Protein AF-0000000075628753 (afdb_homodimer)

Organism: Aeropyrum pernix (strain ATCC 700893 / DSM 11879 / JCM 9820 / NBRC 100138 / K1) (NCBI:txid272557)

Secondary structure (DSSP, 8-state):
-TT----EEEES--EEEEEEEESS---TT-EEEEEEEEEEEESHHHHHHHHHHHTT--EEEEEEEESSHHHHHHHHHHHHTT-EEEEEEEESSSPPPEEEEEE-TT--EEEEEE-GGGGG--GGG--HHHHHT-SEEEE-S--HHHHHHHHHHHHHTT-EEEE--HHHHHTT-TTTTHHHHTT-SEEEEEHHHHHHHH--SSHHHHHHHHHHHS-SEEEEE-GGG-EEEEETTEEEEE-----SS----TTHHHHHHHHHHHHHHTT--HHHHHHHHHHHHHHHHTSSSTT-PPPHHHHHHHHHHHT---/------SEEEES--EEEEEEEESS---TT-EEEEEEEEEEEESHHHHHHHHHHHTT--EEEEEEEESSHHHHHHHHHHHHTT-EEEEEEEESSSPPPEEEEEE-TT--EEEEEE-GGGGG--GGG--HHHHHT-SEEEE-S--HHHHHHHHHHHHHTT-EEEE--HHHHHTT-TTTTHHHHTT-SEEEEEHHHHHHHH--SSHHHHHHHHHHHS-SEEEEE-GGG-EEEEETTEEEEE-----SS----TTHHHHHHHHHHHHHHTT--HHHHHHHHHHHHHHHHTSSSTT-PPPHHHHHHHHHHHT---

Nearest PDB structures (foldseek):
  5c3z-assembly1_B  TM=9.277E-01  e=2.448E-28  Homo sapiens
  5bye-assembly1_B  TM=8.913E-01  e=1.649E-25  Homo sapiens
  7agh-assembly2_A  TM=8.566E-01  e=2.452E-24  Escherichia coli K-12
  2rbc-assembly1_A-2  TM=9.090E-01  e=2.718E-23  Agrobacterium fabrum str. C58
  7vva-assembly1_A  TM=8.583E-01  e=3.645E-23  Escherichia coli

Sequence (620 aa):
MLEHLVQAVAVGHALVDLRLYVERIPGVDEEAVIKDETRSVGGSAANVAVVLRRLGVQSGIIGKIGLDDFGRIAVDNLMREGVDISGLRVSLRDRTGFSVVVRDKEGSITIYSFKGAAEKLEPGEIDADAIGRSKHVHVASLRPDTTLKTVEIAKKRSITVSWDPGRVLSKMGAERLANIISKVDIIFVNRNEAKNLTGYHDYRQAARHLKKLGPKIVVIKLGASGSYILYSDGEVFVPAIKPERVVDTTGAGDSYAAGFIAGLLRGYTIEKASLYATIVASIKVSRLGSNAAPSHEEVVEKARELGVEIMLEHLVQAVAVGHALVDLRLYVERIPGVDEEAVIKDETRSVGGSAANVAVVLRRLGVQSGIIGKIGLDDFGRIAVDNLMREGVDISGLRVSLRDRTGFSVVVRDKEGSITIYSFKGAAEKLEPGEIDADAIGRSKHVHVASLRPDTTLKTVEIAKKRSITVSWDPGRVLSKMGAERLANIISKVDIIFVNRNEAKNLTGYHDYRQAARHLKKLGPKIVVIKLGASGSYILYSDGEVFVPAIKPERVVDTTGAGDSYAAGFIAGLLRGYTIEKASLYATIVASIKVSRLGSNAAPSHEEVVEKARELGVEI

Solvent-accessible surface area (backbone atoms only — not comparable to full-atom values): 29801 Å² total; per-residue (Å²): 135,84,75,88,51,38,41,32,32,16,29,22,22,33,22,31,34,38,37,37,32,26,74,53,79,56,56,86,69,30,69,27,60,45,77,45,72,50,77,44,56,23,40,56,11,42,22,23,21,46,27,24,28,44,47,71,39,47,17,18,34,34,30,17,23,9,78,46,72,60,22,48,50,30,51,53,46,39,50,74,56,60,34,41,59,85,37,50,40,73,32,90,84,38,50,40,11,34,32,42,37,39,31,25,74,88,66,47,38,30,38,40,37,32,53,53,18,22,67,62,55,48,49,88,64,60,50,60,64,64,55,67,55,22,58,31,38,38,36,28,45,60,54,65,68,28,50,42,46,51,51,50,53,31,54,76,64,72,28,47,32,34,38,28,50,47,71,72,55,17,64,64,22,42,77,77,40,36,81,48,48,40,68,29,40,29,38,48,35,38,56,68,34,36,23,43,25,64,70,31,82,51,63,68,58,23,41,53,55,52,37,72,52,41,19,52,29,30,35,36,39,47,65,84,65,14,36,39,36,44,38,88,91,44,72,50,75,46,70,45,57,79,54,96,50,81,64,23,67,54,37,27,68,35,32,23,52,24,27,31,51,51,26,48,76,72,64,43,52,71,68,53,10,50,51,48,7,39,49,32,19,26,52,16,18,45,24,77,49,47,51,41,46,50,38,46,68,55,45,50,52,50,31,52,74,73,74,45,90,127,135,84,74,86,51,38,43,31,31,17,29,22,22,33,22,31,33,37,38,36,33,26,73,54,79,55,55,85,69,30,68,28,60,45,78,44,72,51,77,44,56,22,40,56,10,42,23,22,20,46,26,24,28,44,47,71,40,45,16,19,35,35,31,16,23,10,78,45,74,60,25,48,49,29,50,53,44,40,50,74,55,60,34,40,57,86,36,49,40,73,34,92,83,37,51,40,11,35,33,42,38,39,32,26,74,88,66,47,36,30,37,39,37,31,53,54,18,21,67,63,56,48,52,88,64,59,50,62,65,65,56,66,56,22,58,29,38,36,35,30,47,57,55,65,67,29,50,41,46,52,52,50,55,32,54,75,64,72,27,48,34,33,36,28,50,46,70,73,54,16,63,64,22,43,76,78,40,36,80,46,48,39,66,28,41,28,39,48,35,37,56,66,34,36,22,43,26,63,70,31,83,50,62,68,60,22,40,52,54,51,36,72,53,41,20,53,30,29,37,36,41,47,66,85,64,14,36,40,36,42,38,88,90,44,72,49,75,47,69,45,56,80,52,97,49,81,64,24,67,55,38,28,68,34,32,24,53,23,27,30,51,51,25,48,77,72,64,42,53,72,68,53,8,49,48,48,6,40,49,33,19,25,52,16,18,47,25,75,49,47,50,41,47,51,38,46,67,55,44,52,52,50,32,52,74,71,73,45,90,126

Structure (mmCIF, N/CA/C/O backbone):
data_AF-0000000075628753-model_v1
#
loop_
_entity.id
_entity.type
_entity.pdbx_description
1 polymer 'ATP-dependent 6-phosphofructokinase'
#
loop_
_atom_site.group_PDB
_atom_site.id
_atom_site.type_symbol
_atom_site.label_atom_id
_atom_site.label_alt_id
_atom_site.label_comp_id
_atom_site.label_asym_id
_atom_site.label_entity_id
_atom_site.label_seq_id
_atom_site.pdbx_PDB_ins_code
_atom_site.Cartn_x
_atom_site.Cartn_y
_atom_site.Cartn_z
_atom_site.occupancy
_atom_site.B_iso_or_equiv
_atom_site.auth_seq_id
_atom_site.auth_comp_id
_atom_site.auth_asym_id
_atom_site.auth_atom_id
_atom_site.pdbx_PDB_model_num
ATOM 1 N N . MET A 1 1 ? -1.049 -39.344 14.258 1 29.69 1 MET A N 1
ATOM 2 C CA . MET A 1 1 ? -0.731 -37.938 14.383 1 29.69 1 MET A CA 1
ATOM 3 C C . MET A 1 1 ? -0.26 -37.344 13.047 1 29.69 1 MET A C 1
ATOM 5 O O . MET A 1 1 ? 0.245 -36.25 12.992 1 29.69 1 MET A O 1
ATOM 9 N N . LEU A 1 2 ? 0.252 -38.125 12.133 1 39.5 2 LEU A N 1
ATOM 10 C CA . LEU A 1 2 ? 1.092 -38 10.945 1 39.5 2 LEU A CA 1
ATOM 11 C C . LEU A 1 2 ? 0.395 -37.156 9.875 1 39.5 2 LEU A C 1
ATOM 13 O O . LEU A 1 2 ? 0.761 -37.219 8.703 1 39.5 2 LEU A O 1
ATOM 17 N N . GLU A 1 3 ? -0.856 -36.688 9.992 1 44.53 3 GLU A N 1
ATOM 18 C CA . GLU A 1 3 ? -2.014 -36.125 9.297 1 44.53 3 GLU A CA 1
ATOM 19 C C . GLU A 1 3 ? -1.646 -34.875 8.539 1 44.53 3 GLU A C 1
ATOM 21 O O . GLU A 1 3 ? -2.26 -34.562 7.516 1 44.53 3 GLU A O 1
ATOM 26 N N . HIS A 1 4 ? -1.004 -33.906 9.297 1 53 4 HIS A N 1
ATOM 27 C CA . HIS A 1 4 ? -0.924 -32.531 8.773 1 53 4 HIS A CA 1
ATOM 28 C C . HIS A 1 4 ? 0.151 -32.406 7.699 1 53 4 HIS A C 1
ATOM 30 O O . HIS A 1 4 ? 0.862 -31.406 7.637 1 53 4 HIS A O 1
ATOM 36 N N . LEU A 1 5 ? 0.326 -33.406 6.859 1 77 5 LEU A N 1
ATOM 37 C CA . LEU A 1 5 ? 1.427 -33.469 5.902 1 77 5 LEU A CA 1
ATOM 38 C C . LEU A 1 5 ? 1.146 -32.562 4.703 1 77 5 LEU A C 1
ATOM 40 O O . LEU A 1 5 ? 0.063 -32.625 4.117 1 77 5 LEU A O 1
ATOM 44 N N . VAL A 1 6 ? 2.012 -31.688 4.418 1 90.12 6 VAL A N 1
ATOM 45 C CA . VAL A 1 6 ? 1.96 -30.812 3.242 1 90.12 6 VAL A CA 1
ATOM 46 C C . VAL A 1 6 ? 1.96 -31.672 1.975 1 90.12 6 VAL A C 1
ATOM 48 O O . VAL A 1 6 ? 2.807 -32.562 1.812 1 90.12 6 VAL A O 1
ATOM 51 N N . GLN A 1 7 ? 0.922 -31.562 1.228 1 96.56 7 GLN A N 1
ATOM 52 C CA . GLN A 1 7 ? 0.788 -32.344 -0.004 1 96.56 7 GLN A CA 1
ATOM 53 C C . GLN A 1 7 ? 1.518 -31.656 -1.16 1 96.56 7 GLN A C 1
ATOM 55 O O . GLN A 1 7 ? 2.084 -32.344 -2.023 1 96.56 7 GLN A O 1
ATOM 60 N N . ALA A 1 8 ? 1.47 -30.406 -1.183 1 98.31 8 ALA A N 1
ATOM 61 C CA . ALA A 1 8 ? 2.127 -29.656 -2.25 1 98.31 8 ALA A CA 1
ATOM 62 C C . ALA A 1 8 ? 2.787 -28.391 -1.709 1 98.31 8 ALA A C 1
ATOM 64 O O . ALA A 1 8 ? 2.229 -27.719 -0.839 1 98.31 8 ALA A O 1
ATOM 65 N N . VAL A 1 9 ? 3.926 -28.047 -2.225 1 98.25 9 VAL A N 1
ATOM 66 C CA . VAL A 1 9 ? 4.645 -26.844 -1.829 1 98.25 9 VAL A CA 1
ATOM 67 C C . VAL A 1 9 ? 4.891 -25.969 -3.053 1 98.25 9 VAL A C 1
ATOM 69 O O . VAL A 1 9 ? 5.359 -26.453 -4.086 1 98.25 9 VAL A O 1
ATOM 72 N N . ALA A 1 10 ? 4.469 -24.75 -2.947 1 98.62 10 ALA A N 1
ATOM 73 C CA . ALA A 1 10 ? 4.781 -23.781 -3.992 1 98.62 10 ALA A CA 1
ATOM 74 C C . ALA A 1 10 ? 6.035 -22.984 -3.643 1 98.62 10 ALA A C 1
ATOM 76 O O . ALA A 1 10 ? 6.207 -22.562 -2.498 1 98.62 10 ALA A O 1
ATOM 77 N N . VAL A 1 11 ? 6.926 -22.75 -4.602 1 98.62 11 VAL A N 1
ATOM 78 C CA . VAL A 1 11 ? 8.18 -22.031 -4.41 1 98.62 11 VAL A CA 1
ATOM 79 C C . VAL A 1 11 ? 8.219 -20.812 -5.332 1 98.62 11 VAL A C 1
ATOM 81 O O . VAL A 1 11 ? 8 -20.938 -6.539 1 98.62 11 VAL A O 1
ATOM 84 N N . GLY A 1 12 ? 8.422 -19.672 -4.766 1 98 12 GLY A N 1
ATOM 85 C CA . GLY A 1 12 ? 8.5 -18.484 -5.59 1 98 12 GLY A CA 1
ATOM 86 C C . GLY A 1 12 ? 8.133 -17.219 -4.84 1 98 12 GLY A C 1
ATOM 87 O O . GLY A 1 12 ? 8.492 -17.062 -3.668 1 98 12 GLY A O 1
ATOM 88 N N . HIS A 1 13 ? 7.445 -16.328 -5.57 1 97.12 13 HIS A N 1
ATOM 89 C CA . HIS A 1 13 ? 7.207 -14.984 -5.043 1 97.12 13 HIS A CA 1
ATOM 90 C C . HIS A 1 13 ? 6.016 -14.969 -4.09 1 97.12 13 HIS A C 1
ATOM 92 O O . HIS A 1 13 ? 4.965 -15.531 -4.402 1 97.12 13 HIS A O 1
ATOM 98 N N . ALA A 1 14 ? 6.219 -14.383 -2.969 1 96.88 14 ALA A N 1
ATOM 99 C CA . ALA A 1 14 ? 5.184 -13.914 -2.051 1 96.88 14 ALA A CA 1
ATOM 100 C C . ALA A 1 14 ? 5.262 -12.406 -1.863 1 96.88 14 ALA A C 1
ATOM 102 O O . ALA A 1 14 ? 6.301 -11.875 -1.464 1 96.88 14 ALA A O 1
ATOM 103 N N . LEU A 1 15 ? 4.262 -11.734 -2.182 1 96.62 15 LEU A N 1
ATOM 104 C CA . LEU A 1 15 ? 4.211 -10.273 -2.09 1 96.62 15 LEU A CA 1
ATOM 105 C C . LEU A 1 15 ? 2.816 -9.805 -1.694 1 96.62 15 LEU A C 1
ATOM 107 O O . LEU A 1 15 ? 1.955 -10.617 -1.352 1 96.62 15 LEU A O 1
ATOM 111 N N . VAL A 1 16 ? 2.588 -8.5 -1.617 1 97.31 16 VAL A N 1
ATOM 112 C CA . VAL A 1 16 ? 1.28 -7.934 -1.298 1 97.31 16 VAL A CA 1
ATOM 113 C C . VAL A 1 16 ? 0.719 -7.211 -2.52 1 97.31 16 VAL A C 1
ATOM 115 O O . VAL A 1 16 ? 1.413 -6.406 -3.145 1 97.31 16 VAL A O 1
ATOM 118 N N . ASP A 1 17 ? -0.461 -7.547 -2.85 1 96.19 17 ASP A N 1
ATOM 119 C CA . ASP A 1 17 ? -1.147 -6.859 -3.938 1 96.19 17 ASP A CA 1
ATOM 120 C C . ASP A 1 17 ? -2.141 -5.832 -3.396 1 96.19 17 ASP A C 1
ATOM 122 O O . ASP A 1 17 ? -3.074 -6.184 -2.672 1 96.19 17 ASP A O 1
ATOM 126 N N . LEU A 1 18 ? -1.926 -4.59 -3.725 1 96.62 18 LEU A N 1
ATOM 127 C CA . LEU A 1 18 ? -2.914 -3.537 -3.512 1 96.62 18 LEU A CA 1
ATOM 128 C C . LEU A 1 18 ? -3.715 -3.277 -4.785 1 96.62 18 LEU A C 1
ATOM 130 O O . LEU A 1 18 ? -3.15 -2.893 -5.812 1 96.62 18 LEU A O 1
ATOM 134 N N . ARG A 1 19 ? -4.992 -3.508 -4.707 1 94.56 19 ARG A N 1
ATOM 135 C CA . ARG A 1 19 ? -5.855 -3.293 -5.867 1 94.56 19 ARG A CA 1
ATOM 136 C C . ARG A 1 19 ? -6.758 -2.078 -5.656 1 94.56 19 ARG A C 1
ATOM 138 O O . ARG A 1 19 ? -7.555 -2.045 -4.723 1 94.56 19 ARG A O 1
ATOM 145 N N . LEU A 1 20 ? -6.621 -1.16 -6.535 1 96.69 20 LEU A N 1
ATOM 146 C CA . LEU A 1 20 ? -7.359 0.092 -6.426 1 96.69 20 LEU A CA 1
ATOM 147 C C . LEU A 1 20 ? -8.367 0.231 -7.566 1 96.69 20 LEU A C 1
ATOM 149 O O . LEU A 1 20 ? -8.055 -0.086 -8.719 1 96.69 20 LEU A O 1
ATOM 153 N N . TYR A 1 21 ? -9.508 0.652 -7.254 1 95.44 21 TYR A N 1
ATOM 154 C CA . TYR A 1 21 ? -10.523 0.985 -8.242 1 95.44 21 TYR A CA 1
ATOM 155 C C . TYR A 1 21 ? -10.773 2.488 -8.281 1 95.44 21 TYR A C 1
ATOM 157 O O . TYR A 1 21 ? -11.086 3.102 -7.258 1 95.44 21 TYR A O 1
ATOM 165 N N . VAL A 1 22 ? -10.594 3.084 -9.422 1 97.12 22 VAL A N 1
ATOM 166 C CA . VAL A 1 22 ? -10.805 4.516 -9.617 1 97.12 22 VAL A CA 1
ATOM 167 C C . VAL A 1 22 ? -11.75 4.738 -10.797 1 97.12 22 VAL A C 1
ATOM 169 O O . VAL A 1 22 ? -11.953 3.836 -11.609 1 97.12 22 VAL A O 1
ATOM 172 N N . GLU A 1 23 ? -12.344 5.957 -10.867 1 96.19 23 GLU A N 1
ATOM 173 C CA . GLU A 1 23 ? -13.195 6.285 -12.008 1 96.19 23 GLU A CA 1
ATOM 174 C C . GLU A 1 23 ? -12.383 6.391 -13.289 1 96.19 23 GLU A C 1
ATOM 176 O O . GLU A 1 23 ? -12.766 5.844 -14.328 1 96.19 23 GLU A O 1
ATOM 181 N N . ARG A 1 24 ? -11.281 7.078 -13.211 1 94.5 24 ARG A N 1
ATOM 182 C CA . ARG A 1 24 ? -10.336 7.254 -14.312 1 94.5 24 ARG A CA 1
ATOM 183 C C . ARG A 1 24 ? -8.898 7.246 -13.797 1 94.5 24 ARG A C 1
ATOM 185 O O . ARG A 1 24 ? -8.594 7.867 -12.773 1 94.5 24 ARG A O 1
ATOM 192 N N . ILE A 1 25 ? -8.039 6.484 -14.469 1 94.94 25 ILE A N 1
ATOM 193 C CA . ILE A 1 25 ? -6.625 6.516 -14.125 1 94.94 25 ILE A CA 1
ATOM 194 C C . ILE A 1 25 ? -6.055 7.906 -14.391 1 94.94 25 ILE A C 1
ATOM 196 O O . ILE A 1 25 ? -6.133 8.414 -15.508 1 94.94 25 ILE A O 1
ATOM 200 N N . PRO A 1 26 ? -5.488 8.508 -13.367 1 93.31 26 PRO A N 1
ATOM 201 C CA . PRO A 1 26 ? -5.02 9.891 -13.523 1 93.31 26 PRO A CA 1
ATOM 202 C C . PRO A 1 26 ? -3.754 9.984 -14.375 1 93.31 26 PRO A C 1
ATOM 204 O O . PRO A 1 26 ? -2.979 9.031 -14.453 1 93.31 26 PRO A O 1
ATOM 207 N N . GLY A 1 27 ? -3.619 11.086 -15.062 1 89.31 27 GLY A N 1
ATOM 208 C CA . GLY A 1 27 ? -2.377 11.375 -15.758 1 89.31 27 GLY A CA 1
ATOM 209 C C . GLY A 1 27 ? -1.307 11.961 -14.859 1 89.31 27 GLY A C 1
ATOM 210 O O . GLY A 1 27 ? -1.412 11.883 -13.633 1 89.31 27 GLY A O 1
ATOM 211 N N . VAL A 1 28 ? -0.21 12.469 -15.477 1 87.25 28 VAL A N 1
ATOM 212 C CA . VAL A 1 28 ? 0.881 13.133 -14.773 1 87.25 28 VAL A CA 1
ATOM 213 C C . VAL A 1 28 ? 0.363 14.398 -14.086 1 87.25 28 VAL A C 1
ATOM 215 O O . VAL A 1 28 ? -0.409 15.156 -14.68 1 87.25 28 VAL A O 1
ATOM 218 N N . ASP A 1 29 ? 0.668 14.594 -12.773 1 86.56 29 ASP A N 1
ATOM 219 C CA . ASP A 1 29 ? 0.326 15.742 -11.945 1 86.56 29 ASP A CA 1
ATOM 220 C C . ASP A 1 29 ? -1.18 15.812 -11.695 1 86.56 29 ASP A C 1
ATOM 222 O O . ASP A 1 29 ? -1.756 16.906 -11.641 1 86.56 29 ASP A O 1
ATOM 226 N N . GLU A 1 30 ? -1.812 14.68 -11.719 1 90.75 30 GLU A N 1
ATOM 227 C CA . GLU A 1 30 ? -3.234 14.578 -11.406 1 90.75 30 GLU A CA 1
ATOM 228 C C . GLU A 1 30 ? -3.471 13.68 -10.195 1 90.75 30 GLU A C 1
ATOM 230 O O . GLU A 1 30 ? -2.561 12.977 -9.75 1 90.75 30 GLU A O 1
ATOM 235 N N . GLU A 1 31 ? -4.648 13.805 -9.734 1 91.88 31 GLU A N 1
ATOM 236 C CA . GLU A 1 31 ? -5.074 13 -8.594 1 91.88 31 GLU A CA 1
ATOM 237 C C . GLU A 1 31 ? -6.363 12.242 -8.906 1 91.88 31 GLU A C 1
ATOM 239 O O . GLU A 1 31 ? -7.219 12.734 -9.648 1 91.88 31 GLU A O 1
ATOM 244 N N . ALA A 1 32 ? -6.418 11.047 -8.43 1 96.06 32 ALA A N 1
ATOM 245 C CA . ALA A 1 32 ? -7.648 10.266 -8.523 1 96.06 32 ALA A CA 1
ATOM 246 C C . ALA A 1 32 ? -8.109 9.812 -7.137 1 96.06 32 ALA A C 1
ATOM 248 O O . ALA A 1 32 ? -7.289 9.453 -6.289 1 96.06 32 ALA A O 1
ATOM 249 N N . VAL A 1 33 ? -9.398 9.82 -6.953 1 96.06 33 VAL A N 1
ATOM 250 C CA . VAL A 1 33 ? -10 9.297 -5.73 1 96.06 33 VAL A CA 1
ATOM 251 C C . VAL A 1 33 ? -10.266 7.805 -5.875 1 96.06 33 VAL A C 1
ATOM 253 O O . VAL A 1 33 ? -10.859 7.363 -6.859 1 96.06 33 VAL A O 1
ATOM 256 N N . ILE A 1 34 ? -9.781 7.02 -4.949 1 97.31 34 ILE A N 1
ATOM 257 C CA . ILE A 1 34 ? -10.016 5.582 -4.918 1 97.31 34 ILE A CA 1
ATOM 258 C C . ILE A 1 34 ? -11.445 5.305 -4.469 1 97.31 34 ILE A C 1
ATOM 260 O O . ILE A 1 34 ? -11.852 5.707 -3.373 1 97.31 34 ILE A O 1
ATOM 264 N N . LYS A 1 35 ? -12.188 4.652 -5.273 1 96.12 35 LYS A N 1
ATOM 265 C CA . LYS A 1 35 ? -13.578 4.344 -4.973 1 96.12 35 LYS A CA 1
ATOM 266 C C . LYS A 1 35 ? -13.695 3.061 -4.156 1 96.12 35 LYS A C 1
ATOM 268 O O . LYS A 1 35 ? -14.641 2.895 -3.381 1 96.12 35 LYS A O 1
ATOM 273 N N . ASP A 1 36 ? -12.773 2.182 -4.422 1 93.25 36 ASP A N 1
ATOM 274 C CA . ASP A 1 36 ? -12.688 0.91 -3.711 1 93.25 36 ASP A CA 1
ATOM 275 C C . ASP A 1 36 ? -11.266 0.352 -3.75 1 93.25 36 ASP A C 1
ATOM 277 O O . ASP A 1 36 ? -10.469 0.728 -4.609 1 93.25 36 ASP A O 1
ATOM 281 N N . GLU A 1 37 ? -10.977 -0.473 -2.717 1 93.81 37 GLU A N 1
ATOM 282 C CA . GLU A 1 37 ? -9.641 -1.058 -2.664 1 93.81 37 GLU A CA 1
ATOM 283 C C . GLU A 1 37 ? -9.648 -2.4 -1.94 1 93.81 37 GLU A C 1
ATOM 285 O O . GLU A 1 37 ? -10.516 -2.646 -1.094 1 93.81 37 GLU A O 1
ATOM 290 N N . THR A 1 38 ? -8.758 -3.275 -2.336 1 90.94 38 THR A N 1
ATOM 291 C CA . THR A 1 38 ? -8.5 -4.527 -1.629 1 90.94 38 THR A CA 1
ATOM 292 C C . THR A 1 38 ? -7.004 -4.773 -1.491 1 90.94 38 THR A C 1
ATOM 294 O O . THR A 1 38 ? -6.215 -4.301 -2.312 1 90.94 38 THR A O 1
ATOM 297 N N . ARG A 1 39 ? -6.695 -5.441 -0.349 1 92.94 39 ARG A N 1
ATOM 298 C CA . ARG A 1 39 ? -5.316 -5.836 -0.078 1 92.94 39 ARG A CA 1
ATOM 299 C C . ARG A 1 39 ? -5.227 -7.324 0.233 1 92.94 39 ARG A C 1
ATOM 301 O O . ARG A 1 39 ? -6.008 -7.848 1.027 1 92.94 39 ARG A O 1
ATOM 308 N N . SER A 1 40 ? -4.293 -8.016 -0.467 1 93.06 40 SER A N 1
ATOM 309 C CA . SER A 1 40 ? -4.102 -9.438 -0.206 1 93.06 40 SER A CA 1
ATOM 310 C C . SER A 1 40 ? -2.711 -9.898 -0.631 1 93.06 40 SER A C 1
ATOM 312 O O . SER A 1 40 ? -2.008 -9.18 -1.347 1 93.06 40 SER A O 1
ATOM 314 N N . VAL A 1 41 ? -2.348 -11.07 -0.153 1 95.88 41 VAL A N 1
ATOM 315 C CA . VAL A 1 41 ? -1.097 -11.672 -0.608 1 95.88 41 VAL A CA 1
ATOM 316 C C . VAL A 1 41 ? -1.203 -12.023 -2.088 1 95.88 41 VAL A C 1
ATOM 318 O O . VAL A 1 41 ? -2.264 -12.445 -2.559 1 95.88 41 VAL A O 1
ATOM 321 N N . GLY A 1 42 ? -0.139 -11.727 -2.752 1 95.25 42 GLY A N 1
ATOM 322 C CA . GLY A 1 42 ? 0.012 -12.094 -4.152 1 95.25 42 GLY A CA 1
ATOM 323 C C . GLY A 1 42 ? 1.367 -12.703 -4.465 1 95.25 42 GLY A C 1
ATOM 324 O O . GLY A 1 42 ? 2.113 -13.07 -3.557 1 95.25 42 GLY A O 1
ATOM 325 N N . GLY A 1 43 ? 1.632 -12.797 -5.777 1 95.19 43 GLY A N 1
ATOM 326 C CA . GLY A 1 43 ? 2.764 -13.578 -6.25 1 95.19 43 GLY A CA 1
ATOM 327 C C . GLY A 1 43 ? 2.379 -14.969 -6.695 1 95.19 43 GLY A C 1
ATOM 328 O O . GLY A 1 43 ? 1.559 -15.633 -6.055 1 95.19 43 GLY A O 1
ATOM 329 N N . SER A 1 44 ? 3.02 -15.328 -7.684 1 95.81 44 SER A N 1
ATOM 330 C CA . SER A 1 44 ? 2.57 -16.547 -8.336 1 95.81 44 SER A CA 1
ATOM 331 C C . SER A 1 44 ? 2.633 -17.734 -7.375 1 95.81 44 SER A C 1
ATOM 333 O O . SER A 1 44 ? 1.704 -18.547 -7.32 1 95.81 44 SER A O 1
ATOM 335 N N . ALA A 1 45 ? 3.684 -17.891 -6.629 1 97.94 45 ALA A N 1
ATOM 336 C CA . ALA A 1 45 ? 3.799 -19 -5.695 1 97.94 45 ALA A CA 1
ATOM 337 C C . ALA A 1 45 ? 2.748 -18.906 -4.594 1 97.94 45 ALA A C 1
ATOM 339 O O . ALA A 1 45 ? 2.127 -19.906 -4.23 1 97.94 45 ALA A O 1
ATOM 340 N N . ALA A 1 46 ? 2.6 -17.75 -4.062 1 98.19 46 ALA A N 1
ATOM 341 C CA . ALA A 1 46 ? 1.583 -17.547 -3.035 1 98.19 46 ALA A CA 1
ATOM 342 C C . ALA A 1 46 ? 0.186 -17.812 -3.584 1 98.19 46 ALA A C 1
ATOM 344 O O . ALA A 1 46 ? -0.643 -18.438 -2.908 1 98.19 46 ALA A O 1
ATOM 345 N N . ASN A 1 47 ? -0.069 -17.344 -4.781 1 97.69 47 ASN A N 1
ATOM 346 C CA . ASN A 1 47 ? -1.354 -17.609 -5.418 1 97.69 47 ASN A CA 1
ATOM 347 C C . ASN A 1 47 ? -1.63 -19.109 -5.527 1 97.69 47 ASN A C 1
ATOM 349 O O . ASN A 1 47 ? -2.705 -19.578 -5.145 1 97.69 47 ASN A O 1
ATOM 353 N N . VAL A 1 48 ? -0.67 -19.812 -6 1 98.62 48 VAL A N 1
ATOM 354 C CA . VAL A 1 48 ? -0.833 -21.25 -6.184 1 98.62 48 VAL A CA 1
ATOM 355 C C . VAL A 1 48 ? -1.075 -21.922 -4.832 1 98.62 48 VAL A C 1
ATOM 357 O O . VAL A 1 48 ? -1.971 -22.75 -4.699 1 98.62 48 VAL A O 1
ATOM 360 N N . ALA A 1 49 ? -0.294 -21.562 -3.848 1 98.56 49 ALA A N 1
ATOM 361 C CA . ALA A 1 49 ? -0.429 -22.156 -2.518 1 98.56 49 ALA A CA 1
ATOM 362 C C . ALA A 1 49 ? -1.823 -21.906 -1.947 1 98.56 49 ALA A C 1
ATOM 364 O O . ALA A 1 49 ? -2.451 -22.828 -1.408 1 98.56 49 ALA A O 1
ATOM 365 N N . VAL A 1 50 ? -2.316 -20.703 -2.078 1 98.56 50 VAL A N 1
ATOM 366 C CA . VAL A 1 50 ? -3.621 -20.328 -1.54 1 98.56 50 VAL A CA 1
ATOM 367 C C . VAL A 1 50 ? -4.719 -21.078 -2.289 1 98.56 50 VAL A C 1
ATOM 369 O O . VAL A 1 50 ? -5.645 -21.625 -1.675 1 98.56 50 VAL A O 1
ATOM 372 N N . VAL A 1 51 ? -4.605 -21.125 -3.611 1 98.69 51 VAL A N 1
ATOM 373 C CA . VAL A 1 51 ? -5.621 -21.797 -4.414 1 98.69 51 VAL A CA 1
ATOM 374 C C . VAL A 1 51 ? -5.641 -23.281 -4.078 1 98.69 51 VAL A C 1
ATOM 376 O O . VAL A 1 51 ? -6.711 -23.891 -3.955 1 98.69 51 VAL A O 1
ATOM 379 N N . LEU A 1 52 ? -4.52 -23.891 -3.922 1 98.69 52 LEU A N 1
ATOM 380 C CA . LEU A 1 52 ? -4.449 -25.281 -3.529 1 98.69 52 LEU A CA 1
ATOM 381 C C . LEU A 1 52 ? -5.172 -25.516 -2.207 1 98.69 52 LEU A C 1
ATOM 383 O O . LEU A 1 52 ? -5.945 -26.469 -2.076 1 98.69 52 LEU A O 1
ATOM 387 N N . ARG A 1 53 ? -4.922 -24.641 -1.265 1 98.31 53 ARG A N 1
ATOM 388 C CA . ARG A 1 53 ? -5.59 -24.766 0.029 1 98.31 53 ARG A CA 1
ATOM 389 C C . ARG A 1 53 ? -7.105 -24.688 -0.126 1 98.31 53 ARG A C 1
ATOM 391 O O . ARG A 1 53 ? -7.832 -25.5 0.462 1 98.31 53 ARG A O 1
ATOM 398 N N . ARG A 1 54 ? -7.562 -23.781 -0.894 1 98.19 54 ARG A N 1
ATOM 399 C CA . ARG A 1 54 ? -9 -23.594 -1.096 1 98.19 54 ARG A CA 1
ATOM 400 C C . ARG A 1 54 ? -9.617 -24.812 -1.768 1 98.19 54 ARG A C 1
ATOM 402 O O . ARG A 1 54 ? -10.781 -25.141 -1.525 1 98.19 54 ARG A O 1
ATOM 409 N N . LEU A 1 55 ? -8.836 -25.469 -2.531 1 98.31 55 LEU A N 1
ATOM 410 C CA . LEU A 1 55 ? -9.289 -26.656 -3.238 1 98.31 55 LEU A CA 1
ATOM 411 C C . LEU A 1 55 ? -9.18 -27.891 -2.352 1 98.31 55 LEU A C 1
ATOM 413 O O . LEU A 1 55 ? -9.414 -29.016 -2.809 1 98.31 55 LEU A O 1
ATOM 417 N N . GLY A 1 56 ? -8.672 -27.734 -1.129 1 97.38 56 GLY A N 1
ATOM 418 C CA . GLY A 1 56 ? -8.656 -28.828 -0.158 1 97.38 56 GLY A CA 1
ATOM 419 C C . GLY A 1 56 ? -7.312 -29.531 -0.077 1 97.38 56 GLY A C 1
ATOM 420 O O . GLY A 1 56 ? -7.195 -30.578 0.563 1 97.38 56 GLY A O 1
ATOM 421 N N . VAL A 1 57 ? -6.34 -29.031 -0.708 1 97.81 57 VAL A N 1
ATOM 422 C CA . VAL A 1 57 ? -5 -29.609 -0.69 1 97.81 57 VAL A CA 1
ATOM 423 C C . VAL A 1 57 ? -4.168 -28.938 0.402 1 97.81 57 VAL A C 1
ATOM 425 O O . VAL A 1 57 ? -4.109 -27.703 0.487 1 97.81 57 VAL A O 1
ATOM 428 N N . GLN A 1 58 ? -3.566 -29.688 1.26 1 97.69 58 GLN A N 1
ATOM 429 C CA . GLN A 1 58 ? -2.656 -29.109 2.246 1 97.69 58 GLN A CA 1
ATOM 430 C C . GLN A 1 58 ? -1.388 -28.578 1.583 1 97.69 58 GLN A C 1
ATOM 432 O O . GLN A 1 58 ? -0.548 -29.359 1.125 1 97.69 58 GLN A O 1
ATOM 437 N N . SER A 1 59 ? -1.317 -27.281 1.547 1 98.12 59 SER A N 1
ATOM 438 C CA . SER A 1 59 ? -0.221 -26.688 0.79 1 98.12 59 SER A CA 1
ATOM 439 C C . SER A 1 59 ? 0.705 -25.875 1.696 1 98.12 59 SER A C 1
ATOM 441 O O . SER A 1 59 ? 0.327 -25.516 2.812 1 98.12 59 SER A O 1
ATOM 443 N N . GLY A 1 60 ? 1.925 -25.688 1.208 1 97.94 60 GLY A N 1
ATOM 444 C CA . GLY A 1 60 ? 2.91 -24.797 1.81 1 97.94 60 GLY A CA 1
ATOM 445 C C . GLY A 1 60 ? 3.586 -23.891 0.804 1 97.94 60 GLY A C 1
ATOM 446 O O . GLY A 1 60 ? 3.371 -24.016 -0.403 1 97.94 60 GLY A O 1
ATOM 447 N N . ILE A 1 61 ? 4.352 -22.984 1.359 1 98.19 61 ILE A N 1
ATOM 448 C CA . ILE A 1 61 ? 5.047 -22.062 0.476 1 98.19 61 ILE A CA 1
ATOM 449 C C . ILE A 1 61 ? 6.5 -21.906 0.926 1 98.19 61 ILE A C 1
ATOM 451 O O . ILE A 1 61 ? 6.789 -21.906 2.125 1 98.19 61 ILE A O 1
ATOM 455 N N . ILE A 1 62 ? 7.352 -21.859 -0.021 1 98.31 62 ILE A N 1
ATOM 456 C CA . ILE A 1 62 ? 8.734 -21.422 0.164 1 98.31 62 ILE A CA 1
ATOM 457 C C . ILE A 1 62 ? 8.961 -20.125 -0.6 1 98.31 62 ILE A C 1
ATOM 459 O O . ILE A 1 62 ? 8.844 -20.078 -1.827 1 98.31 62 ILE A O 1
ATOM 463 N N . GLY A 1 63 ? 9.125 -19.125 0.015 1 98 63 GLY A N 1
ATOM 464 C CA . GLY A 1 63 ? 9.336 -17.797 -0.522 1 98 63 GLY A CA 1
ATOM 465 C C . GLY A 1 63 ? 10.07 -16.875 0.436 1 98 63 GLY A C 1
ATOM 466 O O . GLY A 1 63 ? 10.602 -17.328 1.454 1 98 63 GLY A O 1
ATOM 467 N N . LYS A 1 64 ? 10.227 -15.625 0.079 1 98.12 64 LYS A N 1
ATOM 468 C CA . LYS A 1 64 ? 10.977 -14.68 0.896 1 98.12 64 LYS A CA 1
ATOM 469 C C . LYS A 1 64 ? 10.242 -13.344 1.011 1 98.12 64 LYS A C 1
ATOM 471 O O . LYS A 1 64 ? 9.734 -12.82 0.017 1 98.12 64 LYS A O 1
ATOM 476 N N . ILE A 1 65 ? 10.109 -12.836 2.223 1 98.25 65 ILE A N 1
ATOM 477 C CA . ILE A 1 65 ? 9.5 -11.539 2.52 1 98.25 65 ILE A CA 1
ATOM 478 C C . ILE A 1 65 ? 10.438 -10.719 3.393 1 98.25 65 ILE A C 1
ATOM 480 O O . ILE A 1 65 ? 11.469 -11.219 3.85 1 98.25 65 ILE A O 1
ATOM 484 N N . GLY A 1 66 ? 10.141 -9.469 3.516 1 97.5 66 GLY A N 1
ATOM 485 C CA . GLY A 1 66 ? 10.906 -8.617 4.418 1 97.5 66 GLY A CA 1
ATOM 486 C C . GLY A 1 66 ? 10.352 -8.609 5.832 1 97.5 66 GLY A C 1
ATOM 487 O O . GLY A 1 66 ? 9.25 -9.109 6.082 1 97.5 66 GLY A O 1
ATOM 488 N N . LEU A 1 67 ? 11.164 -8.164 6.777 1 95.25 67 LEU A N 1
ATOM 489 C CA . LEU A 1 67 ? 10.703 -7.91 8.141 1 95.25 67 LEU A CA 1
ATOM 490 C C . LEU A 1 67 ? 10.039 -6.539 8.234 1 95.25 67 LEU A C 1
ATOM 492 O O . LEU A 1 67 ? 10.617 -5.602 8.789 1 95.25 67 LEU A O 1
ATOM 496 N N . ASP A 1 68 ? 8.859 -6.43 7.715 1 94.5 68 ASP A N 1
ATOM 497 C CA . ASP A 1 68 ? 8.164 -5.148 7.652 1 94.5 68 ASP A CA 1
ATOM 498 C C . ASP A 1 68 ? 6.648 -5.344 7.648 1 94.5 68 ASP A C 1
ATOM 500 O O . ASP A 1 68 ? 6.16 -6.461 7.824 1 94.5 68 ASP A O 1
ATOM 504 N N . ASP A 1 69 ? 5.902 -4.23 7.586 1 93.62 69 ASP A N 1
ATOM 505 C CA . ASP A 1 69 ? 4.449 -4.254 7.691 1 93.62 69 ASP A CA 1
ATOM 506 C C . ASP A 1 69 ? 3.826 -5.094 6.578 1 93.62 69 ASP A C 1
ATOM 508 O O . ASP A 1 69 ? 2.857 -5.82 6.809 1 93.62 69 ASP A O 1
ATOM 512 N N . PHE A 1 70 ? 4.344 -4.969 5.367 1 96.62 70 PHE A N 1
ATOM 513 C CA . PHE A 1 70 ? 3.793 -5.738 4.258 1 96.62 70 PHE A CA 1
ATOM 514 C C . PHE A 1 70 ? 4.102 -7.219 4.426 1 96.62 70 PHE A C 1
ATOM 516 O O . PHE A 1 70 ? 3.289 -8.07 4.059 1 96.62 70 PHE A O 1
ATOM 523 N N . GLY A 1 71 ? 5.312 -7.488 4.906 1 97 71 GLY A N 1
ATOM 524 C CA . GLY A 1 71 ? 5.594 -8.867 5.262 1 97 71 GLY A CA 1
ATOM 525 C C . GLY A 1 71 ? 4.578 -9.461 6.227 1 97 71 GLY A C 1
ATOM 526 O O . GLY A 1 71 ? 4.133 -10.594 6.051 1 97 71 GLY A O 1
ATOM 527 N N . ARG A 1 72 ? 4.172 -8.703 7.199 1 94.94 72 ARG A N 1
ATOM 528 C CA . ARG A 1 72 ? 3.174 -9.141 8.172 1 94.94 72 ARG A CA 1
ATOM 529 C C . ARG A 1 72 ? 1.825 -9.375 7.504 1 94.94 72 ARG A C 1
ATOM 531 O O . ARG A 1 72 ? 1.121 -10.328 7.832 1 94.94 72 ARG A O 1
ATOM 538 N N . ILE A 1 73 ? 1.502 -8.508 6.617 1 95.25 73 ILE A N 1
ATOM 539 C CA . ILE A 1 73 ? 0.251 -8.656 5.883 1 95.25 73 ILE A CA 1
ATOM 540 C C . ILE A 1 73 ? 0.264 -9.977 5.113 1 95.25 73 ILE A C 1
ATOM 542 O O . ILE A 1 73 ? -0.716 -10.727 5.137 1 95.25 73 ILE A O 1
ATOM 546 N N . ALA A 1 74 ? 1.354 -10.25 4.438 1 97.31 74 ALA A N 1
ATOM 547 C CA . ALA A 1 74 ? 1.483 -11.484 3.67 1 97.31 74 ALA A CA 1
ATOM 548 C C . ALA A 1 74 ? 1.339 -12.711 4.57 1 97.31 74 ALA A C 1
ATOM 550 O O . ALA A 1 74 ? 0.583 -13.633 4.258 1 97.31 74 ALA A O 1
ATOM 551 N N . VAL A 1 75 ? 2.014 -12.695 5.691 1 97.12 75 VAL A N 1
ATOM 552 C CA . VAL A 1 75 ? 2 -13.805 6.633 1 97.12 75 VAL A CA 1
ATOM 553 C C . VAL A 1 75 ? 0.587 -14.008 7.172 1 97.12 75 VAL A C 1
ATOM 555 O O . VAL A 1 75 ? 0.074 -15.133 7.18 1 97.12 75 VAL A O 1
ATOM 558 N N . ASP A 1 76 ? -0.045 -12.891 7.613 1 95.69 76 ASP A N 1
ATOM 559 C CA . ASP A 1 76 ? -1.394 -12.969 8.164 1 95.69 76 ASP A CA 1
ATOM 560 C C . ASP A 1 76 ? -2.369 -13.562 7.152 1 95.69 76 ASP A C 1
ATOM 562 O O . ASP A 1 76 ? -3.205 -14.398 7.5 1 95.69 76 ASP A O 1
ATOM 566 N N . ASN A 1 77 ? -2.279 -13.133 5.945 1 96.5 77 ASN A N 1
ATOM 567 C CA . ASN A 1 77 ? -3.164 -13.625 4.891 1 96.5 77 ASN A CA 1
ATOM 568 C C . ASN A 1 77 ? -2.945 -15.109 4.617 1 96.5 77 ASN A C 1
ATOM 570 O O . ASN A 1 77 ? -3.904 -15.875 4.523 1 96.5 77 ASN A O 1
ATOM 574 N N . LEU A 1 78 ? -1.683 -15.531 4.469 1 97.81 78 LEU A N 1
ATOM 575 C CA . LEU A 1 78 ? -1.353 -16.922 4.207 1 97.81 78 LEU A CA 1
ATOM 576 C C . LEU A 1 78 ? -1.836 -17.828 5.34 1 97.81 78 LEU A C 1
ATOM 578 O O . LEU A 1 78 ? -2.408 -18.891 5.098 1 97.81 78 LEU A O 1
ATOM 582 N N . MET A 1 79 ? -1.646 -17.359 6.57 1 96.44 79 MET A N 1
ATOM 583 C CA . MET A 1 79 ? -2.076 -18.125 7.734 1 96.44 79 MET A CA 1
ATOM 584 C C . MET A 1 79 ? -3.596 -18.25 7.773 1 96.44 79 MET A C 1
ATOM 586 O O . MET A 1 79 ? -4.129 -19.312 8.086 1 96.44 79 MET A O 1
ATOM 590 N N . ARG A 1 80 ? -4.258 -17.172 7.477 1 96 80 ARG A N 1
ATOM 591 C CA . ARG A 1 80 ? -5.719 -17.188 7.441 1 96 80 ARG A CA 1
ATOM 592 C C . ARG A 1 80 ? -6.23 -18.203 6.422 1 96 80 ARG A C 1
ATOM 594 O O . ARG A 1 80 ? -7.266 -18.828 6.633 1 96 80 ARG A O 1
ATOM 601 N N . GLU A 1 81 ? -5.488 -18.391 5.328 1 97.12 81 GLU A N 1
ATOM 602 C CA . GLU A 1 81 ? -5.863 -19.312 4.262 1 97.12 81 GLU A CA 1
ATOM 603 C C . GLU A 1 81 ? -5.434 -20.734 4.594 1 97.12 81 GLU A C 1
ATOM 605 O O . GLU A 1 81 ? -5.75 -21.672 3.854 1 97.12 81 GLU A O 1
ATOM 610 N N . GLY A 1 82 ? -4.652 -20.906 5.637 1 97 82 GLY A N 1
ATOM 611 C CA . GLY A 1 82 ? -4.242 -22.219 6.094 1 97 82 GLY A CA 1
ATOM 612 C C . GLY A 1 82 ? -3.01 -22.734 5.375 1 97 82 GLY A C 1
ATOM 613 O O . GLY A 1 82 ? -2.77 -23.953 5.348 1 97 82 GLY A O 1
ATOM 614 N N . VAL A 1 83 ? -2.279 -21.859 4.746 1 97.94 83 VAL A N 1
ATOM 615 C CA . VAL A 1 83 ? -1.054 -22.25 4.059 1 97.94 83 VAL A CA 1
ATOM 616 C C . VAL A 1 83 ? 0.068 -22.453 5.074 1 97.94 83 VAL A C 1
ATOM 618 O O . VAL A 1 83 ? 0.229 -21.656 5.996 1 97.94 83 VAL A O 1
ATOM 621 N N . ASP A 1 84 ? 0.785 -23.562 4.969 1 96.69 84 ASP A N 1
ATOM 622 C CA . ASP A 1 84 ? 1.968 -23.766 5.801 1 96.69 84 ASP A CA 1
ATOM 623 C C . ASP A 1 84 ? 3.076 -22.781 5.426 1 96.69 84 ASP A C 1
ATOM 625 O O . ASP A 1 84 ? 3.611 -22.844 4.312 1 96.69 84 ASP A O 1
ATOM 629 N N . ILE A 1 85 ? 3.465 -21.938 6.328 1 96.81 85 ILE A N 1
ATOM 630 C CA . ILE A 1 85 ? 4.387 -20.859 6 1 96.81 85 ILE A CA 1
ATOM 631 C C . ILE A 1 85 ? 5.766 -21.172 6.582 1 96.81 85 ILE A C 1
ATOM 633 O O . ILE A 1 85 ? 6.617 -20.281 6.676 1 96.81 85 ILE A O 1
ATOM 637 N N . SER A 1 86 ? 6.047 -22.359 7.008 1 94.25 86 SER A N 1
ATOM 638 C CA . SER A 1 86 ? 7.316 -22.734 7.629 1 94.25 86 SER A CA 1
ATOM 639 C C . SER A 1 86 ? 8.477 -22.516 6.668 1 94.25 86 SER A C 1
ATOM 641 O O . SER A 1 86 ? 9.625 -22.359 7.094 1 94.25 86 SER A O 1
ATOM 643 N N . GLY A 1 87 ? 8.227 -22.531 5.371 1 95.88 87 GLY A N 1
ATOM 644 C CA . GLY A 1 87 ? 9.25 -22.359 4.355 1 95.88 87 GLY A CA 1
ATOM 645 C C . GLY A 1 87 ? 9.5 -20.906 4 1 95.88 87 GLY A C 1
ATOM 646 O O . GLY A 1 87 ? 10.398 -20.594 3.207 1 95.88 87 GLY A O 1
ATOM 647 N N . LEU A 1 88 ? 8.766 -19.984 4.598 1 96.38 88 LEU A N 1
ATOM 648 C CA . LEU A 1 88 ? 8.969 -18.562 4.332 1 96.38 88 LEU A CA 1
ATOM 649 C C . LEU A 1 88 ? 10.242 -18.062 5.004 1 96.38 88 LEU A C 1
ATOM 651 O O . LEU A 1 88 ? 10.5 -18.375 6.168 1 96.38 88 LEU A O 1
ATOM 655 N N . ARG A 1 89 ? 11.039 -17.406 4.246 1 97.44 89 ARG A N 1
ATOM 656 C CA . ARG A 1 89 ? 12.227 -16.734 4.77 1 97.44 89 ARG A CA 1
ATOM 657 C C . ARG A 1 89 ? 11.969 -15.234 4.953 1 97.44 89 ARG A C 1
ATOM 659 O O . ARG A 1 89 ? 11.281 -14.617 4.145 1 97.44 89 ARG A O 1
ATOM 666 N N . VAL A 1 90 ? 12.523 -14.664 6.043 1 96.94 90 VAL A N 1
ATOM 667 C CA . VAL A 1 90 ? 12.352 -13.242 6.332 1 96.94 90 VAL A CA 1
ATOM 668 C C . VAL A 1 90 ? 13.68 -12.516 6.145 1 96.94 90 VAL A C 1
ATOM 670 O O . VAL A 1 90 ? 14.672 -12.844 6.801 1 96.94 90 VAL A O 1
ATOM 673 N N . SER A 1 91 ? 13.727 -11.594 5.23 1 97.19 91 SER A N 1
ATOM 674 C CA . SER A 1 91 ? 14.922 -10.789 4.992 1 97.19 91 SER A CA 1
ATOM 675 C C . SER A 1 91 ? 15 -9.617 5.961 1 97.19 91 SER A C 1
ATOM 677 O O . SER A 1 91 ? 14.008 -8.922 6.184 1 97.19 91 SER A O 1
ATOM 679 N N . LEU A 1 92 ? 16.156 -9.383 6.539 1 93.06 92 LEU A N 1
ATOM 680 C CA . LEU A 1 92 ? 16.391 -8.211 7.375 1 93.06 92 LEU A CA 1
ATOM 681 C C . LEU A 1 92 ? 16.875 -7.035 6.535 1 93.06 92 LEU A C 1
ATOM 683 O O . LEU A 1 92 ? 16.875 -5.891 6.996 1 93.06 92 LEU A O 1
ATOM 687 N N . ARG A 1 93 ? 17.234 -7.27 5.301 1 93.31 93 ARG A N 1
ATOM 688 C CA . ARG A 1 93 ? 17.844 -6.258 4.441 1 93.31 93 ARG A CA 1
ATOM 689 C C . ARG A 1 93 ? 16.859 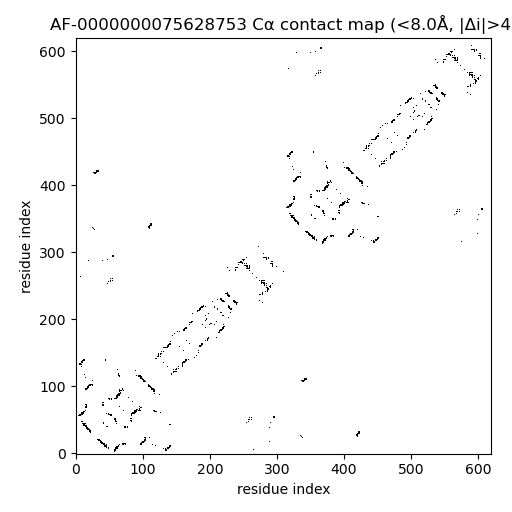-5.758 3.395 1 93.31 93 ARG A C 1
ATOM 691 O O . ARG A 1 93 ? 16.797 -4.559 3.119 1 93.31 93 ARG A O 1
ATOM 698 N N . ASP A 1 94 ? 16.125 -6.656 2.801 1 95.62 94 ASP A N 1
ATOM 699 C CA . ASP A 1 94 ? 15.219 -6.32 1.703 1 95.62 94 ASP A CA 1
ATOM 700 C C . ASP A 1 94 ? 13.781 -6.152 2.199 1 95.62 94 ASP A C 1
ATOM 702 O O . ASP A 1 94 ? 13.344 -6.875 3.094 1 95.62 94 ASP A O 1
ATOM 706 N N . ARG A 1 95 ? 13.031 -5.254 1.618 1 96.31 95 ARG A N 1
ATOM 707 C CA . ARG A 1 95 ? 11.641 -5.012 1.958 1 96.31 95 ARG A CA 1
ATOM 708 C C . ARG A 1 95 ? 10.719 -5.992 1.234 1 96.31 95 ARG A C 1
ATOM 710 O O . ARG A 1 95 ? 11.07 -6.504 0.168 1 96.31 95 ARG A O 1
ATOM 717 N N . THR A 1 96 ? 9.594 -6.25 1.805 1 97.94 96 THR A N 1
ATOM 718 C CA . THR A 1 96 ? 8.594 -7.105 1.175 1 97.94 96 THR A CA 1
ATOM 719 C C . THR A 1 96 ? 8.141 -6.52 -0.158 1 97.94 96 THR A C 1
ATOM 721 O O . THR A 1 96 ? 7.891 -5.316 -0.26 1 97.94 96 THR A O 1
ATOM 724 N N . GLY A 1 97 ? 8.078 -7.395 -1.197 1 97.38 97 GLY A N 1
ATOM 725 C CA . GLY A 1 97 ? 7.562 -6.957 -2.484 1 97.38 97 GLY A CA 1
ATOM 726 C C . GLY A 1 97 ? 6.078 -6.645 -2.455 1 97.38 97 GLY A C 1
ATOM 727 O O . GLY A 1 97 ? 5.344 -7.164 -1.613 1 97.38 97 GLY A O 1
ATOM 728 N N . PHE A 1 98 ? 5.66 -5.77 -3.391 1 97.81 98 PHE A N 1
ATOM 729 C CA . PHE A 1 98 ? 4.238 -5.469 -3.525 1 97.81 98 PHE A CA 1
ATOM 730 C C . PHE A 1 98 ? 3.932 -4.922 -4.914 1 97.81 98 PHE A C 1
ATOM 732 O O . PHE A 1 98 ? 4.844 -4.566 -5.664 1 97.81 98 PHE A O 1
ATOM 739 N N . SER A 1 99 ? 2.701 -5.008 -5.25 1 96.56 99 SER A N 1
ATOM 740 C CA . SER A 1 99 ? 2.201 -4.398 -6.48 1 96.56 99 SER A CA 1
ATOM 741 C C . SER A 1 99 ? 0.981 -3.525 -6.211 1 96.56 99 SER A C 1
ATOM 743 O O . SER A 1 99 ? 0.152 -3.854 -5.359 1 96.56 99 SER A O 1
ATOM 745 N N . VAL A 1 100 ? 0.927 -2.404 -6.836 1 97.25 100 VAL A N 1
ATOM 746 C CA . VAL A 1 100 ? -0.264 -1.562 -6.891 1 97.25 100 VAL A CA 1
ATOM 747 C C . VAL A 1 100 ? -0.922 -1.688 -8.266 1 97.25 100 VAL A C 1
ATOM 749 O O . VAL A 1 100 ? -0.338 -1.296 -9.273 1 97.25 100 VAL A O 1
ATOM 752 N N . VAL A 1 101 ? -2.033 -2.279 -8.266 1 94.81 101 VAL A N 1
ATOM 753 C CA . VAL A 1 101 ? -2.801 -2.455 -9.492 1 94.81 101 VAL A CA 1
ATOM 754 C C . VAL A 1 101 ? -3.98 -1.485 -9.508 1 94.81 101 VAL A C 1
ATOM 756 O O . VAL A 1 101 ? -4.891 -1.593 -8.68 1 94.81 101 VAL A O 1
ATOM 759 N N . VAL A 1 102 ? -4.008 -0.577 -10.438 1 96 102 VAL A N 1
ATOM 760 C CA . VAL A 1 102 ? -5.07 0.418 -10.539 1 96 102 VAL A CA 1
ATOM 761 C C . VAL A 1 102 ? -5.988 0.076 -11.711 1 96 102 VAL A C 1
ATOM 763 O O . VAL A 1 102 ? -5.531 -0.027 -12.852 1 96 102 VAL A O 1
ATOM 766 N N . ARG A 1 103 ? -7.207 -0.108 -11.438 1 92.94 103 ARG A N 1
ATOM 767 C CA . ARG A 1 103 ? -8.211 -0.387 -12.461 1 92.94 103 ARG A CA 1
ATOM 768 C C . ARG A 1 103 ? -9.219 0.75 -12.555 1 92.94 103 ARG A C 1
ATOM 770 O O . ARG A 1 103 ? -9.664 1.287 -11.539 1 92.94 103 ARG A O 1
ATOM 777 N N . ASP A 1 104 ? -9.57 1.167 -13.773 1 94.25 104 ASP A N 1
ATOM 778 C CA . ASP A 1 104 ? -10.578 2.211 -13.914 1 94.25 104 ASP A CA 1
ATOM 779 C C . ASP A 1 104 ? -11.93 1.616 -14.305 1 94.25 104 ASP A C 1
ATOM 781 O O . ASP A 1 104 ? -12.078 0.394 -14.383 1 94.25 104 ASP A O 1
ATOM 785 N N . LYS A 1 105 ? -12.945 2.41 -14.469 1 91.38 105 LYS A N 1
ATOM 786 C CA . LYS A 1 105 ? -14.312 1.98 -14.727 1 91.38 105 LYS A CA 1
ATOM 787 C C . LYS A 1 105 ? -14.422 1.269 -16.078 1 91.38 105 LYS A C 1
ATOM 789 O O . LYS A 1 105 ? -15.344 0.47 -16.281 1 91.38 105 LYS A O 1
ATOM 794 N N . GLU A 1 106 ? -13.5 1.534 -17.031 1 89.44 106 GLU A N 1
ATOM 795 C CA . GLU A 1 106 ? -13.516 0.927 -18.344 1 89.44 106 GLU A CA 1
ATOM 796 C C . GLU A 1 106 ? -12.789 -0.417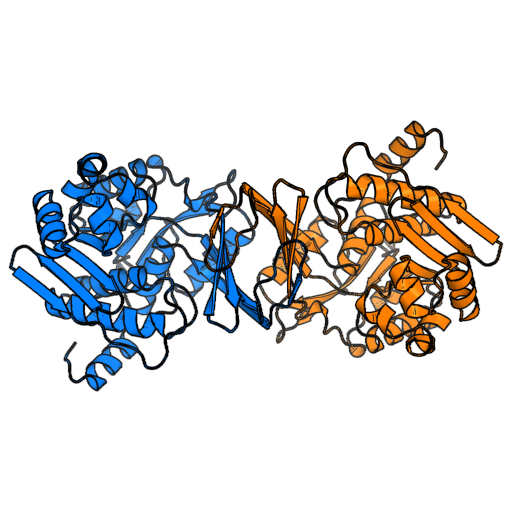 -18.344 1 89.44 106 GLU A C 1
ATOM 798 O O . GLU A 1 106 ? -12.805 -1.137 -19.359 1 89.44 106 GLU A O 1
ATOM 803 N N . GLY A 1 107 ? -12.133 -0.712 -17.234 1 85.19 107 GLY A N 1
ATOM 804 C CA . GLY A 1 107 ? -11.438 -1.987 -17.125 1 85.19 107 GLY A CA 1
ATOM 805 C C . GLY A 1 107 ? -9.961 -1.896 -17.453 1 85.19 107 GLY A C 1
ATOM 806 O O . GLY A 1 107 ? -9.25 -2.9 -17.422 1 85.19 107 GLY A O 1
ATOM 807 N N . SER A 1 108 ? -9.516 -0.731 -17.797 1 89.69 108 SER A N 1
ATOM 808 C CA . SER A 1 108 ? -8.094 -0.538 -18.031 1 89.69 108 SER A CA 1
ATOM 809 C C . SER A 1 108 ? -7.289 -0.682 -16.75 1 89.69 108 SER A C 1
ATOM 811 O O . SER A 1 108 ? -7.801 -0.423 -15.656 1 89.69 108 SER A O 1
ATOM 813 N N . ILE A 1 109 ? -5.961 -1.051 -16.984 1 91.44 109 ILE A N 1
ATOM 814 C CA . ILE A 1 109 ? -5.172 -1.331 -15.781 1 91.44 109 ILE A CA 1
ATOM 815 C C . ILE A 1 109 ? -3.805 -0.661 -15.898 1 91.44 109 ILE A C 1
ATOM 817 O O . ILE A 1 109 ? -3.219 -0.612 -16.984 1 91.44 109 ILE A O 1
ATOM 821 N N . THR A 1 110 ? -3.357 -0.121 -14.82 1 94.56 110 THR A N 1
ATOM 822 C CA . THR A 1 110 ? -1.979 0.317 -14.625 1 94.56 110 THR A CA 1
ATOM 823 C C . THR A 1 110 ? -1.356 -0.366 -13.414 1 94.56 110 THR A C 1
ATOM 825 O O . THR A 1 110 ? -2.01 -0.521 -12.383 1 94.56 110 THR A O 1
ATOM 828 N N . ILE A 1 111 ? -0.096 -0.794 -13.578 1 94.44 111 ILE A N 1
ATOM 829 C CA . ILE A 1 111 ? 0.511 -1.57 -12.5 1 94.44 111 ILE A CA 1
ATOM 830 C C . ILE A 1 111 ? 1.826 -0.922 -12.078 1 94.44 111 ILE A C 1
ATOM 832 O O . ILE A 1 111 ? 2.605 -0.472 -12.922 1 94.44 111 ILE A O 1
ATOM 836 N N . TYR A 1 112 ? 2.021 -0.796 -10.781 1 97.06 112 TYR A N 1
ATOM 837 C CA . TYR A 1 112 ? 3.312 -0.503 -10.164 1 97.06 112 TYR A CA 1
ATOM 838 C C . TYR A 1 112 ? 3.836 -1.71 -9.391 1 97.06 112 TYR A C 1
ATOM 840 O O . TYR A 1 112 ? 3.148 -2.242 -8.523 1 97.06 112 TYR A O 1
ATOM 848 N N . SER A 1 113 ? 5.055 -2.107 -9.719 1 95.88 113 SER A N 1
ATOM 849 C CA . SER A 1 113 ? 5.531 -3.344 -9.109 1 95.88 113 SER A CA 1
ATOM 850 C C . SER A 1 113 ? 6.879 -3.139 -8.422 1 95.88 113 SER A C 1
ATOM 852 O O . SER A 1 113 ? 7.738 -2.414 -8.93 1 95.88 113 SER A O 1
ATOM 854 N N . PHE A 1 114 ? 7.012 -3.66 -7.258 1 96.88 114 PHE A N 1
ATOM 855 C CA . PHE A 1 114 ? 8.234 -3.762 -6.469 1 96.88 114 PHE A CA 1
ATOM 856 C C . PHE A 1 114 ? 8.469 -5.199 -6.023 1 96.88 114 PHE A C 1
ATOM 858 O O . PHE A 1 114 ? 7.77 -5.711 -5.148 1 96.88 114 PHE A O 1
ATOM 865 N N . LYS A 1 115 ? 9.438 -5.91 -6.57 1 94.88 115 LYS A N 1
ATOM 866 C CA . LYS A 1 115 ? 9.625 -7.324 -6.266 1 94.88 115 LYS A CA 1
ATOM 867 C C . LYS A 1 115 ? 10.273 -7.512 -4.895 1 94.88 115 LYS A C 1
ATOM 869 O O . LYS A 1 115 ? 9.969 -8.477 -4.188 1 94.88 115 LYS A O 1
ATOM 874 N N . GLY A 1 116 ? 11.297 -6.59 -4.559 1 95.38 116 GLY A N 1
ATOM 875 C CA . GLY A 1 116 ? 11.922 -6.605 -3.246 1 95.38 116 GLY A CA 1
ATOM 876 C C . GLY A 1 116 ? 12.492 -7.961 -2.875 1 95.38 116 GLY A C 1
ATOM 877 O O . GLY A 1 116 ? 13.188 -8.586 -3.676 1 95.38 116 GLY A O 1
ATOM 878 N N . ALA A 1 117 ? 12.188 -8.422 -1.68 1 97 117 ALA A N 1
ATOM 879 C CA . ALA A 1 117 ? 12.703 -9.672 -1.116 1 97 117 ALA A CA 1
ATOM 880 C C . ALA A 1 117 ? 12.266 -10.867 -1.946 1 97 117 ALA A C 1
ATOM 882 O O . ALA A 1 117 ? 12.969 -11.883 -2.006 1 97 117 ALA A O 1
ATOM 883 N N . ALA A 1 118 ? 11.141 -10.758 -2.605 1 96.25 118 ALA A N 1
ATOM 884 C CA . ALA A 1 118 ? 10.539 -11.883 -3.318 1 96.25 118 ALA A CA 1
ATOM 885 C C . ALA A 1 118 ? 11.469 -12.391 -4.422 1 96.25 118 ALA A C 1
ATOM 887 O O . ALA A 1 118 ? 11.469 -13.578 -4.742 1 96.25 118 ALA A O 1
ATOM 888 N N . GLU A 1 119 ? 12.25 -11.516 -4.961 1 94 119 GLU A N 1
ATOM 889 C CA . GLU A 1 119 ? 13.133 -11.883 -6.062 1 94 119 GLU A CA 1
ATOM 890 C C . GLU A 1 119 ? 14.5 -12.312 -5.555 1 94 119 GLU A C 1
ATOM 892 O O . GLU A 1 119 ? 15.375 -12.68 -6.34 1 94 119 GLU A O 1
ATOM 897 N N . LYS A 1 120 ? 14.68 -12.359 -4.266 1 96.56 120 LYS A N 1
ATOM 898 C CA . LYS A 1 120 ? 16.016 -12.562 -3.709 1 96.56 120 LYS A CA 1
ATOM 899 C C . LYS A 1 120 ? 16.078 -13.867 -2.912 1 96.56 120 LYS A C 1
ATOM 901 O O . LYS A 1 120 ? 16.922 -14.008 -2.021 1 96.56 120 LYS A O 1
ATOM 906 N N . LEU A 1 121 ? 15.164 -14.727 -3.193 1 97.5 121 LEU A N 1
ATOM 907 C CA . LEU A 1 121 ? 15.266 -16.062 -2.602 1 97.5 121 LEU A CA 1
ATOM 908 C C . LEU A 1 121 ? 16.438 -16.828 -3.188 1 97.5 121 LEU A C 1
ATOM 910 O O . LEU A 1 121 ? 16.406 -17.234 -4.348 1 97.5 121 LEU A O 1
ATOM 914 N N . GLU A 1 122 ? 17.406 -17.078 -2.412 1 97.19 122 GLU A N 1
ATOM 915 C CA . GLU A 1 122 ? 18.641 -17.703 -2.893 1 97.19 122 GLU A CA 1
ATOM 916 C C . GLU A 1 122 ? 18.578 -19.234 -2.768 1 97.19 122 GLU A C 1
ATOM 918 O O . GLU A 1 122 ? 17.828 -19.75 -1.94 1 97.19 122 GLU A O 1
ATOM 923 N N . PRO A 1 123 ? 19.406 -19.938 -3.576 1 97.62 123 PRO A N 1
ATOM 924 C CA . PRO A 1 123 ? 19.375 -21.406 -3.557 1 97.62 123 PRO A CA 1
ATOM 925 C C . PRO A 1 123 ? 19.609 -21.984 -2.16 1 97.62 123 PRO A C 1
ATOM 927 O O . PRO A 1 123 ? 18.969 -22.969 -1.78 1 97.62 123 PRO A O 1
ATOM 930 N N . GLY A 1 124 ? 20.453 -21.312 -1.424 1 96.56 124 GLY A N 1
ATOM 931 C CA . GLY A 1 124 ? 20.781 -21.812 -0.097 1 96.56 124 GLY A CA 1
ATOM 932 C C . GLY A 1 124 ? 19.672 -21.625 0.906 1 96.56 124 GLY A C 1
ATOM 933 O O . GLY A 1 124 ? 19.688 -22.219 1.99 1 96.56 124 GLY A O 1
ATOM 934 N N . GLU A 1 125 ? 18.641 -20.953 0.52 1 96.62 125 GLU A N 1
ATOM 935 C CA . GLU A 1 125 ? 17.547 -20.641 1.43 1 96.62 125 GLU A CA 1
ATOM 936 C C . GLU A 1 125 ? 16.375 -21.609 1.224 1 96.62 125 GLU A C 1
ATOM 938 O O . GLU A 1 125 ? 15.383 -21.562 1.964 1 96.62 125 GLU A O 1
ATOM 943 N N . ILE A 1 126 ? 16.469 -22.453 0.244 1 97.31 126 ILE A N 1
ATOM 944 C CA . ILE A 1 126 ? 15.398 -23.406 -0.032 1 97.31 126 ILE A CA 1
ATOM 945 C C . ILE A 1 126 ? 15.297 -24.422 1.106 1 97.31 126 ILE A C 1
ATOM 947 O O . ILE A 1 126 ? 16.297 -25.031 1.484 1 97.31 126 ILE A O 1
ATOM 951 N N . ASP A 1 127 ? 14.148 -24.562 1.636 1 94.06 127 ASP A N 1
ATOM 952 C CA . ASP A 1 127 ? 13.891 -25.516 2.707 1 94.06 127 ASP A CA 1
ATOM 953 C C . ASP A 1 127 ? 13.719 -26.922 2.154 1 94.06 127 ASP A C 1
ATOM 955 O O . ASP A 1 127 ? 12.602 -27.344 1.845 1 94.06 127 ASP A O 1
ATOM 959 N N . ALA A 1 128 ? 14.711 -27.719 2.186 1 94.31 128 ALA A N 1
ATOM 960 C CA . ALA A 1 128 ? 14.711 -29.062 1.606 1 94.31 128 ALA A CA 1
ATOM 961 C C . ALA A 1 128 ? 13.742 -29.984 2.35 1 94.31 128 ALA A C 1
ATOM 963 O O . ALA A 1 128 ? 13.125 -30.859 1.747 1 94.31 128 ALA A O 1
ATOM 964 N N . ASP A 1 129 ? 13.609 -29.719 3.611 1 91.19 129 ASP A N 1
ATOM 965 C CA . ASP A 1 129 ? 12.719 -30.562 4.402 1 91.19 129 ASP A CA 1
ATOM 966 C C . ASP A 1 129 ? 11.258 -30.312 4.043 1 91.19 129 ASP A C 1
ATOM 968 O O . ASP A 1 129 ? 10.453 -31.25 4.02 1 91.19 129 ASP A O 1
ATOM 972 N N . ALA A 1 130 ? 10.961 -29.062 3.818 1 92.25 130 ALA A N 1
ATOM 973 C CA . ALA A 1 130 ? 9.602 -28.75 3.385 1 92.25 130 ALA A CA 1
ATOM 974 C C . ALA A 1 130 ? 9.266 -29.453 2.07 1 92.25 130 ALA A C 1
ATOM 976 O O . ALA A 1 130 ? 8.164 -29.969 1.898 1 92.25 130 ALA A O 1
ATOM 977 N N . ILE A 1 131 ? 10.227 -29.453 1.2 1 94.5 131 ILE A N 1
ATOM 978 C CA . ILE A 1 131 ? 10.055 -30.125 -0.079 1 94.5 131 ILE A CA 1
ATOM 979 C C . ILE A 1 131 ? 9.922 -31.625 0.149 1 94.5 131 ILE A C 1
ATOM 981 O O . ILE A 1 131 ? 9.023 -32.281 -0.394 1 94.5 131 ILE A O 1
ATOM 985 N N . GLY A 1 132 ? 10.766 -32.156 0.988 1 91.75 132 GLY A N 1
ATOM 986 C CA . GLY A 1 132 ? 10.836 -33.562 1.225 1 91.75 132 GLY A CA 1
ATOM 987 C C . GLY A 1 132 ? 9.578 -34.125 1.864 1 91.75 132 GLY A C 1
ATOM 988 O O . GLY A 1 132 ? 9.258 -35.312 1.694 1 91.75 132 GLY A O 1
ATOM 989 N N . ARG A 1 133 ? 8.844 -33.312 2.518 1 91.06 133 ARG A N 1
ATOM 990 C CA . ARG A 1 133 ? 7.637 -33.75 3.221 1 91.06 133 ARG A CA 1
ATOM 991 C C . ARG A 1 133 ? 6.406 -33.625 2.332 1 91.06 133 ARG A C 1
ATOM 993 O O . ARG A 1 133 ? 5.305 -34.031 2.725 1 91.06 133 ARG A O 1
ATOM 1000 N N . SER A 1 134 ? 6.629 -33.219 1.114 1 95.5 134 SER A N 1
ATOM 1001 C CA . SER A 1 134 ? 5.5 -33 0.217 1 95.5 134 SER A CA 1
ATOM 1002 C C . SER A 1 134 ? 5.438 -34.062 -0.862 1 95.5 134 SER A C 1
ATOM 1004 O O . SER A 1 134 ? 6.371 -34.875 -1.006 1 95.5 134 SER A O 1
ATOM 1006 N N . LYS A 1 135 ? 4.348 -34.156 -1.531 1 96.94 135 LYS A N 1
ATOM 1007 C CA . LYS A 1 135 ? 4.172 -35.062 -2.648 1 96.94 135 LYS A CA 1
ATOM 1008 C C . LYS A 1 135 ? 4.492 -34.375 -3.979 1 96.94 135 LYS A C 1
ATOM 1010 O O . LYS A 1 135 ? 4.789 -35.062 -4.969 1 96.94 135 LYS A O 1
ATOM 1015 N N . HIS A 1 136 ? 4.398 -33.094 -3.975 1 98.19 136 HIS A N 1
ATOM 1016 C CA . HIS A 1 136 ? 4.59 -32.312 -5.195 1 98.19 136 HIS A CA 1
ATOM 1017 C C . HIS A 1 136 ? 5.168 -30.938 -4.883 1 98.19 136 HIS A C 1
ATOM 1019 O O . HIS A 1 136 ? 4.82 -30.328 -3.871 1 98.19 136 HIS A O 1
ATOM 1025 N N . VAL A 1 137 ? 6.055 -30.453 -5.773 1 98.44 137 VAL A N 1
ATOM 1026 C CA . VAL A 1 137 ? 6.578 -29.094 -5.66 1 98.44 137 VAL A CA 1
ATOM 1027 C C . VAL A 1 137 ? 6.293 -28.328 -6.949 1 98.44 137 VAL A C 1
ATOM 1029 O O . VAL A 1 137 ? 6.539 -28.828 -8.047 1 98.44 137 VAL A O 1
ATOM 1032 N N . HIS A 1 138 ? 5.707 -27.156 -6.789 1 98.75 138 HIS A N 1
ATOM 1033 C CA . HIS A 1 138 ? 5.492 -26.25 -7.914 1 98.75 138 HIS A CA 1
ATOM 1034 C C . HIS A 1 138 ? 6.414 -25.047 -7.828 1 98.75 138 HIS A C 1
ATOM 1036 O O . HIS A 1 138 ? 6.348 -24.266 -6.871 1 98.75 138 HIS A O 1
ATOM 1042 N N . VAL A 1 139 ? 7.207 -24.828 -8.828 1 98.56 139 VAL A N 1
ATOM 1043 C CA . VAL A 1 139 ? 8.086 -23.672 -8.867 1 98.56 139 VAL A CA 1
ATOM 1044 C C . VAL A 1 139 ? 7.508 -22.609 -9.797 1 98.56 139 VAL A C 1
ATOM 1046 O O . VAL A 1 139 ? 7.375 -22.844 -11 1 98.56 139 VAL A O 1
ATOM 1049 N N . ALA A 1 140 ? 7.125 -21.547 -9.188 1 96.94 140 ALA A N 1
ATOM 1050 C CA . ALA A 1 140 ? 6.672 -20.406 -9.969 1 96.94 140 ALA A CA 1
ATOM 1051 C C . ALA A 1 140 ? 7.852 -19.531 -10.391 1 96.94 140 ALA A C 1
ATOM 1053 O O . ALA A 1 140 ? 9 -19.828 -10.055 1 96.94 140 ALA A O 1
ATOM 1054 N N . SER A 1 141 ? 7.559 -18.547 -11.141 1 86.88 141 SER A N 1
ATOM 1055 C CA . SER A 1 141 ? 8.625 -17.703 -11.688 1 86.88 141 SER A CA 1
ATOM 1056 C C . SER A 1 141 ? 9.523 -17.156 -10.578 1 86.88 141 SER A C 1
ATOM 1058 O O . SER A 1 141 ? 9.047 -16.5 -9.648 1 86.88 141 SER A O 1
ATOM 1060 N N . LEU A 1 142 ? 10.758 -17.453 -10.695 1 90.06 142 LEU A N 1
ATOM 1061 C CA . LEU A 1 142 ? 11.836 -17.125 -9.773 1 90.06 142 LEU A CA 1
ATOM 1062 C C . LEU A 1 142 ? 13.188 -17.141 -10.484 1 90.06 142 LEU A C 1
ATOM 1064 O O . LEU A 1 142 ? 13.281 -17.562 -11.633 1 90.06 142 LEU A O 1
ATOM 1068 N N . ARG A 1 143 ? 14.141 -16.641 -9.789 1 93.5 143 ARG A N 1
ATOM 1069 C CA . ARG A 1 143 ? 15.484 -16.688 -10.375 1 93.5 143 ARG A CA 1
ATOM 1070 C C . ARG A 1 143 ? 15.875 -18.109 -10.758 1 93.5 143 ARG A C 1
ATOM 1072 O O . ARG A 1 143 ? 15.531 -19.062 -10.055 1 93.5 143 ARG A O 1
ATOM 1079 N N . PRO A 1 144 ? 16.594 -18.281 -11.844 1 96.12 144 PRO A N 1
ATOM 1080 C CA . PRO A 1 144 ? 16.875 -19.594 -12.414 1 96.12 144 PRO A CA 1
ATOM 1081 C C . PRO A 1 144 ? 17.703 -20.484 -11.484 1 96.12 144 PRO A C 1
ATOM 1083 O O . PRO A 1 144 ? 17.469 -21.688 -11.414 1 96.12 144 PRO A O 1
ATOM 1086 N N . ASP A 1 145 ? 18.688 -19.922 -10.781 1 97.19 145 ASP A N 1
ATOM 1087 C CA . ASP A 1 145 ? 19.562 -20.734 -9.93 1 97.19 145 ASP A CA 1
ATOM 1088 C C . ASP A 1 145 ? 18.766 -21.328 -8.766 1 97.19 145 ASP A C 1
ATOM 1090 O O . ASP A 1 145 ? 18.953 -22.5 -8.422 1 97.19 145 ASP A O 1
ATOM 1094 N N . THR A 1 146 ? 17.875 -20.594 -8.203 1 97.75 146 THR A N 1
ATOM 1095 C CA . THR A 1 146 ? 17.031 -21.094 -7.129 1 97.75 146 THR A CA 1
ATOM 1096 C C . THR A 1 146 ? 16.047 -22.141 -7.66 1 97.75 146 THR A C 1
ATOM 1098 O O . THR A 1 146 ? 15.758 -23.141 -6.992 1 97.75 146 THR A O 1
ATOM 1101 N N . THR A 1 147 ? 15.531 -21.859 -8.828 1 97.94 147 THR A N 1
ATOM 1102 C CA . THR A 1 147 ? 14.648 -22.812 -9.484 1 97.94 147 THR A CA 1
ATOM 1103 C C . THR A 1 147 ? 15.344 -24.156 -9.664 1 97.94 147 THR A C 1
ATOM 1105 O O . THR A 1 147 ? 14.805 -25.203 -9.297 1 97.94 147 THR A O 1
ATOM 1108 N N . LEU A 1 148 ? 16.531 -24.109 -10.18 1 97.69 148 LEU A N 1
ATOM 1109 C CA . LEU A 1 148 ? 17.297 -25.312 -10.438 1 97.69 148 LEU A CA 1
ATOM 1110 C C . LEU A 1 148 ? 17.562 -26.078 -9.141 1 97.69 148 LEU A C 1
ATOM 1112 O O . LEU A 1 148 ? 17.406 -27.297 -9.078 1 97.69 148 LEU A O 1
ATOM 1116 N N . LYS A 1 149 ? 17.953 -25.344 -8.125 1 97.94 149 LYS A N 1
ATOM 1117 C CA . LYS A 1 149 ? 18.219 -25.969 -6.828 1 97.94 149 LYS A CA 1
ATOM 1118 C C . LYS A 1 149 ? 16.969 -26.672 -6.305 1 97.94 149 LYS A C 1
ATOM 1120 O O . LYS A 1 149 ? 17.062 -27.781 -5.785 1 97.94 149 LYS A O 1
ATOM 1125 N N . THR A 1 150 ? 15.844 -26.047 -6.418 1 98.25 150 THR A N 1
ATOM 1126 C CA . THR A 1 150 ? 14.578 -26.594 -5.961 1 98.25 150 THR A CA 1
ATOM 1127 C C . THR A 1 150 ? 14.266 -27.906 -6.699 1 98.25 150 THR A C 1
ATOM 1129 O O . THR A 1 150 ? 13.898 -28.906 -6.078 1 98.25 150 THR A O 1
ATOM 1132 N N . VAL A 1 151 ? 14.438 -27.875 -8 1 97.88 151 VAL A N 1
ATOM 1133 C CA . VAL A 1 151 ? 14.133 -29.016 -8.852 1 97.88 151 VAL A CA 1
ATOM 1134 C C . VAL A 1 151 ? 15.062 -30.172 -8.5 1 97.88 151 VAL A C 1
ATOM 1136 O O . VAL A 1 151 ? 14.617 -31.328 -8.43 1 97.88 151 VAL A O 1
ATOM 1139 N N . GLU A 1 152 ? 16.266 -29.875 -8.273 1 97.75 152 GLU A N 1
ATOM 1140 C CA . GLU A 1 152 ? 17.25 -30.906 -7.922 1 97.75 152 GLU A CA 1
ATOM 1141 C C . GLU A 1 152 ? 16.906 -31.562 -6.59 1 97.75 152 GLU A C 1
ATOM 1143 O O . GLU A 1 152 ? 17 -32.781 -6.453 1 97.75 152 GLU A O 1
ATOM 1148 N N . ILE A 1 153 ? 16.547 -30.797 -5.641 1 97.5 153 ILE A N 1
ATOM 1149 C CA . ILE A 1 153 ? 16.156 -31.312 -4.34 1 97.5 153 ILE A CA 1
ATOM 1150 C C . ILE A 1 153 ? 14.945 -32.25 -4.5 1 97.5 153 ILE A C 1
ATOM 1152 O O . ILE A 1 153 ? 14.906 -33.312 -3.928 1 97.5 153 ILE A O 1
ATOM 1156 N N . ALA A 1 154 ? 13.961 -31.797 -5.254 1 97.31 154 ALA A N 1
ATOM 1157 C CA . ALA A 1 154 ? 12.75 -32.562 -5.48 1 97.31 154 ALA A CA 1
ATOM 1158 C C . ALA A 1 154 ? 13.07 -33.906 -6.152 1 97.31 154 ALA A C 1
ATOM 1160 O O . ALA A 1 154 ? 12.586 -34.969 -5.73 1 97.31 154 ALA A O 1
ATOM 1161 N N . LYS A 1 155 ? 13.906 -33.906 -7.172 1 96.12 155 LYS A N 1
ATOM 1162 C CA . LYS A 1 155 ? 14.273 -35.094 -7.926 1 96.12 155 LYS A CA 1
ATOM 1163 C C . LYS A 1 155 ? 15.008 -36.094 -7.039 1 96.12 155 LYS A C 1
ATOM 1165 O O . LYS A 1 155 ? 14.742 -37.312 -7.113 1 96.12 155 LYS A O 1
ATOM 1170 N N . LYS A 1 156 ? 15.867 -35.562 -6.266 1 95.88 156 LYS A N 1
ATOM 1171 C CA . LYS A 1 156 ? 16.641 -36.438 -5.363 1 95.88 156 LYS A CA 1
ATOM 1172 C C . LYS A 1 156 ? 15.711 -37.156 -4.402 1 95.88 156 LYS A C 1
ATOM 1174 O O . LYS A 1 156 ? 16.016 -38.281 -3.988 1 95.88 156 LYS A O 1
ATOM 1179 N N . ARG A 1 157 ? 14.609 -36.625 -4.164 1 95.12 157 ARG A N 1
ATOM 1180 C CA . ARG A 1 157 ? 13.695 -37.188 -3.189 1 95.12 157 ARG A CA 1
ATOM 1181 C C . ARG A 1 157 ? 12.508 -37.875 -3.881 1 95.12 157 ARG A C 1
ATOM 1183 O O . ARG A 1 157 ? 11.531 -38.25 -3.229 1 95.12 157 ARG A O 1
ATOM 1190 N N . SER A 1 158 ? 12.531 -37.938 -5.176 1 95.69 158 SER A N 1
ATOM 1191 C CA . SER A 1 158 ? 11.508 -38.562 -6.012 1 95.69 158 SER A CA 1
ATOM 1192 C C . SER A 1 158 ? 10.164 -37.844 -5.844 1 95.69 158 SER A C 1
ATOM 1194 O O . SER A 1 158 ? 9.125 -38.5 -5.766 1 95.69 158 SER A O 1
ATOM 1196 N N . ILE A 1 159 ? 10.25 -36.562 -5.617 1 96.69 159 ILE A N 1
ATOM 1197 C CA . ILE A 1 159 ? 9.062 -35.719 -5.543 1 96.69 159 ILE A CA 1
ATOM 1198 C C . ILE A 1 159 ? 8.758 -35.125 -6.922 1 96.69 159 ILE A C 1
ATOM 1200 O O . ILE A 1 159 ? 9.664 -34.688 -7.629 1 96.69 159 ILE A O 1
ATOM 1204 N N . THR A 1 160 ? 7.52 -35.188 -7.328 1 97.75 160 THR A N 1
ATOM 1205 C CA . THR A 1 160 ? 7.16 -34.625 -8.625 1 97.75 160 THR A CA 1
ATOM 1206 C C . THR A 1 160 ? 7.277 -33.125 -8.609 1 97.75 160 THR A C 1
ATOM 1208 O O . THR A 1 160 ? 7.016 -32.469 -7.582 1 97.75 160 THR A O 1
ATOM 1211 N N . VAL A 1 161 ? 7.668 -32.531 -9.758 1 98.31 161 VAL A N 1
ATOM 1212 C CA . VAL A 1 161 ? 7.926 -31.094 -9.82 1 98.31 161 VAL A CA 1
ATOM 1213 C C . VAL A 1 161 ? 7.258 -30.5 -11.047 1 98.31 161 VAL A C 1
ATOM 1215 O O . VAL A 1 161 ? 7.316 -31.078 -12.141 1 98.31 161 VAL A O 1
ATOM 1218 N N . SER A 1 162 ? 6.527 -29.469 -10.867 1 98.75 162 SER A N 1
ATOM 1219 C CA . SER A 1 162 ? 6.027 -28.641 -11.961 1 98.75 162 SER A CA 1
ATOM 1220 C C . SER A 1 162 ? 6.676 -27.25 -11.945 1 98.75 162 SER A C 1
ATOM 1222 O O . SER A 1 162 ? 7.133 -26.781 -10.906 1 98.75 162 SER A O 1
ATOM 1224 N N . TRP A 1 163 ? 6.727 -26.625 -13.133 1 98.69 163 TRP A N 1
ATOM 1225 C CA . TRP A 1 163 ? 7.398 -25.344 -13.281 1 98.69 163 TRP A CA 1
ATOM 1226 C C . TRP A 1 163 ? 6.598 -24.406 -14.188 1 98.69 163 TRP A C 1
ATOM 1228 O O . TRP A 1 163 ? 6.09 -24.844 -15.227 1 98.69 163 TRP A O 1
ATOM 1238 N N . ASP A 1 164 ? 6.406 -23.25 -13.75 1 98.38 164 ASP A N 1
ATOM 1239 C CA . ASP A 1 164 ? 5.879 -22.141 -14.531 1 98.38 164 ASP A CA 1
ATOM 1240 C C . ASP A 1 164 ? 6.902 -21.016 -14.648 1 98.38 164 ASP A C 1
ATOM 1242 O O . ASP A 1 164 ? 7.051 -20.203 -13.727 1 98.38 164 ASP A O 1
ATOM 1246 N N . PRO A 1 165 ? 7.598 -20.938 -15.727 1 96.94 165 PRO A N 1
ATOM 1247 C CA . PRO A 1 165 ? 8.695 -19.969 -15.844 1 96.94 165 PRO A CA 1
ATOM 1248 C C . PRO A 1 165 ? 8.219 -18.531 -15.781 1 96.94 165 PRO A C 1
ATOM 1250 O O . PRO A 1 165 ? 8.977 -17.641 -15.367 1 96.94 165 PRO A O 1
ATOM 1253 N N . GLY A 1 166 ? 6.984 -18.281 -16.203 1 94 166 GLY A N 1
ATOM 1254 C CA . GLY A 1 166 ? 6.492 -16.922 -16.266 1 94 166 GLY A CA 1
ATOM 1255 C C . GLY A 1 166 ? 7.055 -16.125 -17.438 1 94 166 GLY A C 1
ATOM 1256 O O . GLY A 1 166 ? 7.824 -16.672 -18.234 1 94 166 GLY A O 1
ATOM 1257 N N . ARG A 1 167 ? 6.703 -14.883 -17.484 1 89.81 167 ARG A N 1
ATOM 1258 C CA . ARG A 1 167 ? 7.012 -14.031 -18.625 1 89.81 167 ARG A CA 1
ATOM 1259 C C . ARG A 1 167 ? 8.508 -13.75 -18.719 1 89.81 167 ARG A C 1
ATOM 1261 O O . ARG A 1 167 ? 9.109 -13.891 -19.781 1 89.81 167 ARG A O 1
ATOM 1268 N N . VAL A 1 168 ? 9.07 -13.492 -17.625 1 88.06 168 VAL A N 1
ATOM 1269 C CA . VAL A 1 168 ? 10.445 -13.016 -17.609 1 88.06 168 VAL A CA 1
ATOM 1270 C C . VAL A 1 168 ? 11.391 -14.156 -17.984 1 88.06 168 VAL A C 1
ATOM 1272 O O . VAL A 1 168 ? 12.18 -14.031 -18.922 1 88.06 168 VAL A O 1
ATOM 1275 N N . LEU A 1 169 ? 11.289 -15.242 -17.391 1 93.81 169 LEU A N 1
ATOM 1276 C CA . LEU A 1 169 ? 12.195 -16.359 -17.656 1 93.81 169 LEU A CA 1
ATOM 1277 C C . LEU A 1 169 ? 11.938 -16.969 -19.031 1 93.81 169 LEU A C 1
ATOM 1279 O O . LEU A 1 169 ? 12.859 -17.453 -19.672 1 93.81 169 LEU A O 1
ATOM 1283 N N . SER A 1 170 ? 10.711 -16.922 -19.453 1 95.75 170 SER A N 1
ATOM 1284 C CA . SER A 1 170 ? 10.406 -17.5 -20.75 1 95.75 170 SER A CA 1
ATOM 1285 C C . SER A 1 170 ? 11.18 -16.812 -21.859 1 95.75 170 SER A C 1
ATOM 1287 O O . SER A 1 170 ? 11.508 -17.422 -22.875 1 95.75 170 SER A O 1
ATOM 1289 N N . LYS A 1 171 ? 11.508 -15.594 -21.672 1 95.81 171 LYS A N 1
ATOM 1290 C CA . LYS A 1 171 ? 12.203 -14.812 -22.688 1 95.81 171 LYS A CA 1
ATOM 1291 C C . LYS A 1 171 ? 13.656 -15.25 -22.828 1 95.81 171 LYS A C 1
ATOM 1293 O O . LYS A 1 171 ? 14.32 -14.898 -23.812 1 95.81 171 LYS A O 1
ATOM 1298 N N . MET A 1 172 ? 14.133 -16.016 -21.891 1 95.5 172 MET A N 1
ATOM 1299 C CA . MET A 1 172 ? 15.516 -16.5 -21.953 1 95.5 172 MET A CA 1
ATOM 1300 C C . MET A 1 172 ? 15.656 -17.594 -23 1 95.5 172 MET A C 1
ATOM 1302 O O . MET A 1 172 ? 16.766 -17.859 -23.484 1 95.5 172 MET A O 1
ATOM 1306 N N . GLY A 1 173 ? 14.516 -18.266 -23.266 1 96.75 173 GLY A N 1
ATOM 1307 C CA . GLY A 1 173 ? 14.547 -19.344 -24.25 1 96.75 173 GLY A CA 1
ATOM 1308 C C . GLY A 1 173 ? 14.773 -20.703 -23.625 1 96.75 173 GLY A C 1
ATOM 1309 O O . GLY A 1 173 ? 15.391 -20.828 -22.578 1 96.75 173 GLY A O 1
ATOM 1310 N N . ALA A 1 174 ? 14.367 -21.688 -24.391 1 97 174 ALA A N 1
ATOM 1311 C CA . ALA A 1 174 ? 14.383 -23.062 -23.891 1 97 174 ALA A CA 1
ATOM 1312 C C . ALA A 1 174 ? 15.812 -23.594 -23.812 1 97 174 ALA A C 1
ATOM 1314 O O . ALA A 1 174 ? 16.141 -24.375 -22.922 1 97 174 ALA A O 1
ATOM 1315 N N . GLU A 1 175 ? 16.656 -23.156 -24.656 1 95.62 175 GLU A N 1
ATOM 1316 C CA . GLU A 1 175 ? 18.031 -23.625 -24.656 1 95.62 175 GLU A CA 1
ATOM 1317 C C . GLU A 1 175 ? 18.766 -23.219 -23.375 1 95.62 175 GLU A C 1
ATOM 1319 O O . GLU A 1 175 ? 19.438 -24.031 -22.75 1 95.62 175 GLU A O 1
ATOM 1324 N N . ARG A 1 176 ? 18.594 -21.984 -23 1 95.25 176 ARG A N 1
ATOM 1325 C CA . ARG A 1 176 ? 19.266 -21.453 -21.828 1 95.25 176 ARG A CA 1
ATOM 1326 C C . ARG A 1 176 ? 18.688 -22.078 -20.547 1 95.25 176 ARG A C 1
ATOM 1328 O O . ARG A 1 176 ? 19.375 -22.188 -19.547 1 95.25 176 ARG A O 1
ATOM 1335 N N . LEU A 1 177 ? 17.453 -22.516 -20.688 1 97.81 177 LEU A N 1
ATOM 1336 C CA . LEU A 1 177 ? 16.781 -23.031 -19.5 1 97.81 177 LEU A CA 1
ATOM 1337 C C . LEU A 1 177 ? 16.672 -24.562 -19.578 1 97.81 177 LEU A C 1
ATOM 1339 O O . LEU A 1 177 ? 15.898 -25.172 -18.844 1 97.81 177 LEU A O 1
ATOM 1343 N N . ALA A 1 178 ? 17.453 -25.141 -20.391 1 96.81 178 ALA A N 1
ATOM 1344 C CA . ALA A 1 178 ? 17.359 -26.578 -20.688 1 96.81 178 ALA A CA 1
ATOM 1345 C C . ALA A 1 178 ? 17.594 -27.406 -19.438 1 96.81 178 ALA A C 1
ATOM 1347 O O . ALA A 1 178 ? 16.984 -28.469 -19.266 1 96.81 178 ALA A O 1
ATOM 1348 N N . ASN A 1 179 ? 18.516 -26.969 -18.625 1 96.69 179 ASN A N 1
ATOM 1349 C CA . ASN A 1 179 ? 18.844 -27.703 -17.406 1 96.69 179 ASN A CA 1
ATOM 1350 C C . ASN A 1 179 ? 17.656 -27.797 -16.469 1 96.69 179 ASN A C 1
ATOM 1352 O O . ASN A 1 179 ? 17.547 -28.75 -15.688 1 96.69 179 ASN A O 1
ATOM 1356 N N . ILE A 1 180 ? 16.812 -26.828 -16.484 1 97.88 180 ILE A N 1
ATOM 1357 C CA . ILE A 1 180 ? 15.617 -26.828 -15.656 1 97.88 180 ILE A CA 1
ATOM 1358 C C . ILE A 1 180 ? 14.523 -27.641 -16.344 1 97.88 180 ILE A C 1
ATOM 1360 O O . ILE A 1 180 ? 13.945 -28.547 -15.75 1 97.88 180 ILE A O 1
ATOM 1364 N N . ILE A 1 181 ? 14.32 -27.375 -17.656 1 98.25 181 ILE A N 1
ATOM 1365 C CA . ILE A 1 181 ? 13.227 -27.953 -18.406 1 98.25 181 ILE A CA 1
ATOM 1366 C C . ILE A 1 181 ? 13.375 -29.484 -18.438 1 98.25 181 ILE A C 1
ATOM 1368 O O . ILE A 1 181 ? 12.391 -30.203 -18.297 1 98.25 181 ILE A O 1
ATOM 1372 N N . SER A 1 182 ? 14.547 -29.938 -18.516 1 97.75 182 SER A N 1
ATOM 1373 C CA . SER A 1 182 ? 14.805 -31.359 -18.656 1 97.75 182 SER A CA 1
ATOM 1374 C C . SER A 1 182 ? 14.531 -32.125 -17.359 1 97.75 182 SER A C 1
ATOM 1376 O O . SER A 1 182 ? 14.414 -33.344 -17.359 1 97.75 182 SER A O 1
ATOM 1378 N N . LYS A 1 183 ? 14.391 -31.422 -16.297 1 97.75 183 LYS A N 1
ATOM 1379 C CA . LYS A 1 183 ? 14.312 -32.094 -15 1 97.75 183 LYS A CA 1
ATOM 1380 C C . LYS A 1 183 ? 12.906 -31.984 -14.422 1 97.75 183 LYS A C 1
ATOM 1382 O O . LYS A 1 183 ? 12.562 -32.688 -13.477 1 97.75 183 LYS A O 1
ATOM 1387 N N . VAL A 1 184 ? 12.078 -31.125 -14.914 1 98.19 184 VAL A N 1
ATOM 1388 C CA . VAL A 1 184 ? 10.734 -30.969 -14.352 1 98.19 184 VAL A CA 1
ATOM 1389 C C . VAL A 1 184 ? 9.797 -32.031 -14.945 1 98.19 184 VAL A C 1
ATOM 1391 O O . VAL A 1 184 ? 10.008 -32.469 -16.062 1 98.19 184 VAL A O 1
ATOM 1394 N N . ASP A 1 185 ? 8.797 -32.406 -14.211 1 98.38 185 ASP A N 1
ATOM 1395 C CA . ASP A 1 185 ? 7.809 -33.375 -14.672 1 98.38 185 ASP A CA 1
ATOM 1396 C C . ASP A 1 185 ? 6.719 -32.688 -15.5 1 98.38 185 ASP A C 1
ATOM 1398 O O . ASP A 1 185 ? 6.207 -33.281 -16.453 1 98.38 185 ASP A O 1
ATOM 1402 N N . ILE A 1 186 ? 6.336 -31.5 -15.109 1 98.75 186 ILE A N 1
ATOM 1403 C CA . ILE A 1 186 ? 5.27 -30.734 -15.75 1 98.75 186 ILE A CA 1
ATOM 1404 C C . ILE A 1 186 ? 5.746 -29.297 -16 1 98.75 186 ILE A C 1
ATOM 1406 O O . ILE A 1 186 ? 6.348 -28.672 -15.133 1 98.75 186 ILE A O 1
ATOM 1410 N N . ILE A 1 187 ? 5.504 -28.766 -17.172 1 98.75 187 ILE A N 1
ATOM 1411 C CA . ILE A 1 187 ? 5.77 -27.359 -17.438 1 98.75 187 ILE A CA 1
ATOM 1412 C C . ILE A 1 187 ? 4.477 -26.672 -17.859 1 98.75 187 ILE A C 1
ATOM 1414 O O . ILE A 1 187 ? 3.727 -27.188 -18.688 1 98.75 187 ILE A O 1
ATOM 1418 N N . PHE A 1 188 ? 4.148 -25.578 -17.188 1 98.75 188 PHE A N 1
ATOM 1419 C CA . PHE A 1 188 ? 3.012 -24.719 -17.516 1 98.75 188 PHE A CA 1
ATOM 1420 C C . PHE A 1 188 ? 3.473 -23.453 -18.234 1 98.75 188 PHE A C 1
ATOM 1422 O O . PHE A 1 188 ? 4.305 -22.703 -17.719 1 98.75 188 PHE A O 1
ATOM 1429 N N . VAL A 1 189 ? 2.939 -23.188 -19.406 1 98.38 189 VAL A N 1
ATOM 1430 C CA . VAL A 1 189 ? 3.24 -21.969 -20.125 1 98.38 189 VAL A CA 1
ATOM 1431 C C . VAL A 1 189 ? 1.986 -21.453 -20.844 1 98.38 189 VAL A C 1
ATOM 1433 O O . VAL A 1 189 ? 1.051 -22.219 -21.078 1 98.38 189 VAL A O 1
ATOM 1436 N N . ASN A 1 190 ? 1.954 -20.203 -21.047 1 97.31 190 ASN A N 1
ATOM 1437 C CA . ASN A 1 190 ? 0.923 -19.703 -21.953 1 97.31 190 ASN A CA 1
ATOM 1438 C C . ASN A 1 190 ? 1.432 -19.609 -23.391 1 97.31 190 ASN A C 1
ATOM 1440 O O . ASN A 1 190 ? 2.574 -19.984 -23.672 1 97.31 190 ASN A O 1
ATOM 1444 N N . ARG A 1 191 ? 0.59 -19.188 -24.234 1 96.81 191 ARG A N 1
ATOM 1445 C CA . ARG A 1 191 ? 0.921 -19.156 -25.656 1 96.81 191 ARG A CA 1
ATOM 1446 C C . ARG A 1 191 ? 2.172 -18.328 -25.906 1 96.81 191 ARG A C 1
ATOM 1448 O O . ARG A 1 191 ? 3.076 -18.75 -26.641 1 96.81 191 ARG A O 1
ATOM 1455 N N . ASN A 1 192 ? 2.254 -17.125 -25.375 1 96.69 192 ASN A N 1
ATOM 1456 C CA . ASN A 1 192 ? 3.387 -16.234 -25.578 1 96.69 192 ASN A CA 1
ATOM 1457 C C . ASN A 1 192 ? 4.66 -16.797 -24.953 1 96.69 192 ASN A C 1
ATOM 1459 O O . ASN A 1 192 ? 5.742 -16.688 -25.531 1 96.69 192 ASN A O 1
ATOM 1463 N N . GLU A 1 193 ? 4.508 -17.344 -23.781 1 97.5 193 GLU A N 1
ATOM 1464 C CA . GLU A 1 193 ? 5.652 -17.938 -23.094 1 97.5 193 GLU A CA 1
ATOM 1465 C C . GLU A 1 193 ? 6.203 -19.125 -23.875 1 97.5 193 GLU A C 1
ATOM 1467 O O . GLU A 1 193 ? 7.418 -19.297 -23.969 1 97.5 193 GLU A O 1
ATOM 1472 N N . ALA A 1 194 ? 5.324 -19.906 -24.422 1 98.25 194 ALA A N 1
ATOM 1473 C CA . ALA A 1 194 ? 5.746 -21.016 -25.25 1 98.25 194 ALA A CA 1
ATOM 1474 C C . ALA A 1 194 ? 6.523 -20.531 -26.469 1 98.25 194 ALA A C 1
ATOM 1476 O O . ALA A 1 194 ? 7.559 -21.109 -26.828 1 98.25 194 ALA A O 1
ATOM 1477 N N . LYS A 1 195 ? 5.965 -19.531 -27.062 1 98.12 195 LYS A N 1
ATOM 1478 C CA . LYS A 1 195 ? 6.641 -18.938 -28.203 1 98.12 195 LYS A CA 1
ATOM 1479 C C . LYS A 1 195 ? 8.008 -18.391 -27.812 1 98.12 195 LYS A C 1
ATOM 1481 O O . LYS A 1 195 ? 8.992 -18.594 -28.531 1 98.12 195 LYS A O 1
ATOM 1486 N N . ASN A 1 196 ? 8.07 -17.672 -26.719 1 97.62 196 ASN A N 1
ATOM 1487 C CA . ASN A 1 196 ? 9.328 -17.125 -26.219 1 97.62 196 ASN A CA 1
ATOM 1488 C C . ASN A 1 196 ? 10.367 -18.219 -26 1 97.62 196 ASN A C 1
ATOM 1490 O O . ASN A 1 196 ? 11.531 -18.062 -26.344 1 97.62 196 ASN A O 1
ATOM 1494 N N . LEU A 1 197 ? 9.938 -19.312 -25.453 1 98 197 LEU A N 1
ATOM 1495 C CA . LEU A 1 197 ? 10.828 -20.406 -25.094 1 98 197 LEU A CA 1
ATOM 1496 C C . LEU A 1 197 ? 11.312 -21.141 -26.344 1 98 197 LEU A C 1
ATOM 1498 O O . LEU A 1 197 ? 12.484 -21.531 -26.422 1 98 197 LEU A O 1
ATOM 1502 N N . THR A 1 198 ? 10.453 -21.312 -27.359 1 98.19 198 THR A N 1
ATOM 1503 C CA . THR A 1 198 ? 10.75 -22.312 -28.391 1 98.19 198 THR A CA 1
ATOM 1504 C C . THR A 1 198 ? 10.945 -21.641 -29.75 1 98.19 198 THR A C 1
ATOM 1506 O O . THR A 1 198 ? 11.5 -22.25 -30.656 1 98.19 198 THR A O 1
ATOM 1509 N N . GLY A 1 199 ? 10.312 -20.438 -29.891 1 97.44 199 GLY A N 1
ATOM 1510 C CA . GLY A 1 199 ? 10.344 -19.75 -31.172 1 97.44 199 GLY A CA 1
ATOM 1511 C C . GLY A 1 199 ? 9.211 -20.172 -32.094 1 97.44 199 GLY A C 1
ATOM 1512 O O . GLY A 1 199 ? 9.047 -19.609 -33.188 1 97.44 199 GLY A O 1
ATOM 1513 N N . TYR A 1 200 ? 8.445 -21.141 -31.672 1 97.69 200 TYR A N 1
ATOM 1514 C CA . TYR A 1 200 ? 7.352 -21.625 -32.5 1 97.69 200 TYR A CA 1
ATOM 1515 C C . TYR A 1 200 ? 6.07 -20.844 -32.25 1 97.69 200 TYR A C 1
ATOM 1517 O O . TYR A 1 200 ? 5.684 -20.656 -31.094 1 97.69 200 TYR A O 1
ATOM 1525 N N . HIS A 1 201 ? 5.383 -20.438 -33.25 1 96.88 201 HIS A N 1
ATOM 1526 C CA . HIS A 1 201 ? 4.098 -19.75 -33.125 1 96.88 201 HIS A CA 1
ATOM 1527 C C . HIS A 1 201 ? 2.969 -20.75 -32.906 1 96.88 201 HIS A C 1
ATOM 1529 O O . HIS A 1 201 ? 2.002 -20.469 -32.188 1 96.88 201 HIS A O 1
ATOM 1535 N N . ASP A 1 202 ? 3.146 -21.859 -33.562 1 97.88 202 ASP A N 1
ATOM 1536 C CA . ASP A 1 202 ? 2.168 -22.938 -33.375 1 97.88 202 ASP A CA 1
ATOM 1537 C C . ASP A 1 202 ? 2.348 -23.609 -32 1 97.88 202 ASP A C 1
ATOM 1539 O O . ASP A 1 202 ? 3.385 -24.219 -31.75 1 97.88 202 ASP A O 1
ATOM 1543 N N . TYR A 1 203 ? 1.266 -23.516 -31.172 1 97.94 203 TYR A N 1
ATOM 1544 C CA . TYR A 1 203 ? 1.39 -23.984 -29.797 1 97.94 203 TYR A CA 1
ATOM 1545 C C . TYR A 1 203 ? 1.601 -25.5 -29.75 1 97.94 203 TYR A C 1
ATOM 1547 O O . TYR A 1 203 ? 2.23 -26.016 -28.828 1 97.94 203 TYR A O 1
ATOM 1555 N N . ARG A 1 204 ? 1.098 -26.281 -30.719 1 98.19 204 ARG A N 1
ATOM 1556 C CA . ARG A 1 204 ? 1.318 -27.734 -30.75 1 98.19 204 ARG A CA 1
ATOM 1557 C C . ARG A 1 204 ? 2.785 -28.047 -31.016 1 98.19 204 ARG A C 1
ATOM 1559 O O . ARG A 1 204 ? 3.346 -28.953 -30.391 1 98.19 204 ARG A O 1
ATOM 1566 N N . GLN A 1 205 ? 3.35 -27.297 -31.938 1 98.31 205 GLN A N 1
ATOM 1567 C CA . GLN A 1 205 ? 4.77 -27.469 -32.219 1 98.31 205 GLN A CA 1
ATOM 1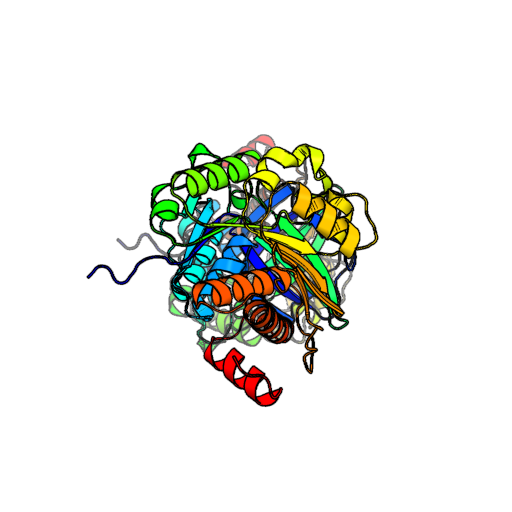568 C C . GLN A 1 205 ? 5.625 -27.094 -31.016 1 98.31 205 GLN A C 1
ATOM 1570 O O . GLN A 1 205 ? 6.602 -27.781 -30.703 1 98.31 205 GLN A O 1
ATOM 1575 N N . ALA A 1 206 ? 5.246 -25.984 -30.438 1 98.56 206 ALA A N 1
ATOM 1576 C CA . ALA A 1 206 ? 5.957 -25.562 -29.234 1 98.56 206 ALA A CA 1
ATOM 1577 C C . ALA A 1 206 ? 5.891 -26.625 -28.141 1 98.56 206 ALA A C 1
ATOM 1579 O O . ALA A 1 206 ? 6.895 -26.922 -27.484 1 98.56 206 ALA A O 1
ATOM 1580 N N . ALA A 1 207 ? 4.723 -27.219 -27.953 1 98.56 207 ALA A N 1
ATOM 1581 C CA . ALA A 1 207 ? 4.531 -28.266 -26.953 1 98.56 207 ALA A CA 1
ATOM 1582 C C . ALA A 1 207 ? 5.414 -29.469 -27.234 1 98.56 207 ALA A C 1
ATOM 1584 O O . ALA A 1 207 ? 6.031 -30.031 -26.312 1 98.56 207 ALA A O 1
ATOM 1585 N N . ARG A 1 208 ? 5.426 -29.875 -28.469 1 98.12 208 ARG A N 1
ATOM 1586 C CA . ARG A 1 208 ? 6.242 -31.031 -28.859 1 98.12 208 ARG A CA 1
ATOM 1587 C C . ARG A 1 208 ? 7.723 -30.75 -28.609 1 98.12 208 ARG A C 1
ATOM 1589 O O . ARG A 1 208 ? 8.445 -31.641 -28.156 1 98.12 208 ARG A O 1
ATOM 1596 N N . HIS A 1 209 ? 8.102 -29.547 -28.938 1 98.06 209 HIS A N 1
ATOM 1597 C CA . HIS A 1 209 ? 9.492 -29.172 -28.703 1 98.06 209 HIS A CA 1
ATOM 1598 C C . HIS A 1 209 ? 9.836 -29.234 -27.219 1 98.06 209 HIS A C 1
ATOM 1600 O O . HIS A 1 209 ? 10.867 -29.781 -26.844 1 98.06 209 HIS A O 1
ATOM 1606 N N . LEU A 1 210 ? 9.023 -28.656 -26.406 1 98.31 210 LEU A N 1
ATOM 1607 C CA . LEU A 1 210 ? 9.242 -28.641 -24.969 1 98.31 210 LEU A CA 1
ATOM 1608 C C . LEU A 1 210 ? 9.242 -30.062 -24.406 1 98.31 210 LEU A C 1
ATOM 1610 O O . LEU A 1 210 ? 10.062 -30.406 -23.547 1 98.31 210 LEU A O 1
ATOM 1614 N N . LYS A 1 211 ? 8.273 -30.891 -24.859 1 98 211 LYS A N 1
ATOM 1615 C CA . LYS A 1 211 ? 8.18 -32.281 -24.391 1 98 211 LYS A CA 1
ATOM 1616 C C . LYS A 1 211 ? 9.461 -33.031 -24.688 1 98 211 LYS A C 1
ATOM 1618 O O . LYS A 1 211 ? 9.914 -33.844 -23.859 1 98 211 LYS A O 1
ATOM 1623 N N . LYS A 1 212 ? 10.031 -32.781 -25.812 1 97 212 LYS A N 1
ATOM 1624 C CA . LYS A 1 212 ? 11.258 -33.438 -26.234 1 97 212 LYS A CA 1
ATOM 1625 C C . LYS A 1 212 ? 12.422 -33.094 -25.297 1 97 212 LYS A C 1
ATOM 1627 O O . LYS A 1 212 ? 13.359 -33.875 -25.156 1 97 212 LYS A O 1
ATOM 1632 N N . LEU A 1 213 ? 12.336 -32.031 -24.656 1 97.25 213 LEU A N 1
ATOM 1633 C CA . LEU A 1 213 ? 13.43 -31.562 -23.812 1 97.25 213 LEU A CA 1
ATOM 1634 C C . LEU A 1 213 ? 13.414 -32.281 -22.469 1 97.25 213 LEU A C 1
ATOM 1636 O O . LEU A 1 213 ? 14.414 -32.25 -21.734 1 97.25 213 LEU A O 1
ATOM 1640 N N . GLY A 1 214 ? 12.18 -32.844 -22.094 1 96.56 214 GLY A N 1
ATOM 1641 C CA . GLY A 1 214 ? 12.297 -33.594 -20.859 1 96.56 214 GLY A CA 1
ATOM 1642 C C . GLY A 1 214 ? 10.977 -33.781 -20.141 1 96.56 214 GLY A C 1
ATOM 1643 O O . GLY A 1 214 ? 10.648 -34.906 -19.703 1 96.56 214 GLY A O 1
ATOM 1644 N N . PRO A 1 215 ? 10.133 -32.812 -19.969 1 98.06 215 PRO A N 1
ATOM 1645 C CA . PRO A 1 215 ? 8.914 -32.875 -19.172 1 98.06 215 PRO A CA 1
ATOM 1646 C C . PRO A 1 215 ? 7.984 -34 -19.625 1 98.06 215 PRO A C 1
ATOM 1648 O O . PRO A 1 215 ? 7.871 -34.25 -20.828 1 98.06 215 PRO A O 1
ATOM 1651 N N . LYS A 1 216 ? 7.348 -34.625 -18.672 1 97.81 216 LYS A N 1
ATOM 1652 C CA . LYS A 1 216 ? 6.371 -35.656 -18.969 1 97.81 216 LYS A CA 1
ATOM 1653 C C . LYS A 1 216 ? 5.055 -35.062 -19.469 1 97.81 216 LYS A C 1
ATOM 1655 O O . LYS A 1 216 ? 4.34 -35.688 -20.25 1 97.81 216 LYS A O 1
ATOM 1660 N N . ILE A 1 217 ? 4.734 -33.906 -18.969 1 98.69 217 ILE A N 1
ATOM 1661 C CA . ILE A 1 217 ? 3.496 -33.219 -19.297 1 98.69 217 ILE A CA 1
ATOM 1662 C C . ILE A 1 217 ? 3.805 -31.75 -19.672 1 98.69 217 ILE A C 1
ATOM 1664 O O . ILE A 1 217 ? 4.52 -31.062 -18.938 1 98.69 217 ILE A O 1
ATOM 1668 N N . VAL A 1 218 ? 3.342 -31.312 -20.797 1 98.81 218 VAL A N 1
ATOM 1669 C CA . VAL A 1 218 ? 3.428 -29.922 -21.234 1 98.81 218 VAL A CA 1
ATOM 1670 C C . VAL A 1 218 ? 2.027 -29.328 -21.328 1 98.81 218 VAL A C 1
ATOM 1672 O O . VAL A 1 218 ? 1.179 -29.828 -22.062 1 98.81 218 VAL A O 1
ATOM 1675 N N . VAL A 1 219 ? 1.794 -28.312 -20.531 1 98.88 219 VAL A N 1
ATOM 1676 C CA . VAL A 1 219 ? 0.508 -27.625 -20.547 1 98.88 219 VAL A CA 1
ATOM 1677 C C . VAL A 1 219 ? 0.669 -26.234 -21.172 1 98.88 219 VAL A C 1
ATOM 1679 O O . VAL A 1 219 ? 1.463 -25.422 -20.703 1 98.88 219 VAL A O 1
ATOM 1682 N N . ILE A 1 220 ? -0.088 -25.953 -22.219 1 98.75 220 ILE A N 1
ATOM 1683 C CA . ILE A 1 220 ? -0.122 -24.641 -22.828 1 98.75 220 ILE A CA 1
ATOM 1684 C C . ILE A 1 220 ? -1.487 -24 -22.594 1 98.75 220 ILE A C 1
ATOM 1686 O O . ILE A 1 220 ? -2.488 -24.422 -23.188 1 98.75 220 ILE A O 1
ATOM 1690 N N . LYS A 1 221 ? -1.511 -22.984 -21.766 1 97.75 221 LYS A N 1
ATOM 1691 C CA . LYS A 1 221 ? -2.721 -22.203 -21.516 1 97.75 221 LYS A CA 1
ATOM 1692 C C . LYS A 1 221 ? -2.967 -21.203 -22.641 1 97.75 221 LYS A C 1
ATOM 1694 O O . LYS A 1 221 ? -2.115 -20.359 -22.922 1 97.75 221 LYS A O 1
ATOM 1699 N N . LEU A 1 222 ? -4.086 -21.25 -23.234 1 96.94 222 LEU A N 1
ATOM 1700 C CA . LEU A 1 222 ? -4.383 -20.484 -24.438 1 96.94 222 LEU A CA 1
ATOM 1701 C C . LEU A 1 222 ? -5.418 -19.406 -24.141 1 96.94 222 LEU A C 1
ATOM 1703 O O . LEU A 1 222 ? -6.215 -19.047 -25.016 1 96.94 222 LEU A O 1
ATOM 1707 N N . GLY A 1 223 ? -5.512 -18.984 -22.922 1 93 223 GLY A N 1
ATOM 1708 C CA . GLY A 1 223 ? -6.441 -17.938 -22.531 1 93 223 GLY A CA 1
ATOM 1709 C C . GLY A 1 223 ? -7.895 -18.328 -22.75 1 93 223 GLY A C 1
ATOM 1710 O O . GLY A 1 223 ? -8.336 -19.375 -22.281 1 93 223 GLY A O 1
ATOM 1711 N N . ALA A 1 224 ? -8.594 -17.484 -23.484 1 93 224 ALA A N 1
ATOM 1712 C CA . ALA A 1 224 ? -10.023 -17.656 -23.703 1 93 224 ALA A CA 1
ATOM 1713 C C . ALA A 1 224 ? -10.289 -18.844 -24.625 1 93 224 ALA A C 1
ATOM 1715 O O . ALA A 1 224 ? -11.43 -19.328 -24.734 1 93 224 ALA A O 1
ATOM 1716 N N . SER A 1 225 ? -9.258 -19.375 -25.234 1 95.56 225 SER A N 1
ATOM 1717 C CA . SER A 1 225 ? -9.43 -20.516 -26.125 1 95.56 225 SER A CA 1
ATOM 1718 C C . SER A 1 225 ? -9.375 -21.844 -25.375 1 95.56 225 SER A C 1
ATOM 1720 O O . SER A 1 225 ? -9.789 -22.875 -25.875 1 95.56 225 SER A O 1
ATOM 1722 N N . GLY A 1 226 ? -8.789 -21.797 -24.188 1 97.19 226 GLY A N 1
ATOM 1723 C CA . GLY A 1 226 ? -8.688 -23.016 -23.406 1 97.19 226 GLY A CA 1
ATOM 1724 C C . GLY A 1 226 ? -7.258 -23.422 -23.094 1 97.19 226 GLY A C 1
ATOM 1725 O O . GLY A 1 226 ? -6.434 -22.562 -22.75 1 97.19 226 GLY A O 1
ATOM 1726 N N . SER A 1 227 ? -7.02 -24.719 -23.109 1 98.38 227 SER A N 1
ATOM 1727 C CA . SER A 1 227 ? -5.684 -25.219 -22.812 1 98.38 227 SER A CA 1
ATOM 1728 C C . SER A 1 227 ? -5.379 -26.484 -23.609 1 98.38 227 SER A C 1
ATOM 1730 O O . SER A 1 227 ? -6.293 -27.219 -23.984 1 98.38 227 SER A O 1
ATOM 1732 N N . TYR A 1 228 ? -4.191 -26.625 -23.953 1 98.69 228 TYR A N 1
ATOM 1733 C CA . TYR A 1 228 ? -3.652 -27.781 -24.656 1 98.69 228 TYR A CA 1
ATOM 1734 C C . TYR A 1 228 ? -2.637 -28.531 -23.797 1 98.69 228 TYR A C 1
ATOM 1736 O O . TYR A 1 228 ? -1.728 -27.906 -23.234 1 98.69 228 TYR A O 1
ATOM 1744 N N . ILE A 1 229 ? -2.85 -29.859 -23.641 1 98.75 229 ILE A N 1
ATOM 1745 C CA . ILE A 1 229 ? -1.961 -30.688 -22.828 1 98.75 229 ILE A CA 1
ATOM 1746 C C . ILE A 1 229 ? -1.353 -31.781 -23.688 1 98.75 229 ILE A C 1
ATOM 1748 O O . ILE A 1 229 ? -2.076 -32.531 -24.344 1 98.75 229 ILE A O 1
ATOM 1752 N N . LEU A 1 230 ? -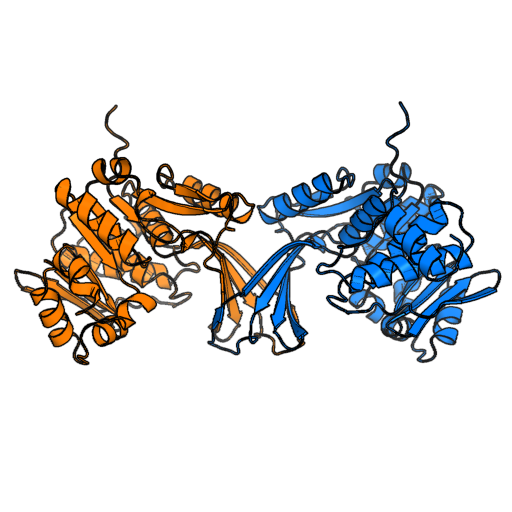0.064 -31.812 -23.734 1 98.62 230 LEU A N 1
ATOM 1753 C CA . LEU A 1 230 ? 0.675 -32.906 -24.359 1 98.62 230 LEU A CA 1
ATOM 1754 C C . LEU A 1 230 ? 1.36 -33.781 -23.312 1 98.62 230 LEU A C 1
ATOM 1756 O O . LEU A 1 230 ? 2.051 -33.25 -22.438 1 98.62 230 LEU A O 1
ATOM 1760 N N . TYR A 1 231 ? 1.092 -35.031 -23.312 1 97.62 231 TYR A N 1
ATOM 1761 C CA . TYR A 1 231 ? 1.695 -35.969 -22.375 1 97.62 231 TYR A CA 1
ATOM 1762 C C . TYR A 1 231 ? 2.053 -37.281 -23.062 1 97.62 231 TYR A C 1
ATOM 1764 O O . TYR A 1 231 ? 1.908 -37.375 -24.281 1 97.62 231 TYR A O 1
ATOM 1772 N N . SER A 1 232 ? 2.746 -38.156 -22.391 1 91.25 232 SER A N 1
ATOM 1773 C CA . SER A 1 232 ? 3.357 -39.344 -23 1 91.25 232 SER A CA 1
ATOM 1774 C C . SER A 1 232 ? 2.33 -40.188 -23.75 1 91.25 232 SER A C 1
ATOM 1776 O O . SER A 1 232 ? 2.631 -40.719 -24.828 1 91.25 232 SER A O 1
ATOM 1778 N N . ASP A 1 233 ? 1.133 -40.156 -23.234 1 90.62 233 ASP A N 1
ATOM 1779 C CA . ASP A 1 233 ? 0.138 -41.062 -23.781 1 90.62 233 ASP A CA 1
ATOM 1780 C C . ASP A 1 233 ? -0.778 -40.344 -24.781 1 90.62 233 ASP A C 1
ATOM 1782 O O . ASP A 1 233 ? -1.75 -40.938 -25.266 1 90.62 233 ASP A O 1
ATOM 1786 N N . GLY A 1 234 ? -0.51 -39.125 -24.984 1 95 234 GLY A N 1
ATOM 1787 C CA . GLY A 1 234 ? -1.394 -38.469 -25.938 1 95 234 GLY A CA 1
ATOM 1788 C C . GLY A 1 234 ? -1.458 -36.969 -25.734 1 95 234 GLY A C 1
ATOM 1789 O O . GLY A 1 234 ? -0.489 -36.344 -25.281 1 95 234 GLY A O 1
ATOM 1790 N N . GLU A 1 235 ? -2.459 -36.406 -26.344 1 97.56 235 GLU A N 1
ATOM 1791 C CA . GLU A 1 235 ? -2.73 -34.969 -26.234 1 97.56 235 GLU A CA 1
ATOM 1792 C C . GLU A 1 235 ? -4.207 -34.719 -25.953 1 97.56 235 GLU A C 1
ATOM 1794 O O . GLU A 1 235 ? -5.066 -35.5 -26.312 1 97.56 235 GLU A O 1
ATOM 1799 N N . VAL A 1 236 ? -4.473 -33.688 -25.219 1 97.12 236 VAL A N 1
ATOM 1800 C CA . VAL A 1 236 ? -5.844 -33.281 -24.891 1 97.12 236 VAL A CA 1
ATOM 1801 C C . VAL A 1 236 ? -5.996 -31.781 -25.062 1 97.12 236 VAL A C 1
ATOM 1803 O O . VAL A 1 236 ? -5.082 -31.016 -24.75 1 97.12 236 VAL A O 1
ATOM 1806 N N . PHE A 1 237 ? -7.062 -31.406 -25.656 1 97.88 237 PHE A N 1
ATOM 1807 C CA . PHE A 1 237 ? -7.484 -30.016 -25.719 1 97.88 237 PHE A CA 1
ATOM 1808 C C . PHE A 1 237 ? -8.766 -29.797 -24.922 1 97.88 237 PHE A C 1
ATOM 1810 O O . PHE A 1 237 ? -9.742 -30.516 -25.109 1 97.88 237 PHE A O 1
ATOM 1817 N N . VAL A 1 238 ? -8.773 -28.875 -24.031 1 97.44 238 VAL A N 1
ATOM 1818 C CA . VAL A 1 238 ? -9.945 -28.516 -23.234 1 97.44 238 VAL A CA 1
ATOM 1819 C C . VAL A 1 238 ? -10.352 -27.078 -23.531 1 97.44 238 VAL A C 1
ATOM 1821 O O . VAL A 1 238 ? -9.609 -26.141 -23.203 1 97.44 238 VAL A O 1
ATOM 1824 N N . PRO A 1 239 ? -11.508 -26.844 -24.109 1 96.81 239 PRO A N 1
ATOM 1825 C CA . PRO A 1 239 ? -11.961 -25.453 -24.328 1 96.81 239 PRO A CA 1
ATOM 1826 C C . PRO A 1 239 ? -12.156 -24.688 -23.031 1 96.81 239 PRO A C 1
ATOM 1828 O O . PRO A 1 239 ? -12.492 -25.281 -22 1 96.81 239 PRO A O 1
ATOM 1831 N N . ALA A 1 240 ? -11.969 -23.375 -23.172 1 95.81 240 ALA A N 1
ATOM 1832 C CA . ALA A 1 240 ? -12.211 -22.531 -22 1 95.81 240 ALA A CA 1
ATOM 1833 C C . ALA A 1 240 ? -13.695 -22.531 -21.625 1 95.81 240 ALA A C 1
ATOM 1835 O O . ALA A 1 240 ? -14.562 -22.672 -22.484 1 95.81 240 ALA A O 1
ATOM 1836 N N . ILE A 1 241 ? -13.93 -22.453 -20.344 1 94.56 241 ILE A N 1
ATOM 1837 C CA . ILE A 1 241 ? -15.281 -22.219 -19.844 1 94.56 241 ILE A CA 1
ATOM 1838 C C . ILE A 1 241 ? -15.453 -20.734 -19.516 1 94.56 241 ILE A C 1
ATOM 1840 O O . ILE A 1 241 ? -14.852 -20.219 -18.562 1 94.56 241 ILE A O 1
ATOM 1844 N N . LYS A 1 242 ? -16.219 -19.969 -20.25 1 88.5 242 LYS A N 1
ATOM 1845 C CA . LYS A 1 242 ? -16.391 -18.531 -20.062 1 88.5 242 LYS A CA 1
ATOM 1846 C C . LYS A 1 242 ? -17.375 -18.234 -18.938 1 88.5 242 LYS A C 1
ATOM 1848 O O . LYS A 1 242 ? -18.531 -18.703 -18.984 1 88.5 242 LYS A O 1
ATOM 1853 N N . PRO A 1 243 ? -16.891 -17.562 -18.031 1 90.38 243 PRO A N 1
ATOM 1854 C CA . PRO A 1 243 ? -17.859 -17.141 -17.016 1 90.38 243 PRO A CA 1
ATOM 1855 C C . PRO A 1 243 ? -18.844 -16.094 -17.531 1 90.38 243 PRO A C 1
ATOM 1857 O O . PRO A 1 243 ? -18.641 -15.523 -18.609 1 90.38 243 PRO A O 1
ATOM 1860 N N . GLU A 1 244 ? -19.922 -15.875 -16.781 1 86.88 244 GLU A N 1
ATOM 1861 C CA . GLU A 1 244 ? -20.906 -14.867 -17.141 1 86.88 244 GLU A CA 1
ATOM 1862 C C . GLU A 1 244 ? -20.281 -13.469 -17.172 1 86.88 244 GLU A C 1
ATOM 1864 O O . GLU A 1 244 ? -20.594 -12.664 -18.047 1 86.88 244 GLU A O 1
ATOM 1869 N N . ARG A 1 245 ? -19.422 -13.148 -16.188 1 89.56 245 ARG A N 1
ATOM 1870 C CA . ARG A 1 245 ? -18.75 -11.859 -16.109 1 89.56 245 ARG A CA 1
ATOM 1871 C C . ARG A 1 245 ? -17.281 -12.023 -15.742 1 89.56 245 ARG A C 1
ATOM 1873 O O . ARG A 1 245 ? -16.953 -12.641 -14.719 1 89.56 245 ARG A O 1
ATOM 1880 N N . VAL A 1 246 ? -16.469 -11.539 -16.641 1 87.81 246 VAL A N 1
ATOM 1881 C CA . VAL A 1 246 ? -15.039 -11.5 -16.328 1 87.81 246 VAL A CA 1
ATOM 1882 C C . VAL A 1 246 ? -14.734 -10.281 -15.461 1 87.81 246 VAL A C 1
ATOM 1884 O O . VAL A 1 246 ? -15.016 -9.148 -15.852 1 87.81 246 VAL A O 1
ATOM 1887 N N . VAL A 1 247 ? -14.164 -10.5 -14.344 1 86.81 247 VAL A N 1
ATOM 1888 C CA . VAL A 1 247 ? -13.922 -9.438 -13.375 1 86.81 247 VAL A CA 1
ATOM 1889 C C . VAL A 1 247 ? -12.422 -9.156 -13.273 1 86.81 247 VAL A C 1
ATOM 1891 O O . VAL A 1 247 ? -11.992 -8 -13.32 1 86.81 247 VAL A O 1
ATOM 1894 N N . ASP A 1 248 ? -11.625 -10.148 -13.18 1 87.31 248 ASP A N 1
ATOM 1895 C CA . ASP A 1 248 ? -10.195 -10.016 -12.961 1 87.31 248 ASP A CA 1
ATOM 1896 C C . ASP A 1 248 ? -9.445 -11.25 -13.469 1 87.31 248 ASP A C 1
ATOM 1898 O O . ASP A 1 248 ? -9.539 -12.328 -12.883 1 87.31 248 ASP A O 1
ATOM 1902 N N . THR A 1 249 ? -8.633 -11.023 -14.406 1 86.88 249 THR A N 1
ATOM 1903 C CA . THR A 1 249 ? -7.953 -12.156 -15.031 1 86.88 249 THR A CA 1
ATOM 1904 C C . THR A 1 249 ? -6.617 -12.43 -14.344 1 86.88 249 THR A C 1
ATOM 1906 O O . THR A 1 249 ? -5.938 -13.406 -14.664 1 86.88 249 THR A O 1
ATOM 1909 N N . THR A 1 250 ? -6.254 -11.578 -13.406 1 87.5 250 THR A N 1
ATOM 1910 C CA . THR A 1 250 ? -5 -11.781 -12.688 1 87.5 250 THR A CA 1
ATOM 1911 C C . THR A 1 250 ? -5.035 -13.086 -11.898 1 87.5 250 THR A C 1
ATOM 1913 O O . THR A 1 250 ? -6.039 -13.398 -11.25 1 87.5 250 THR A O 1
ATOM 1916 N N . GLY A 1 251 ? -4.016 -13.914 -12.031 1 92.25 251 GLY A N 1
ATOM 1917 C CA . GLY A 1 251 ? -3.92 -15.156 -11.273 1 92.25 251 GLY A CA 1
ATOM 1918 C C . GLY A 1 251 ? -4.617 -16.328 -11.945 1 92.25 251 GLY A C 1
ATOM 1919 O O . GLY A 1 251 ? -4.637 -17.438 -11.414 1 92.25 251 GLY A O 1
ATOM 1920 N N . ALA A 1 252 ? -5.184 -16.078 -13.125 1 94.38 252 ALA A N 1
ATOM 1921 C CA . ALA A 1 252 ? -5.883 -17.141 -13.836 1 94.38 252 ALA A CA 1
ATOM 1922 C C . ALA A 1 252 ? -4.941 -18.312 -14.133 1 94.38 252 ALA A C 1
ATOM 1924 O O . ALA A 1 252 ? -5.305 -19.484 -13.938 1 94.38 252 ALA A O 1
ATOM 1925 N N . GLY A 1 253 ? -3.785 -18 -14.609 1 96.38 253 GLY A N 1
ATOM 1926 C CA . GLY A 1 253 ? -2.797 -19.031 -14.883 1 96.38 253 GLY A CA 1
ATOM 1927 C C . GLY A 1 253 ? -2.363 -19.781 -13.641 1 96.38 253 GLY A C 1
ATOM 1928 O O . GLY A 1 253 ? -2.205 -21 -13.672 1 96.38 253 GLY A O 1
ATOM 1929 N N . ASP A 1 254 ? -2.145 -19.062 -12.57 1 97.44 254 ASP A N 1
ATOM 1930 C CA . ASP A 1 254 ? -1.788 -19.688 -11.305 1 97.44 254 ASP A CA 1
ATOM 1931 C C . ASP A 1 254 ? -2.896 -20.609 -10.812 1 97.44 254 ASP A C 1
ATOM 1933 O O . ASP A 1 254 ? -2.621 -21.703 -10.305 1 97.44 254 ASP A O 1
ATOM 1937 N N . SER A 1 255 ? -4.113 -20.109 -10.961 1 98.31 255 SER A N 1
ATOM 1938 C CA . SER A 1 255 ? -5.258 -20.922 -10.539 1 98.31 255 SER A CA 1
ATOM 1939 C C . SER A 1 255 ? -5.391 -22.172 -11.391 1 98.31 255 SER A C 1
ATOM 1941 O O . SER A 1 255 ? -5.75 -23.234 -10.875 1 98.31 255 SER A O 1
ATOM 1943 N N . TYR A 1 256 ? -5.16 -22.031 -12.641 1 98.44 256 TYR A N 1
ATOM 1944 C CA . TYR A 1 256 ? -5.164 -23.203 -13.516 1 98.44 256 TYR A CA 1
ATOM 1945 C C . TYR A 1 256 ? -4.129 -24.219 -13.07 1 98.44 256 TYR A C 1
ATOM 1947 O O . TYR A 1 256 ? -4.441 -25.406 -12.93 1 98.44 256 TYR A O 1
ATOM 1955 N N . ALA A 1 257 ? -2.914 -23.75 -12.883 1 98.69 257 ALA A N 1
ATOM 1956 C CA . ALA A 1 257 ? -1.841 -24.641 -12.453 1 98.69 257 ALA A CA 1
ATOM 1957 C C . ALA A 1 257 ? -2.197 -25.328 -11.148 1 98.69 257 ALA A C 1
ATOM 1959 O O . ALA A 1 257 ? -2.033 -26.547 -11.016 1 98.69 257 ALA A O 1
ATOM 1960 N N . ALA A 1 258 ? -2.705 -24.578 -10.211 1 98.88 258 ALA A N 1
ATOM 1961 C CA . ALA A 1 258 ? -3.104 -25.125 -8.922 1 98.88 258 ALA A CA 1
ATOM 1962 C C . ALA A 1 258 ? -4.203 -26.172 -9.094 1 98.88 258 ALA A C 1
ATOM 1964 O O . ALA A 1 258 ? -4.168 -27.234 -8.461 1 98.88 258 ALA A O 1
ATOM 1965 N N . GLY A 1 259 ? -5.188 -25.828 -9.898 1 98.81 259 GLY A N 1
ATOM 1966 C CA . GLY A 1 259 ? -6.258 -26.781 -10.172 1 98.81 259 GLY A CA 1
ATOM 1967 C C . GLY A 1 259 ? -5.762 -28.078 -10.789 1 98.81 259 GLY A C 1
ATOM 1968 O O . GLY A 1 259 ? -6.203 -29.156 -10.406 1 98.81 259 GLY A O 1
ATOM 1969 N N . PHE A 1 260 ? -4.883 -27.969 -11.75 1 98.81 260 PHE A N 1
ATOM 1970 C CA . PHE A 1 260 ? -4.309 -29.141 -12.414 1 98.81 260 PHE A CA 1
ATOM 1971 C C . PHE A 1 260 ? -3.562 -30.016 -11.414 1 98.81 260 PHE A C 1
ATOM 1973 O O . PHE A 1 260 ? -3.758 -31.234 -11.383 1 98.81 260 PHE A O 1
ATOM 1980 N N . ILE A 1 261 ? -2.758 -29.422 -10.586 1 98.75 261 ILE A N 1
ATOM 1981 C CA . ILE A 1 261 ? -1.975 -30.109 -9.57 1 98.75 261 ILE A CA 1
ATOM 1982 C C . ILE A 1 261 ? -2.91 -30.797 -8.57 1 98.75 261 ILE A C 1
ATOM 1984 O O . ILE A 1 261 ? -2.713 -31.953 -8.211 1 98.75 261 ILE A O 1
ATOM 1988 N N . ALA A 1 262 ? -3.93 -30.047 -8.141 1 98.69 262 ALA A N 1
ATOM 1989 C CA . ALA A 1 262 ? -4.91 -30.609 -7.215 1 98.69 262 ALA A CA 1
ATOM 1990 C C . ALA A 1 262 ? -5.57 -31.844 -7.809 1 98.69 262 ALA A C 1
ATOM 1992 O O . ALA A 1 262 ? -5.746 -32.844 -7.113 1 98.69 262 ALA A O 1
ATOM 1993 N N . GLY A 1 263 ? -5.973 -31.75 -9.07 1 98.19 263 GLY A N 1
ATOM 1994 C CA . GLY A 1 263 ? -6.547 -32.906 -9.75 1 98.19 263 GLY A CA 1
ATOM 1995 C C . GLY A 1 263 ? -5.625 -34.094 -9.773 1 98.19 263 GLY A C 1
ATOM 1996 O O . GLY A 1 263 ? -6.047 -35.219 -9.469 1 98.19 263 GLY A O 1
ATOM 1997 N N . LEU A 1 264 ? -4.379 -33.875 -10.094 1 97.81 264 LEU A N 1
ATOM 1998 C CA . LEU A 1 264 ? -3.408 -34.969 -10.141 1 97.81 264 LEU A CA 1
ATOM 1999 C C . LEU A 1 264 ? -3.23 -35.594 -8.766 1 97.81 264 LEU A C 1
ATOM 2001 O O . LEU A 1 264 ? -3.146 -36.812 -8.648 1 97.81 264 LEU A O 1
ATOM 2005 N N . LEU A 1 265 ? -3.164 -34.781 -7.746 1 97.38 265 LEU A N 1
ATOM 2006 C CA . LEU A 1 265 ? -2.973 -35.25 -6.383 1 97.38 265 LEU A CA 1
ATOM 2007 C C . LEU A 1 265 ? -4.176 -36.062 -5.918 1 97.38 265 LEU A C 1
ATOM 2009 O O . LEU A 1 265 ? -4.055 -36.906 -5.023 1 97.38 265 LEU A O 1
ATOM 2013 N N . ARG A 1 266 ? -5.297 -35.812 -6.566 1 96.5 266 ARG A N 1
ATOM 2014 C CA . ARG A 1 266 ? -6.516 -36.562 -6.238 1 96.5 266 ARG A CA 1
ATOM 2015 C C . ARG A 1 266 ? -6.621 -37.844 -7.059 1 96.5 266 ARG A C 1
ATOM 2017 O O . ARG A 1 266 ? -7.586 -38.594 -6.922 1 96.5 266 ARG A O 1
ATOM 2024 N N . GLY A 1 267 ? -5.703 -38 -7.953 1 96.88 267 GLY A N 1
ATOM 2025 C CA . GLY A 1 267 ? -5.684 -39.219 -8.75 1 96.88 267 GLY A CA 1
ATOM 2026 C C . GLY A 1 267 ? -6.48 -39.094 -10.031 1 96.88 267 GLY A C 1
ATOM 2027 O O . GLY A 1 267 ? -6.773 -40.094 -10.68 1 96.88 267 GLY A O 1
ATOM 2028 N N . TYR A 1 268 ? -6.785 -37.938 -10.445 1 97.12 268 TYR A N 1
ATOM 2029 C CA . TYR A 1 268 ? -7.523 -37.75 -11.688 1 97.12 268 TYR A CA 1
ATOM 2030 C C . TYR A 1 268 ? -6.66 -38.094 -12.891 1 97.12 268 TYR A C 1
ATOM 2032 O O . TYR A 1 268 ? -5.434 -38 -12.828 1 97.12 268 TYR A O 1
ATOM 2040 N N . THR A 1 269 ? -7.34 -38.531 -13.992 1 96.12 269 THR A N 1
ATOM 2041 C CA . THR A 1 269 ? -6.656 -38.625 -15.273 1 96.12 269 THR A CA 1
ATOM 2042 C C . THR A 1 269 ? -6.246 -37.25 -15.773 1 96.12 269 THR A C 1
ATOM 2044 O O . THR A 1 269 ? -6.719 -36.25 -15.258 1 96.12 269 THR A O 1
ATOM 2047 N N . ILE A 1 270 ? -5.371 -37.156 -16.734 1 97.44 270 ILE A N 1
ATOM 2048 C CA . ILE A 1 270 ? -4.906 -35.906 -17.281 1 97.44 270 ILE A CA 1
ATOM 2049 C C . ILE A 1 270 ? -6.09 -35.125 -17.844 1 97.44 270 ILE A C 1
ATOM 2051 O O . ILE A 1 270 ? -6.188 -33.906 -17.656 1 97.44 270 ILE A O 1
ATOM 2055 N N . GLU A 1 271 ? -6.992 -35.812 -18.516 1 95.38 271 GLU A N 1
ATOM 2056 C CA . GLU A 1 271 ? -8.18 -35.188 -19.078 1 95.38 271 GLU A CA 1
ATOM 2057 C C . GLU A 1 271 ? -9.047 -34.562 -17.984 1 95.38 271 GLU A C 1
ATOM 2059 O O . GLU A 1 271 ? -9.477 -33.406 -18.094 1 95.38 271 GLU A O 1
ATOM 2064 N N . LYS A 1 272 ? -9.273 -35.344 -16.938 1 96.62 272 LYS A N 1
ATOM 2065 C CA . LYS A 1 272 ? -10.102 -34.844 -15.828 1 96.62 272 LYS A CA 1
ATOM 2066 C C . LYS A 1 272 ? -9.422 -33.719 -15.078 1 96.62 272 LYS A C 1
ATOM 2068 O O . LYS A 1 272 ? -10.07 -32.75 -14.68 1 96.62 272 LYS A O 1
ATOM 2073 N N . ALA A 1 273 ? -8.102 -33.875 -14.844 1 97.94 273 ALA A N 1
ATOM 2074 C CA . ALA A 1 273 ? -7.336 -32.812 -14.172 1 97.94 273 ALA A CA 1
ATOM 2075 C C . ALA A 1 273 ? -7.363 -31.516 -14.977 1 97.94 273 ALA A C 1
ATOM 2077 O O . ALA A 1 273 ? -7.441 -30.422 -14.406 1 97.94 273 ALA A O 1
ATOM 2078 N N . SER A 1 274 ? -7.332 -31.609 -16.312 1 97.69 274 SER A N 1
ATOM 2079 C CA . SER A 1 274 ? -7.363 -30.453 -17.188 1 97.69 274 SER A CA 1
ATOM 2080 C C . SER A 1 274 ? -8.719 -29.766 -17.141 1 97.69 274 SER A C 1
ATOM 2082 O O . SER A 1 274 ? -8.797 -28.531 -17.141 1 97.69 274 SER A O 1
ATOM 2084 N N . LEU A 1 275 ? -9.727 -30.547 -17.125 1 97.31 275 LEU A N 1
ATOM 2085 C CA . LEU A 1 275 ? -11.07 -30 -17.016 1 97.31 275 LEU A CA 1
ATOM 2086 C C . LEU A 1 275 ? -11.258 -29.297 -15.672 1 97.31 275 LEU A C 1
ATOM 2088 O O . LEU A 1 275 ? -11.805 -28.203 -15.609 1 97.31 275 LEU A O 1
ATOM 2092 N N . TYR A 1 276 ? -10.836 -30.016 -14.594 1 98 276 TYR A N 1
ATOM 2093 C CA . TYR A 1 276 ? -10.891 -29.438 -13.25 1 98 276 TYR A CA 1
ATOM 2094 C C . TYR A 1 276 ? -10.18 -28.094 -13.195 1 98 276 TYR A C 1
ATOM 2096 O O . TYR A 1 276 ? -10.734 -27.109 -12.688 1 98 276 TYR A O 1
ATOM 2104 N N . ALA A 1 277 ? -8.977 -28.047 -13.766 1 98.62 277 ALA A N 1
ATOM 2105 C CA . ALA A 1 277 ? -8.172 -26.828 -13.805 1 98.62 277 ALA A CA 1
ATOM 2106 C C . ALA A 1 277 ? -8.891 -25.719 -14.57 1 98.62 277 ALA A C 1
ATOM 2108 O O . ALA A 1 277 ? -8.859 -24.562 -14.164 1 98.62 277 ALA A O 1
ATOM 2109 N N . THR A 1 278 ? -9.523 -26.047 -15.633 1 97.94 278 THR A N 1
ATOM 2110 C CA . THR A 1 278 ? -10.258 -25.109 -16.453 1 97.94 278 THR A CA 1
ATOM 2111 C C . THR A 1 278 ? -11.414 -24.484 -15.68 1 97.94 278 THR A C 1
ATOM 2113 O O . THR A 1 278 ? -11.641 -23.266 -15.758 1 97.94 278 THR A O 1
ATOM 2116 N N . ILE A 1 279 ? -12.109 -25.297 -14.93 1 97.75 279 ILE A N 1
ATOM 2117 C CA . ILE A 1 279 ? -13.234 -24.812 -14.133 1 97.75 279 ILE A CA 1
ATOM 2118 C C . ILE A 1 279 ? -12.719 -23.891 -13.031 1 97.75 279 ILE A C 1
ATOM 2120 O O . ILE A 1 279 ? -13.289 -22.812 -12.789 1 97.75 279 ILE A O 1
ATOM 2124 N N . VAL A 1 280 ? -11.641 -24.281 -12.375 1 98.25 280 VAL A N 1
ATOM 2125 C CA . VAL A 1 280 ? -11.047 -23.469 -11.32 1 98.25 280 VAL A CA 1
ATOM 2126 C C . VAL A 1 280 ? -10.68 -22.094 -11.875 1 98.25 280 VAL A C 1
ATOM 2128 O O . VAL A 1 280 ? -11.031 -21.078 -11.289 1 98.25 280 VAL A O 1
ATOM 2131 N N . ALA A 1 281 ? -10 -22.047 -13.023 1 97.75 281 ALA A N 1
ATOM 2132 C CA . ALA A 1 281 ? -9.57 -20.781 -13.633 1 97.75 281 ALA A CA 1
ATOM 2133 C C . ALA A 1 281 ? -10.766 -19.953 -14.055 1 97.75 281 ALA A C 1
ATOM 2135 O O . ALA A 1 281 ? -10.75 -18.719 -13.93 1 97.75 281 ALA A O 1
ATOM 2136 N N . SER A 1 282 ? -11.773 -20.594 -14.547 1 96.88 282 SER A N 1
ATOM 2137 C CA . SER A 1 282 ? -12.984 -19.906 -14.984 1 96.88 282 SER A CA 1
ATOM 2138 C C . SER A 1 282 ? -13.656 -19.188 -13.82 1 96.88 282 SER A C 1
ATOM 2140 O O . SER A 1 282 ? -14.055 -18.016 -13.945 1 96.88 282 SER A O 1
ATOM 2142 N N . ILE A 1 283 ? -13.805 -19.875 -12.719 1 97.38 283 ILE A N 1
ATOM 2143 C CA . ILE A 1 283 ? -14.438 -19.281 -11.547 1 97.38 283 ILE A CA 1
ATOM 2144 C C . ILE A 1 283 ? -13.555 -18.156 -11.016 1 97.38 283 ILE A C 1
ATOM 2146 O O . ILE A 1 283 ? -14.055 -17.094 -10.648 1 97.38 283 ILE A O 1
ATOM 2150 N N . LYS A 1 284 ? -12.234 -18.375 -10.984 1 96.25 284 LYS A N 1
ATOM 2151 C CA . LYS A 1 284 ? -11.289 -17.375 -10.5 1 96.25 284 LYS A CA 1
ATOM 2152 C C . LYS A 1 284 ? -11.438 -16.062 -11.266 1 96.25 284 LYS A C 1
ATOM 2154 O O . LYS A 1 284 ? -11.445 -14.992 -10.672 1 96.25 284 LYS A O 1
ATOM 2159 N N . VAL A 1 285 ? -11.586 -16.047 -12.594 1 94.56 285 VAL A N 1
ATOM 2160 C CA . VAL A 1 285 ? -11.578 -14.844 -13.414 1 94.56 285 VAL A CA 1
ATOM 2161 C C . VAL A 1 285 ? -12.867 -14.062 -13.203 1 94.56 285 VAL A C 1
ATOM 2163 O O . VAL A 1 285 ? -12.961 -12.891 -13.578 1 94.56 285 VAL A O 1
ATOM 2166 N N . SER A 1 286 ? -13.875 -14.727 -12.594 1 94.31 286 SER A N 1
ATOM 2167 C CA . SER A 1 286 ? -15.141 -14.062 -12.305 1 94.31 286 SER A CA 1
ATOM 2168 C C . SER A 1 286 ? -15.102 -13.352 -10.961 1 94.31 286 SER A C 1
ATOM 2170 O O . SER A 1 286 ? -16.078 -12.711 -10.555 1 94.31 286 SER A O 1
ATOM 2172 N N . ARG A 1 287 ? -14.023 -13.484 -10.273 1 92.44 287 ARG A N 1
ATOM 2173 C CA . ARG A 1 287 ? -13.859 -12.914 -8.938 1 92.44 287 ARG A CA 1
ATOM 2174 C C . ARG A 1 287 ? -12.688 -11.945 -8.891 1 92.44 287 ARG A C 1
ATOM 2176 O O . ARG A 1 287 ? -11.719 -12.102 -9.625 1 92.44 287 ARG A O 1
ATOM 2183 N N . LEU A 1 288 ? -12.727 -10.93 -8 1 87.06 288 LEU A N 1
ATOM 2184 C CA . LEU A 1 288 ? -11.648 -9.961 -7.848 1 87.06 288 LEU A CA 1
ATOM 2185 C C . LEU A 1 288 ? -10.547 -10.508 -6.941 1 87.06 288 LEU A C 1
ATOM 2187 O O . LEU A 1 288 ? -10.828 -10.992 -5.844 1 87.06 288 LEU A O 1
ATOM 2191 N N . GLY A 1 289 ? -9.266 -10.367 -7.496 1 89.12 289 GLY A N 1
ATOM 2192 C CA . GLY A 1 289 ? -8.117 -10.836 -6.742 1 89.12 289 GLY A CA 1
ATOM 2193 C C . GLY A 1 289 ? -7.383 -11.977 -7.422 1 89.12 289 GLY A C 1
ATOM 2194 O O . GLY A 1 289 ? -8.008 -12.844 -8.031 1 89.12 289 GLY A O 1
ATOM 2195 N N . SER A 1 290 ? -6.152 -12.086 -7.191 1 89.19 290 SER A N 1
ATOM 2196 C CA . SER A 1 290 ? -5.309 -13.016 -7.93 1 89.19 290 SER A CA 1
ATOM 2197 C C . SER A 1 290 ? -5.465 -14.445 -7.41 1 89.19 290 SER A C 1
ATOM 2199 O O . SER A 1 290 ? -5.07 -15.398 -8.078 1 89.19 290 SER A O 1
ATOM 2201 N N . ASN A 1 291 ? -6.004 -14.578 -6.191 1 91.25 291 ASN A N 1
ATOM 2202 C CA . ASN A 1 291 ? -6.176 -15.922 -5.645 1 91.25 291 ASN A CA 1
ATOM 2203 C C . ASN A 1 291 ? -7.59 -16.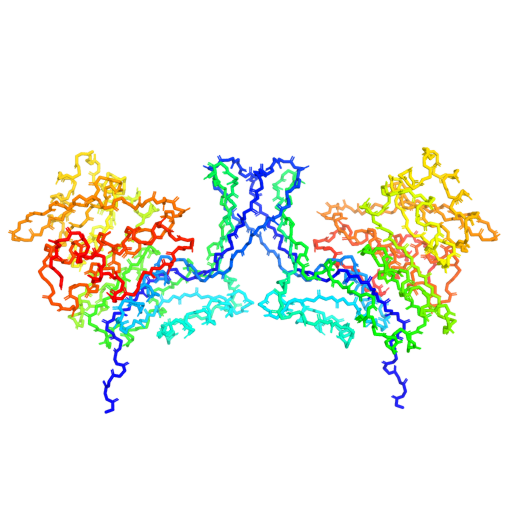125 -5.109 1 91.25 291 ASN A C 1
ATOM 2205 O O . ASN A 1 291 ? -7.805 -16.938 -4.207 1 91.25 291 ASN A O 1
ATOM 2209 N N . ALA A 1 292 ? -8.492 -15.336 -5.676 1 93.06 292 ALA A N 1
ATOM 2210 C CA . ALA A 1 292 ? -9.906 -15.516 -5.344 1 93.06 292 ALA A CA 1
ATOM 2211 C C . ALA A 1 292 ? -10.484 -16.75 -6.039 1 93.06 292 ALA A C 1
ATOM 2213 O O . ALA A 1 292 ? -11.398 -16.641 -6.859 1 93.06 292 ALA A O 1
ATOM 2214 N N . ALA A 1 293 ? -9.969 -17.891 -5.664 1 94.94 293 ALA A N 1
ATOM 2215 C CA . ALA A 1 293 ? -10.289 -19.156 -6.301 1 94.94 293 ALA A CA 1
ATOM 2216 C C . ALA A 1 293 ? -11.43 -19.875 -5.57 1 94.94 293 ALA A C 1
ATOM 2218 O O . ALA A 1 293 ? -11.75 -19.531 -4.434 1 94.94 293 ALA A O 1
ATOM 2219 N N . PRO A 1 294 ? -12.086 -20.828 -6.227 1 97.31 294 PRO A N 1
ATOM 2220 C CA . PRO A 1 294 ? -13.195 -21.578 -5.621 1 97.31 294 PRO A CA 1
ATOM 2221 C C . PRO A 1 294 ? -12.719 -22.656 -4.648 1 97.31 294 PRO A C 1
ATOM 2223 O O . PRO A 1 294 ? -11.547 -23.016 -4.652 1 97.31 294 PRO A O 1
ATOM 2226 N N . SER A 1 295 ? -13.703 -23.078 -3.887 1 97.88 295 SER A N 1
ATOM 2227 C CA . SER A 1 295 ? -13.5 -24.312 -3.141 1 97.88 295 SER A CA 1
ATOM 2228 C C . SER A 1 295 ? -13.695 -25.547 -4.027 1 97.88 295 SER A C 1
ATOM 2230 O O . SER A 1 295 ? -14.211 -25.422 -5.141 1 97.88 295 SER A O 1
ATOM 2232 N N . HIS A 1 296 ? -13.219 -26.672 -3.527 1 97.75 296 HIS A N 1
ATOM 2233 C CA . HIS A 1 296 ? -13.445 -27.938 -4.234 1 97.75 296 HIS A CA 1
ATOM 2234 C C . HIS A 1 296 ? -14.938 -28.156 -4.492 1 97.75 296 HIS A C 1
ATOM 2236 O O . HIS A 1 296 ? -15.328 -28.562 -5.59 1 97.75 296 HIS A O 1
ATOM 2242 N N . GLU A 1 297 ? -15.742 -27.859 -3.49 1 97.31 297 GLU A N 1
ATOM 2243 C CA . GLU A 1 297 ? -17.188 -28.047 -3.6 1 97.31 297 GLU A CA 1
ATOM 2244 C C . GLU A 1 297 ? -17.781 -27.172 -4.699 1 97.31 297 GLU A C 1
ATOM 2246 O O . GLU A 1 297 ? -18.656 -27.609 -5.453 1 97.31 297 GLU A O 1
ATOM 2251 N N . GLU A 1 298 ? -17.328 -25.953 -4.793 1 97.5 298 GLU A N 1
ATOM 2252 C CA . GLU A 1 298 ? -17.797 -25.047 -5.832 1 97.5 298 GLU A CA 1
ATOM 2253 C C . GLU A 1 298 ? -17.453 -25.562 -7.223 1 97.5 298 GLU A C 1
ATOM 2255 O O . GLU A 1 298 ? -18.234 -25.406 -8.164 1 97.5 298 GLU A O 1
ATOM 2260 N N . VAL A 1 299 ? -16.297 -26.156 -7.344 1 97.88 299 VAL A N 1
ATOM 2261 C CA . VAL A 1 299 ? -15.836 -26.688 -8.625 1 97.88 299 VAL A CA 1
ATOM 2262 C C . VAL A 1 299 ? -16.719 -27.859 -9.039 1 97.88 299 VAL A C 1
ATOM 2264 O O . VAL A 1 299 ? -17.141 -27.969 -10.188 1 97.88 299 VAL A O 1
ATOM 2267 N N . VAL A 1 300 ? -16.969 -28.766 -8.094 1 96.75 300 VAL A N 1
ATOM 2268 C CA . VAL A 1 300 ? -17.797 -29.938 -8.352 1 96.75 300 VAL A CA 1
ATOM 2269 C C . VAL A 1 300 ? -19.203 -29.5 -8.758 1 96.75 300 VAL A C 1
ATOM 2271 O O . VAL A 1 300 ? -19.797 -30.062 -9.688 1 96.75 300 VAL A O 1
ATOM 2274 N N . GLU A 1 301 ? -19.688 -28.516 -8.078 1 96.75 301 GLU A N 1
ATOM 2275 C CA . GLU A 1 301 ? -21.016 -27.984 -8.398 1 96.75 301 GLU A CA 1
ATOM 2276 C C . GLU A 1 301 ? -21.047 -27.406 -9.812 1 96.75 301 GLU A C 1
ATOM 2278 O O . GLU A 1 301 ? -22 -27.641 -10.562 1 96.75 301 GLU A O 1
ATOM 2283 N N . LYS A 1 302 ? -20.078 -26.656 -10.125 1 96.25 302 LYS A N 1
ATOM 2284 C CA . LYS A 1 302 ? -20.016 -26.094 -11.469 1 96.25 302 LYS A CA 1
ATOM 2285 C C . LYS A 1 302 ? -19.906 -27.172 -12.531 1 96.25 302 LYS A C 1
ATOM 2287 O O . LYS A 1 302 ? -20.484 -27.062 -13.609 1 96.25 302 LYS A O 1
ATOM 2292 N N . ALA A 1 303 ? -19.094 -28.188 -12.289 1 96.06 303 ALA A N 1
ATOM 2293 C CA . ALA A 1 303 ? -18.984 -29.312 -13.203 1 96.06 303 ALA A CA 1
ATOM 2294 C C . ALA A 1 303 ? -20.328 -29.969 -13.445 1 96.06 303 ALA A C 1
ATOM 2296 O O . ALA A 1 303 ? -20.672 -30.312 -14.586 1 96.06 303 ALA A O 1
ATOM 2297 N N . ARG A 1 304 ? -21.062 -30.125 -12.383 1 95.12 304 ARG A N 1
ATOM 2298 C CA . ARG A 1 304 ? -22.406 -30.703 -12.492 1 95.12 304 ARG A CA 1
ATOM 2299 C C . ARG A 1 304 ? -23.297 -29.844 -13.375 1 95.12 304 ARG A C 1
ATOM 2301 O O . ARG A 1 304 ? -24.047 -30.359 -14.203 1 95.12 304 ARG A O 1
ATOM 2308 N N . GLU A 1 305 ? -23.234 -28.609 -13.18 1 95 305 GLU A N 1
ATOM 2309 C CA . GLU A 1 305 ? -24.016 -27.672 -13.977 1 95 305 GLU A CA 1
ATOM 2310 C C . GLU A 1 305 ? -23.672 -27.781 -15.461 1 95 305 GLU A C 1
ATOM 2312 O O . GLU A 1 305 ? -24.516 -27.562 -16.312 1 95 305 GLU A O 1
ATOM 2317 N N . LEU A 1 306 ? -22.438 -28.031 -15.727 1 93.25 306 LEU A N 1
ATOM 2318 C CA . LEU A 1 306 ? -21.953 -28.125 -17.094 1 93.25 306 LEU A CA 1
ATOM 2319 C C . LEU A 1 306 ? -22.219 -29.5 -17.672 1 93.25 306 LEU A C 1
ATOM 2321 O O . LEU A 1 306 ? -21.984 -29.734 -18.875 1 93.25 306 LEU A O 1
ATOM 2325 N N . GLY A 1 307 ? -22.594 -30.5 -16.875 1 91.88 307 GLY A N 1
ATOM 2326 C CA . GLY A 1 307 ? -22.906 -31.844 -17.328 1 91.88 307 GLY A CA 1
ATOM 2327 C C . GLY A 1 307 ? -21.672 -32.719 -17.453 1 91.88 307 GLY A C 1
ATOM 2328 O O . GLY A 1 307 ? -21.625 -33.625 -18.297 1 91.88 307 GLY A O 1
ATOM 2329 N N . VAL A 1 308 ? -20.625 -32.312 -16.703 1 89.25 308 VAL A N 1
ATOM 2330 C CA . VAL A 1 308 ? -19.406 -33.125 -16.75 1 89.25 308 VAL A CA 1
ATOM 2331 C C . VAL A 1 308 ? -19.141 -33.75 -15.383 1 89.25 308 VAL A C 1
ATOM 2333 O O . VAL A 1 308 ? -19.594 -33.219 -14.359 1 89.25 308 VAL A O 1
ATOM 2336 N N . GLU A 1 309 ? -18.531 -34.875 -15.398 1 82.94 309 GLU A N 1
ATOM 2337 C CA . GLU A 1 309 ? -18.281 -35.594 -14.156 1 82.94 309 GLU A CA 1
ATOM 2338 C C . GLU A 1 309 ? -16.859 -35.344 -13.656 1 82.94 309 GLU A C 1
ATOM 2340 O O . GLU A 1 309 ? -15.891 -35.562 -14.406 1 82.94 309 GLU A O 1
ATOM 2345 N N . ILE A 1 310 ? -16.719 -34.875 -12.469 1 83.94 310 ILE A N 1
ATOM 2346 C CA . ILE A 1 310 ? -15.453 -34.781 -11.75 1 83.94 310 ILE A CA 1
ATOM 2347 C C . ILE A 1 310 ? -15.531 -35.625 -10.469 1 83.94 310 ILE A C 1
ATOM 2349 O O . ILE A 1 310 ? -16.578 -35.688 -9.828 1 83.94 310 ILE A O 1
ATOM 2353 N N . MET B 1 1 ? 4.984 13.367 39.188 1 29.97 1 MET B N 1
ATOM 2354 C CA . MET B 1 1 ? 4.371 12.383 38.312 1 29.97 1 MET B CA 1
ATOM 2355 C C . MET B 1 1 ? 3.742 13.062 37.094 1 29.97 1 MET B C 1
ATOM 2357 O O . MET B 1 1 ? 3.078 12.406 36.281 1 29.97 1 MET B O 1
ATOM 2361 N N . LEU B 1 2 ? 3.205 14.266 37.188 1 39.34 2 LEU B N 1
ATOM 2362 C CA . LEU B 1 2 ? 2.229 15.07 36.469 1 39.34 2 LEU B CA 1
ATOM 2363 C C . LEU B 1 2 ? 2.734 15.422 35.094 1 39.34 2 LEU B C 1
ATOM 2365 O O . LEU B 1 2 ? 2.246 16.359 34.469 1 39.34 2 LEU B O 1
ATOM 2369 N N . GLU B 1 3 ? 3.969 15.109 34.625 1 44.44 3 GLU B N 1
ATOM 2370 C CA . GLU B 1 3 ? 5.016 15.398 33.656 1 44.44 3 GLU B CA 1
ATOM 2371 C C . GLU B 1 3 ? 4.512 15.195 32.219 1 44.44 3 GLU B C 1
ATOM 2373 O O . GLU B 1 3 ? 4.98 15.852 31.297 1 44.44 3 GLU B O 1
ATOM 2378 N N . HIS B 1 4 ? 3.93 13.977 31.969 1 52.81 4 HIS B N 1
ATOM 2379 C CA . HIS B 1 4 ? 3.762 13.562 30.578 1 52.81 4 HIS B CA 1
ATOM 2380 C C . HIS B 1 4 ? 2.562 14.258 29.938 1 52.81 4 HIS B C 1
ATOM 2382 O O . HIS B 1 4 ? 1.801 13.633 29.203 1 52.81 4 HIS B O 1
ATOM 2388 N N . LEU B 1 5 ? 2.318 15.531 30.25 1 76.94 5 LEU B N 1
ATOM 2389 C CA . LEU B 1 5 ? 1.122 16.234 29.812 1 76.94 5 LEU B CA 1
ATOM 2390 C C . LEU B 1 5 ? 1.226 16.625 28.344 1 76.94 5 LEU B C 1
ATOM 2392 O O . LEU B 1 5 ? 2.236 17.188 27.922 1 76.94 5 LEU B O 1
ATOM 2396 N N . VAL B 1 6 ? 0.284 16.25 27.578 1 90.06 6 VAL B N 1
ATOM 2397 C CA . VAL B 1 6 ? 0.165 16.625 26.172 1 90.06 6 VAL B CA 1
ATOM 2398 C C . VAL B 1 6 ? 0.082 18.141 26.047 1 90.06 6 VAL B C 1
ATOM 2400 O O . VAL B 1 6 ? -0.719 18.781 26.734 1 90.06 6 VAL B O 1
ATOM 2403 N N . GLN B 1 7 ? 1.029 18.719 25.391 1 96.5 7 GLN B N 1
ATOM 2404 C CA . GLN B 1 7 ? 1.078 20.156 25.219 1 96.5 7 GLN B CA 1
ATOM 2405 C C . GLN B 1 7 ? 0.192 20.609 24.062 1 96.5 7 GLN B C 1
ATOM 2407 O O . GLN B 1 7 ? -0.427 21.672 24.109 1 96.5 7 GLN B O 1
ATOM 2412 N N . ALA B 1 8 ? 0.153 19.844 23.062 1 98.31 8 ALA B N 1
ATOM 2413 C CA . ALA B 1 8 ? -0.657 20.172 21.906 1 98.31 8 ALA B CA 1
ATOM 2414 C C . ALA B 1 8 ? -1.323 18.922 21.328 1 98.31 8 ALA B C 1
ATOM 2416 O O . ALA B 1 8 ? -0.715 17.859 21.281 1 98.31 8 ALA B O 1
ATOM 2417 N N . VAL B 1 9 ? -2.529 19.047 20.859 1 98.25 9 VAL B N 1
ATOM 2418 C CA . VAL B 1 9 ? -3.268 17.953 20.25 1 98.25 9 VAL B CA 1
ATOM 2419 C C . VAL B 1 9 ? -3.689 18.344 18.828 1 98.25 9 VAL B C 1
ATOM 2421 O O . VAL B 1 9 ? -4.234 19.438 18.625 1 98.25 9 VAL B O 1
ATOM 2424 N N . ALA B 1 10 ? -3.32 17.531 17.906 1 98.62 10 ALA B N 1
ATOM 2425 C CA . ALA B 1 10 ? -3.791 17.719 16.547 1 98.62 10 ALA B CA 1
ATOM 2426 C C . ALA B 1 10 ? -5.043 16.891 16.266 1 98.62 10 ALA B C 1
ATOM 2428 O O . ALA B 1 10 ? -5.113 15.719 16.656 1 98.62 10 ALA B O 1
ATOM 2429 N N . VAL B 1 11 ? -6.047 17.453 15.602 1 98.62 11 VAL B N 1
ATOM 2430 C CA . VAL B 1 11 ? -7.309 16.797 15.289 1 98.62 11 VAL B CA 1
ATOM 2431 C C . VAL B 1 11 ? -7.516 16.75 13.781 1 98.62 11 VAL B C 1
ATOM 2433 O O . VAL B 1 11 ? -7.422 17.781 13.102 1 98.62 11 VAL B O 1
ATOM 2436 N N . GLY B 1 12 ? -7.723 15.586 13.266 1 98 12 GLY B N 1
ATOM 2437 C CA . GLY B 1 12 ? -7.961 15.477 11.836 1 98 12 GLY B CA 1
ATOM 2438 C C . GLY B 1 12 ? -7.59 14.117 11.273 1 98 12 GLY B C 1
ATOM 2439 O O . GLY B 1 12 ? -7.832 13.086 11.914 1 98 12 GLY B O 1
ATOM 2440 N N . HIS B 1 13 ? -7.035 14.164 10.055 1 97.06 13 HIS B N 1
ATOM 2441 C CA . HIS B 1 13 ? -6.816 12.922 9.312 1 97.06 13 HIS B CA 1
ATOM 2442 C C . HIS B 1 13 ? -5.535 12.234 9.758 1 97.06 13 HIS B C 1
ATOM 2444 O O . HIS B 1 13 ? -4.492 12.875 9.891 1 97.06 13 HIS B O 1
ATOM 2450 N N . ALA B 1 14 ? -5.652 10.977 10.023 1 96.81 14 ALA B N 1
ATOM 2451 C CA . ALA B 1 14 ? -4.551 10.023 10.102 1 96.81 14 ALA B CA 1
ATOM 2452 C C . ALA B 1 14 ? -4.699 8.93 9.047 1 96.81 14 ALA B C 1
ATOM 2454 O O . ALA B 1 14 ? -5.719 8.234 9 1 96.81 14 ALA B O 1
ATOM 2455 N N . LEU B 1 15 ? -3.764 8.797 8.219 1 96.56 15 LEU B N 1
ATOM 2456 C CA . LEU B 1 15 ? -3.783 7.824 7.129 1 96.56 15 LEU B CA 1
ATOM 2457 C C . LEU B 1 15 ? -2.383 7.285 6.855 1 96.56 15 LEU B C 1
ATOM 2459 O O . LEU B 1 15 ? -1.446 7.574 7.605 1 96.56 15 LEU B O 1
ATOM 2463 N N . VAL B 1 16 ? -2.221 6.422 5.875 1 97.25 16 VAL B N 1
ATOM 2464 C CA . VAL B 1 16 ? -0.921 5.883 5.484 1 97.25 16 VAL B CA 1
ATOM 2465 C C . VAL B 1 16 ? -0.535 6.41 4.105 1 97.25 16 VAL B C 1
ATOM 2467 O O . VAL B 1 16 ? -1.335 6.359 3.168 1 97.25 16 VAL B O 1
ATOM 2470 N N . ASP B 1 17 ? 0.623 6.941 4.035 1 96.12 17 ASP B N 1
ATOM 2471 C CA . ASP B 1 17 ? 1.149 7.391 2.752 1 96.12 17 ASP B CA 1
ATOM 2472 C C . ASP B 1 17 ? 2.137 6.375 2.178 1 96.12 17 ASP B C 1
ATOM 2474 O O . ASP B 1 17 ? 3.162 6.078 2.797 1 96.12 17 ASP B O 1
ATOM 2478 N N . LEU B 1 18 ? 1.82 5.84 1.033 1 96.56 18 LEU B N 1
ATOM 2479 C CA . LEU B 1 18 ? 2.764 5.062 0.236 1 96.56 18 LEU B CA 1
ATOM 2480 C C . LEU B 1 18 ? 3.41 5.93 -0.839 1 96.56 18 LEU B C 1
ATOM 2482 O O . LEU B 1 18 ? 2.719 6.453 -1.716 1 96.56 18 LEU B O 1
ATOM 2486 N N . ARG B 1 19 ? 4.711 6.09 -0.747 1 94.44 19 ARG B N 1
ATOM 2487 C CA . ARG B 1 19 ? 5.434 6.898 -1.723 1 94.44 19 ARG B CA 1
ATOM 2488 C C . ARG B 1 19 ? 6.285 6.027 -2.637 1 94.44 19 ARG B C 1
ATOM 2490 O O . ARG B 1 19 ? 7.188 5.324 -2.17 1 94.44 19 ARG B O 1
ATOM 2497 N N . LEU B 1 20 ? 6.004 6.117 -3.889 1 96.69 20 LEU B N 1
ATOM 2498 C CA . LEU B 1 20 ? 6.688 5.285 -4.875 1 96.69 20 LEU B CA 1
ATOM 2499 C C . LEU B 1 20 ? 7.551 6.137 -5.797 1 96.69 20 LEU B C 1
ATOM 2501 O O . LEU B 1 20 ? 7.133 7.211 -6.238 1 96.69 20 LEU B O 1
ATOM 2505 N N . TYR B 1 21 ? 8.703 5.699 -6.051 1 95.38 21 TYR B N 1
ATOM 2506 C CA . TYR B 1 21 ? 9.594 6.312 -7.035 1 95.38 21 TYR B CA 1
ATOM 2507 C C . TYR B 1 21 ? 9.758 5.418 -8.258 1 95.38 21 TYR B C 1
ATOM 2509 O O . TYR B 1 21 ? 10.141 4.25 -8.133 1 95.38 21 TYR B O 1
ATOM 2517 N N . VAL B 1 22 ? 9.414 5.918 -9.406 1 97.06 22 VAL B N 1
ATOM 2518 C CA . VAL B 1 22 ? 9.531 5.188 -10.664 1 97.06 22 VAL B CA 1
ATOM 2519 C C . VAL B 1 22 ? 10.328 6.016 -11.672 1 97.06 22 VAL B C 1
ATOM 2521 O O . VAL B 1 22 ? 10.492 7.227 -11.5 1 97.06 22 VAL B O 1
ATOM 2524 N N . GLU B 1 23 ? 10.859 5.332 -12.719 1 96.12 23 GLU B N 1
ATOM 2525 C CA . GLU B 1 23 ? 11.562 6.059 -13.773 1 96.12 23 GLU B CA 1
ATOM 2526 C C . GLU B 1 23 ? 10.609 6.949 -14.562 1 96.12 23 GLU B C 1
ATOM 2528 O O . GLU B 1 23 ? 10.906 8.117 -14.82 1 96.12 23 GLU B O 1
ATOM 2533 N N . ARG B 1 24 ? 9.484 6.402 -14.938 1 94.5 24 ARG B N 1
ATOM 2534 C CA . ARG B 1 24 ? 8.414 7.094 -15.648 1 94.5 24 ARG B CA 1
ATOM 2535 C C . ARG B 1 24 ? 7.047 6.625 -15.172 1 94.5 24 ARG B C 1
ATOM 2537 O O . ARG B 1 24 ? 6.82 5.426 -14.992 1 94.5 24 ARG B O 1
ATOM 2544 N N . ILE B 1 25 ? 6.168 7.578 -14.898 1 94.81 25 ILE B N 1
ATOM 2545 C CA . ILE B 1 25 ? 4.797 7.215 -14.555 1 94.81 25 ILE B CA 1
ATOM 2546 C C . ILE B 1 25 ? 4.133 6.523 -15.734 1 94.81 25 ILE B C 1
ATOM 2548 O O . ILE B 1 25 ? 4.066 7.082 -16.828 1 94.81 25 ILE B O 1
ATOM 2552 N N . PRO B 1 26 ? 3.646 5.332 -15.508 1 93.31 26 PRO B N 1
ATOM 2553 C CA . PRO B 1 26 ? 3.094 4.57 -16.625 1 93.31 26 PRO B CA 1
ATOM 2554 C C . PRO B 1 26 ? 1.742 5.102 -17.094 1 93.31 26 PRO B C 1
ATOM 2556 O O . PRO B 1 26 ? 1.019 5.73 -16.328 1 93.31 26 PRO B O 1
ATOM 2559 N N . GLY B 1 27 ? 1.474 4.918 -18.359 1 89.44 27 GLY B N 1
ATOM 2560 C CA . GLY B 1 27 ? 0.15 5.215 -18.891 1 89.44 27 GLY B CA 1
ATOM 2561 C C . GLY B 1 27 ? -0.844 4.09 -18.672 1 89.44 27 GLY B C 1
ATOM 2562 O O . GLY B 1 27 ? -0.604 3.191 -17.859 1 89.44 27 GLY B O 1
ATOM 2563 N N . VAL B 1 28 ? -2.018 4.195 -19.328 1 87.56 28 VAL B N 1
ATOM 2564 C CA . VAL B 1 28 ? -3.061 3.174 -19.297 1 87.56 28 VAL B CA 1
ATOM 2565 C C . VAL B 1 28 ? -2.535 1.877 -19.906 1 87.56 28 VAL B C 1
ATOM 2567 O O . VAL B 1 28 ? -1.871 1.898 -20.953 1 87.56 28 VAL B O 1
ATOM 2570 N N . ASP B 1 29 ? -2.709 0.721 -19.219 1 86.94 29 ASP B N 1
ATOM 2571 C CA . ASP B 1 29 ? -2.34 -0.629 -19.625 1 86.94 29 ASP B CA 1
ATOM 2572 C C . ASP B 1 29 ? -0.823 -0.791 -19.688 1 86.94 29 ASP B C 1
ATOM 2574 O O . ASP B 1 29 ? -0.301 -1.494 -20.547 1 86.94 29 ASP B O 1
ATOM 2578 N N . GLU B 1 30 ? -0.142 -0.03 -18.891 1 91.19 30 GLU B N 1
ATOM 2579 C CA . GLU B 1 30 ? 1.309 -0.134 -18.766 1 91.19 30 GLU B CA 1
ATOM 2580 C C . GLU B 1 30 ? 1.719 -0.503 -17.344 1 91.19 30 GLU B C 1
ATOM 2582 O O . GLU B 1 30 ? 0.901 -0.453 -16.422 1 91.19 30 GLU B O 1
ATOM 2587 N N . GLU B 1 31 ? 2.93 -0.887 -17.281 1 92.06 31 GLU B N 1
ATOM 2588 C CA . GLU B 1 31 ? 3.52 -1.242 -15.992 1 92.06 31 GLU B CA 1
ATOM 2589 C C . GLU B 1 31 ? 4.805 -0.457 -15.734 1 92.06 31 GLU B C 1
ATOM 2591 O O . GLU B 1 31 ? 5.547 -0.155 -16.672 1 92.06 31 GLU B O 1
ATOM 2596 N N . ALA B 1 32 ? 4.965 -0.061 -14.531 1 96.19 32 ALA B N 1
ATOM 2597 C CA . ALA B 1 32 ? 6.215 0.566 -14.117 1 96.19 32 ALA B CA 1
ATOM 2598 C C . ALA B 1 32 ? 6.848 -0.195 -12.953 1 96.19 32 ALA B C 1
ATOM 2600 O O . ALA B 1 32 ? 6.148 -0.674 -12.062 1 96.19 32 ALA B O 1
ATOM 2601 N N . VAL B 1 33 ? 8.156 -0.28 -12.984 1 96.19 33 VAL B N 1
ATOM 2602 C CA . VAL B 1 33 ? 8.914 -0.875 -11.891 1 96.19 33 VAL B CA 1
ATOM 2603 C C . VAL B 1 33 ? 9.234 0.19 -10.844 1 96.19 33 VAL B C 1
ATOM 2605 O O . VAL B 1 33 ? 9.742 1.264 -11.172 1 96.19 33 VAL B O 1
ATOM 2608 N N . ILE B 1 34 ? 8.891 -0.071 -9.602 1 97.38 34 ILE B N 1
ATOM 2609 C CA . ILE B 1 34 ? 9.211 0.819 -8.492 1 97.38 34 ILE B CA 1
ATOM 2610 C C . ILE B 1 34 ? 10.695 0.717 -8.156 1 97.38 34 ILE B C 1
ATOM 2612 O O . ILE B 1 34 ? 11.188 -0.365 -7.832 1 97.38 34 ILE B O 1
ATOM 2616 N N . LYS B 1 35 ? 11.375 1.801 -8.227 1 96.12 35 LYS B N 1
ATOM 2617 C CA . LYS B 1 35 ? 12.805 1.832 -7.957 1 96.12 35 LYS B CA 1
ATOM 2618 C C . LYS B 1 35 ? 13.078 2.004 -6.465 1 96.12 35 LYS B C 1
ATOM 2620 O O . LYS B 1 35 ? 14.109 1.549 -5.961 1 9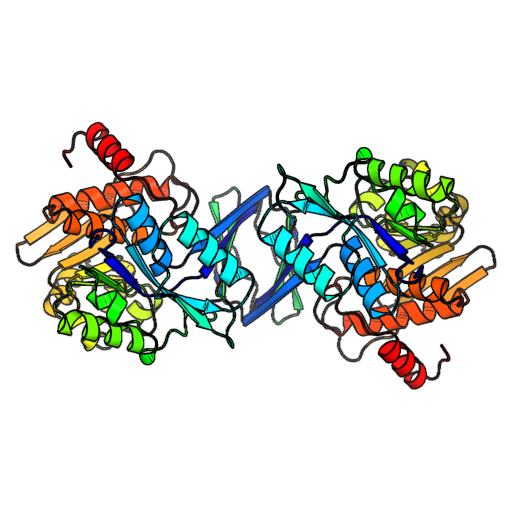6.12 35 LYS B O 1
ATOM 2625 N N . ASP B 1 36 ? 12.18 2.707 -5.836 1 93.25 36 ASP B N 1
ATOM 2626 C CA . ASP B 1 36 ? 12.242 2.945 -4.398 1 93.25 36 ASP B CA 1
ATOM 2627 C C . ASP B 1 36 ? 10.859 3.254 -3.832 1 93.25 36 ASP B C 1
ATOM 2629 O O . ASP B 1 36 ? 9.953 3.65 -4.57 1 93.25 36 ASP B O 1
ATOM 2633 N N . GLU B 1 37 ? 10.719 2.951 -2.523 1 93.75 37 GLU B N 1
ATOM 2634 C CA . GLU B 1 37 ? 9.43 3.209 -1.893 1 93.75 37 GLU B CA 1
ATOM 2635 C C . GLU B 1 37 ? 9.594 3.484 -0.4 1 93.75 37 GLU B C 1
ATOM 2637 O O . GLU B 1 37 ? 10.547 3.023 0.222 1 93.75 37 GLU B O 1
ATOM 2642 N N . THR B 1 38 ? 8.703 4.297 0.141 1 90.88 38 THR B N 1
ATOM 2643 C CA . THR B 1 38 ? 8.586 4.516 1.579 1 90.88 38 THR B CA 1
ATOM 2644 C C . THR B 1 38 ? 7.125 4.48 2.018 1 90.88 38 THR B C 1
ATOM 2646 O O . THR B 1 38 ? 6.227 4.789 1.229 1 90.88 38 THR B O 1
ATOM 2649 N N . ARG B 1 39 ? 6.969 3.99 3.271 1 92.81 39 ARG B N 1
ATOM 2650 C CA . ARG B 1 39 ? 5.648 3.947 3.895 1 92.81 39 ARG B CA 1
ATOM 2651 C C . ARG B 1 39 ? 5.664 4.633 5.258 1 92.81 39 ARG B C 1
ATOM 2653 O O . ARG B 1 39 ? 6.551 4.379 6.074 1 92.81 39 ARG B O 1
ATOM 2660 N N . SER B 1 40 ? 4.719 5.566 5.465 1 92.88 40 SER B N 1
ATOM 2661 C CA . SER B 1 40 ? 4.633 6.246 6.754 1 92.88 40 SER B CA 1
ATOM 2662 C C . SER B 1 40 ? 3.232 6.797 6.996 1 92.88 40 SER B C 1
ATOM 2664 O O . SER B 1 40 ? 2.42 6.871 6.07 1 92.88 40 SER B O 1
ATOM 2666 N N . VAL B 1 41 ? 2.979 7.141 8.242 1 95.75 41 VAL B N 1
ATOM 2667 C CA . VAL B 1 41 ? 1.722 7.809 8.562 1 95.75 41 VAL B CA 1
ATOM 2668 C C . VAL B 1 41 ? 1.688 9.188 7.914 1 95.75 41 VAL B C 1
ATOM 2670 O O . VAL B 1 41 ? 2.715 9.867 7.832 1 95.75 41 VAL B O 1
ATOM 2673 N N . GLY B 1 42 ? 0.543 9.477 7.383 1 95.06 42 GLY B N 1
ATOM 2674 C CA . GLY B 1 42 ? 0.265 10.781 6.82 1 95.06 42 GLY B CA 1
ATOM 2675 C C . GLY B 1 42 ? -1.081 11.344 7.242 1 95.06 42 GLY B C 1
ATOM 2676 O O . GLY B 1 42 ? -1.711 10.828 8.164 1 95.06 42 GLY B O 1
ATOM 2677 N N . GLY B 1 43 ? -1.48 12.414 6.543 1 95.12 43 GLY B N 1
ATOM 2678 C CA . GLY B 1 43 ? -2.611 13.211 6.98 1 95.12 43 GLY B CA 1
ATOM 2679 C C . GLY B 1 43 ? -2.199 14.453 7.75 1 95.12 43 GLY B C 1
ATOM 2680 O O . GLY B 1 43 ? -1.278 14.406 8.57 1 95.12 43 GLY B O 1
ATOM 2681 N N . SER B 1 44 ? -2.912 15.406 7.488 1 95.81 44 SER B N 1
ATOM 2682 C CA . SER B 1 44 ? -2.467 16.703 7.996 1 95.81 44 SER B CA 1
ATOM 2683 C C . SER B 1 44 ? -2.363 16.688 9.516 1 95.81 44 SER B C 1
ATOM 2685 O O . SER B 1 44 ? -1.39 17.203 10.078 1 95.81 44 SER B O 1
ATOM 2687 N N . ALA B 1 45 ? -3.32 16.156 10.203 1 97.94 45 ALA B N 1
ATOM 2688 C CA . ALA B 1 45 ? -3.275 16.125 11.664 1 97.94 45 ALA B CA 1
ATOM 2689 C C . ALA B 1 45 ? -2.121 15.25 12.156 1 97.94 45 ALA B C 1
ATOM 2691 O O . ALA B 1 45 ? -1.409 15.625 13.094 1 97.94 45 ALA B O 1
ATOM 2692 N N . ALA B 1 46 ? -1.979 14.125 11.562 1 98.19 46 ALA B N 1
ATOM 2693 C CA . ALA B 1 46 ? -0.873 13.242 11.93 1 98.19 46 ALA B CA 1
ATOM 2694 C C . ALA B 1 46 ? 0.472 13.906 11.648 1 98.19 46 ALA B C 1
ATOM 2696 O O . ALA B 1 46 ? 1.401 13.805 12.453 1 98.19 46 ALA B O 1
ATOM 2697 N N . ASN B 1 47 ? 0.573 14.555 10.516 1 97.69 47 ASN B N 1
ATOM 2698 C CA . ASN B 1 47 ? 1.795 15.281 10.188 1 97.69 47 ASN B CA 1
ATOM 2699 C C . ASN B 1 47 ? 2.143 16.312 11.25 1 97.69 47 ASN B C 1
ATOM 2701 O O . ASN B 1 47 ? 3.277 16.359 11.734 1 97.69 47 ASN B O 1
ATOM 2705 N N . VAL B 1 48 ? 1.182 17.078 11.602 1 98.62 48 VAL B N 1
ATOM 2706 C CA . VAL B 1 48 ? 1.406 18.125 12.594 1 98.62 48 VAL B CA 1
ATOM 2707 C C . VAL B 1 48 ? 1.825 17.5 13.922 1 98.62 48 VAL B C 1
ATOM 2709 O O . VAL B 1 48 ? 2.773 17.969 14.562 1 98.62 48 VAL B O 1
ATOM 2712 N N . ALA B 1 49 ? 1.134 16.469 14.344 1 98.56 49 ALA B N 1
ATOM 2713 C CA . ALA B 1 49 ? 1.44 15.812 15.609 1 98.56 49 ALA B CA 1
ATOM 2714 C C . ALA B 1 49 ? 2.869 15.281 15.617 1 98.56 49 ALA B C 1
ATOM 2716 O O . ALA B 1 49 ? 3.6 15.461 16.594 1 98.56 49 ALA B O 1
ATOM 2717 N N . VAL B 1 50 ? 3.275 14.656 14.547 1 98.5 50 VAL B N 1
ATOM 2718 C CA . VAL B 1 50 ? 4.605 14.07 14.445 1 98.5 50 VAL B CA 1
ATOM 2719 C C . VAL B 1 50 ? 5.66 15.172 14.445 1 98.5 50 VAL B C 1
ATOM 2721 O O . VAL B 1 50 ? 6.676 15.07 15.141 1 98.5 50 VAL B O 1
ATOM 2724 N N . VAL B 1 51 ? 5.41 16.219 13.672 1 98.69 51 VAL B N 1
ATOM 2725 C CA . VAL B 1 51 ? 6.371 17.312 13.586 1 98.69 51 VAL B CA 1
ATOM 2726 C C . VAL B 1 51 ? 6.508 17.984 14.953 1 98.69 51 VAL B C 1
ATOM 2728 O O . VAL B 1 51 ? 7.617 18.312 15.383 1 98.69 51 VAL B O 1
ATOM 2731 N N . LEU B 1 52 ? 5.453 18.188 15.641 1 98.69 52 LEU B N 1
ATOM 2732 C CA . LEU B 1 52 ? 5.504 18.75 16.984 1 98.69 52 LEU B CA 1
ATOM 2733 C C . LEU B 1 52 ? 6.371 17.906 17.906 1 98.69 52 LEU B C 1
ATOM 2735 O O . LEU B 1 52 ? 7.211 18.422 18.641 1 98.69 52 LEU B O 1
ATOM 2739 N N . ARG B 1 53 ? 6.176 16.609 17.828 1 98.31 53 ARG B N 1
ATOM 2740 C CA . ARG B 1 53 ? 6.98 15.703 18.641 1 98.31 53 ARG B CA 1
ATOM 2741 C C . ARG B 1 53 ? 8.461 15.852 18.328 1 98.31 53 ARG B C 1
ATOM 2743 O O . ARG B 1 53 ? 9.289 15.93 19.234 1 98.31 53 ARG B O 1
ATOM 2750 N N . ARG B 1 54 ? 8.789 15.898 17.094 1 98.19 54 ARG B N 1
ATOM 2751 C CA . ARG B 1 54 ? 10.18 16.016 16.672 1 98.19 54 ARG B CA 1
ATOM 2752 C C . ARG B 1 54 ? 10.789 17.328 17.141 1 98.19 54 ARG B C 1
ATOM 2754 O O . ARG B 1 54 ? 11.984 17.391 17.422 1 98.19 54 ARG B O 1
ATOM 2761 N N . LEU B 1 55 ? 9.969 18.297 17.25 1 98.31 55 LEU B N 1
ATOM 2762 C CA . LEU B 1 55 ? 10.422 19.609 17.688 1 98.31 55 LEU B CA 1
ATOM 2763 C C . LEU B 1 55 ? 10.477 19.672 19.219 1 98.31 55 LEU B C 1
ATOM 2765 O O . LEU B 1 55 ? 10.727 20.75 19.781 1 98.31 55 LEU B O 1
ATOM 2769 N N . GLY B 1 56 ? 10.102 18.609 19.906 1 97.38 56 GLY B N 1
ATOM 2770 C CA . GLY B 1 56 ? 10.242 18.531 21.344 1 97.38 56 GLY B CA 1
ATOM 2771 C C . GLY B 1 56 ? 8.961 18.844 22.094 1 97.38 56 GLY B C 1
ATOM 2772 O O . GLY B 1 56 ? 8.977 18.984 23.328 1 97.38 56 GLY B O 1
ATOM 2773 N N . VAL B 1 57 ? 7.891 18.969 21.422 1 97.75 57 VAL B N 1
ATOM 2774 C CA . VAL B 1 57 ? 6.598 19.266 22.031 1 97.75 57 VAL B CA 1
ATOM 2775 C C . VAL B 1 57 ? 5.844 17.953 22.281 1 97.75 57 VAL B C 1
ATOM 2777 O O . VAL B 1 57 ? 5.727 17.109 21.391 1 97.75 57 VAL B O 1
ATOM 2780 N N . GLN B 1 58 ? 5.379 17.719 23.469 1 97.62 58 GLN B N 1
ATOM 2781 C CA . GLN B 1 58 ? 4.547 16.547 23.734 1 97.62 58 GLN B CA 1
ATOM 2782 C C . GLN B 1 58 ? 3.188 16.672 23.047 1 97.62 58 GLN B C 1
ATOM 2784 O O . GLN B 1 58 ? 2.348 17.469 23.469 1 97.62 58 GLN B O 1
ATOM 2789 N N . SER B 1 59 ? 3.041 15.883 22.016 1 98.12 59 SER B N 1
ATOM 2790 C CA . SER B 1 59 ? 1.837 16.047 21.203 1 98.12 59 SER B CA 1
ATOM 2791 C C . SER B 1 59 ? 0.968 14.789 21.25 1 98.12 59 SER B C 1
ATOM 2793 O O . SER B 1 59 ? 1.44 13.719 21.609 1 98.12 59 SER B O 1
ATOM 2795 N N . GLY B 1 60 ? -0.308 15 20.922 1 97.94 60 GLY B N 1
ATOM 2796 C CA . GLY B 1 60 ? -1.272 13.93 20.719 1 97.94 60 GLY B CA 1
ATOM 2797 C C . GLY B 1 60 ? -2.102 14.117 19.453 1 97.94 60 GLY B C 1
ATOM 2798 O O . GLY B 1 60 ? -2.008 15.148 18.797 1 97.94 60 GLY B O 1
ATOM 2799 N N . ILE B 1 61 ? -2.857 13.078 19.188 1 98.19 61 ILE B N 1
ATOM 2800 C CA . ILE B 1 61 ? -3.691 13.148 18 1 98.19 61 ILE B CA 1
ATOM 2801 C C . ILE B 1 61 ? -5.094 12.641 18.312 1 98.19 61 ILE B C 1
ATOM 2803 O O . ILE B 1 61 ? -5.254 11.695 19.094 1 98.19 61 ILE B O 1
ATOM 2807 N N . ILE B 1 62 ? -6.043 13.305 17.781 1 98.38 62 ILE B N 1
ATOM 2808 C CA . ILE B 1 62 ? -7.414 12.812 17.703 1 98.38 62 ILE B CA 1
ATOM 2809 C C . ILE B 1 62 ? -7.797 12.586 16.25 1 98.38 62 ILE B C 1
ATOM 2811 O O . ILE B 1 62 ? -7.809 13.523 15.445 1 98.38 62 ILE B O 1
ATOM 2815 N N . GLY B 1 63 ? -7.949 11.469 15.875 1 98 63 GLY B N 1
ATOM 2816 C CA . GLY B 1 63 ? -8.297 11.039 14.531 1 98 63 GLY B CA 1
ATOM 2817 C C . GLY B 1 63 ? -8.969 9.688 14.484 1 98 63 GLY B C 1
ATOM 2818 O O . GLY B 1 63 ? -9.359 9.148 15.523 1 98 63 GLY B O 1
ATOM 2819 N N . LYS B 1 64 ? -9.227 9.188 13.312 1 98.12 64 LYS B N 1
ATOM 2820 C CA . LYS B 1 64 ? -9.938 7.918 13.172 1 98.12 64 LYS B CA 1
ATOM 2821 C C . LYS B 1 64 ? -9.273 7.027 12.125 1 98.12 64 LYS B C 1
ATOM 2823 O O . LYS B 1 64 ? -8.898 7.5 11.047 1 98.12 64 LYS B O 1
ATOM 2828 N N . ILE B 1 65 ? -9.031 5.777 12.453 1 98.25 65 ILE B N 1
ATOM 2829 C CA . ILE B 1 65 ? -8.469 4.766 11.57 1 98.25 65 ILE B CA 1
ATOM 2830 C C . ILE B 1 65 ? -9.359 3.525 11.57 1 98.25 65 ILE B C 1
ATOM 2832 O O . ILE B 1 65 ? -10.305 3.432 12.352 1 98.25 65 ILE B O 1
ATOM 2836 N N . GLY B 1 66 ? -9.109 2.658 10.633 1 97.5 66 GLY B N 1
ATOM 2837 C CA . GLY B 1 66 ? -9.812 1.388 10.617 1 97.5 66 GLY B CA 1
ATOM 2838 C C . GLY B 1 66 ? -9.117 0.307 11.43 1 97.5 66 GLY B C 1
ATOM 2839 O O . GLY B 1 66 ? -7.977 0.481 11.852 1 97.5 66 GLY B O 1
ATOM 2840 N N . LEU B 1 67 ? -9.852 -0.745 11.75 1 95.31 67 LEU B N 1
ATOM 2841 C CA . LEU B 1 67 ? -9.266 -1.942 12.344 1 95.31 67 LEU B CA 1
ATOM 2842 C C . LEU B 1 67 ? -8.664 -2.842 11.266 1 95.31 67 LEU B C 1
ATOM 2844 O O . LEU B 1 67 ? -9.234 -3.891 10.945 1 95.31 67 LEU B O 1
ATOM 2848 N N . ASP B 1 68 ? -7.562 -2.451 10.719 1 94.56 68 ASP B N 1
ATOM 2849 C CA . ASP B 1 68 ? -6.953 -3.17 9.609 1 94.56 68 ASP B CA 1
ATOM 2850 C C . ASP B 1 68 ? -5.438 -2.973 9.586 1 94.56 68 ASP B C 1
ATOM 2852 O O . ASP B 1 68 ? -4.871 -2.391 10.516 1 94.56 68 ASP B O 1
ATOM 2856 N N . ASP B 1 69 ? -4.766 -3.57 8.594 1 93.62 69 ASP B N 1
ATOM 2857 C CA . ASP B 1 69 ? -3.307 -3.568 8.516 1 93.62 69 ASP B CA 1
ATOM 2858 C C . ASP B 1 69 ? -2.764 -2.145 8.414 1 93.62 69 ASP B C 1
ATOM 2860 O O . ASP B 1 69 ? -1.74 -1.821 9.023 1 93.62 69 ASP B O 1
ATOM 2864 N N . PHE B 1 70 ? -3.418 -1.311 7.629 1 96.62 70 PHE B N 1
ATOM 2865 C CA . PHE B 1 70 ? -2.943 0.061 7.484 1 96.62 70 PHE B CA 1
ATOM 2866 C C . PHE B 1 70 ? -3.152 0.843 8.773 1 96.62 70 PHE B C 1
ATOM 2868 O O . PHE B 1 70 ? -2.34 1.703 9.125 1 96.62 70 PHE B O 1
ATOM 2875 N N . GLY B 1 71 ? -4.285 0.578 9.414 1 96.94 71 GLY B N 1
ATOM 2876 C CA . GLY B 1 71 ? -4.453 1.146 10.742 1 96.94 71 GLY B CA 1
ATOM 2877 C C . GLY B 1 71 ? -3.309 0.811 11.688 1 96.94 71 GLY B C 1
ATOM 2878 O O . GLY B 1 71 ? -2.822 1.679 12.414 1 96.94 71 GLY B O 1
ATOM 2879 N N . ARG B 1 72 ? -2.848 -0.398 11.664 1 94.94 72 ARG B N 1
ATOM 2880 C CA . ARG B 1 72 ? -1.727 -0.833 12.492 1 94.94 72 ARG B CA 1
ATOM 2881 C C . ARG B 1 72 ? -0.447 -0.096 12.109 1 94.94 72 ARG B C 1
ATOM 2883 O O . ARG B 1 72 ? 0.34 0.281 12.984 1 94.94 72 ARG B O 1
ATOM 2890 N N . ILE B 1 73 ? -0.269 0.065 10.852 1 95.19 73 ILE B N 1
ATOM 2891 C CA . ILE B 1 73 ? 0.901 0.796 10.383 1 95.19 73 ILE B CA 1
ATOM 2892 C C . ILE B 1 73 ? 0.878 2.221 10.93 1 95.19 73 ILE B C 1
ATOM 2894 O O . ILE B 1 73 ? 1.895 2.721 11.422 1 95.19 73 ILE B O 1
ATOM 2898 N N . ALA B 1 74 ? -0.259 2.855 10.852 1 97.25 74 ALA B N 1
ATOM 2899 C CA . ALA B 1 74 ? -0.403 4.219 11.352 1 97.25 74 ALA B CA 1
ATOM 2900 C C . ALA B 1 74 ? -0.094 4.293 12.844 1 97.25 74 ALA B C 1
ATOM 2902 O O . ALA B 1 74 ? 0.676 5.152 13.281 1 97.25 74 ALA B O 1
ATOM 2903 N N . VAL B 1 75 ? -0.64 3.387 13.594 1 97.06 75 VAL B N 1
ATOM 2904 C CA . VAL B 1 75 ? -0.462 3.348 15.039 1 97.06 75 VAL B CA 1
ATOM 2905 C C . VAL B 1 75 ? 1.011 3.125 15.375 1 97.06 75 VAL B C 1
ATOM 2907 O O . VAL B 1 75 ? 1.584 3.848 16.188 1 97.06 75 VAL B O 1
ATOM 2910 N N . ASP B 1 76 ? 1.618 2.111 14.711 1 95.56 76 ASP B N 1
ATOM 2911 C CA . ASP B 1 76 ? 3.02 1.798 14.969 1 95.56 76 ASP B CA 1
ATOM 2912 C C . ASP B 1 76 ? 3.914 3.006 14.688 1 95.56 76 ASP B C 1
ATOM 2914 O O . ASP B 1 76 ? 4.828 3.299 15.461 1 95.56 76 ASP B O 1
ATOM 2918 N N . ASN B 1 77 ? 3.668 3.668 13.617 1 96.38 77 ASN B N 1
ATOM 2919 C CA . ASN B 1 77 ? 4.461 4.836 13.25 1 96.38 77 ASN B CA 1
ATOM 2920 C C . ASN B 1 77 ? 4.297 5.969 14.258 1 96.38 77 ASN B C 1
ATOM 2922 O O . ASN B 1 77 ? 5.281 6.566 14.688 1 96.38 77 ASN B O 1
ATOM 2926 N N . LEU B 1 78 ? 3.055 6.285 14.641 1 97.75 78 LEU B N 1
ATOM 2927 C CA . LEU B 1 78 ? 2.775 7.348 15.602 1 97.75 78 LEU B CA 1
ATOM 2928 C C . LEU B 1 78 ? 3.426 7.051 16.953 1 97.75 78 LEU B C 1
ATOM 2930 O O . LEU B 1 78 ? 4.027 7.938 17.562 1 97.75 78 LEU B O 1
ATOM 2934 N N . MET B 1 79 ? 3.35 5.801 17.359 1 96.5 79 MET B N 1
ATOM 2935 C CA . MET B 1 79 ? 3.941 5.395 18.625 1 96.5 79 MET B CA 1
ATOM 2936 C C . MET B 1 79 ? 5.461 5.512 18.594 1 96.5 79 MET B C 1
ATOM 2938 O O . MET B 1 79 ? 6.082 5.965 19.547 1 96.5 79 MET B O 1
ATOM 2942 N N . ARG B 1 80 ? 6.023 5.102 17.484 1 95.94 80 ARG B N 1
ATOM 2943 C CA . ARG B 1 80 ? 7.469 5.207 17.328 1 95.94 80 ARG B CA 1
ATOM 2944 C C . ARG B 1 80 ? 7.926 6.66 17.422 1 95.94 80 ARG B C 1
ATOM 2946 O O . ARG B 1 80 ? 9.016 6.941 17.922 1 95.94 80 ARG B O 1
ATOM 2953 N N . GLU B 1 81 ? 7.086 7.586 16.969 1 97.06 81 GLU B N 1
ATOM 2954 C CA . GLU B 1 81 ? 7.395 9.008 16.984 1 97.06 81 GLU B CA 1
ATOM 2955 C C . GLU B 1 81 ? 7.082 9.625 18.344 1 97.06 81 GLU B C 1
ATOM 2957 O O . GLU B 1 81 ? 7.371 10.805 18.594 1 97.06 81 GLU B O 1
ATOM 2962 N N . GLY B 1 82 ? 6.43 8.875 19.203 1 97 82 GLY B N 1
ATOM 2963 C CA . GLY B 1 82 ? 6.145 9.328 20.562 1 97 82 GLY B CA 1
ATOM 2964 C C . GLY B 1 82 ? 4.875 10.148 20.656 1 97 82 GLY B C 1
ATOM 2965 O O . GLY B 1 82 ? 4.699 10.914 21.609 1 97 82 GLY B O 1
ATOM 2966 N N . VAL B 1 83 ? 4.031 10.055 19.672 1 97.88 83 VAL B N 1
ATOM 2967 C CA . VAL B 1 83 ? 2.764 10.781 19.688 1 97.88 83 VAL B CA 1
ATOM 2968 C C . VAL B 1 83 ? 1.77 10.062 20.594 1 97.88 83 VAL B C 1
ATOM 2970 O O . VAL B 1 83 ? 1.658 8.836 20.547 1 97.88 83 VAL B O 1
ATOM 2973 N N . ASP B 1 84 ? 1.118 10.797 21.484 1 96.62 84 ASP B N 1
ATOM 2974 C CA . ASP B 1 84 ? 0.044 10.219 22.281 1 96.62 84 ASP B CA 1
ATOM 2975 C C . ASP B 1 84 ? -1.152 9.852 21.406 1 96.62 84 ASP B C 1
ATOM 2977 O O . ASP B 1 84 ? -1.795 10.719 20.812 1 96.62 84 ASP B O 1
ATOM 2981 N N . ILE B 1 85 ? -1.491 8.594 21.344 1 96.75 85 ILE B N 1
ATOM 2982 C CA . ILE B 1 85 ? -2.504 8.125 20.406 1 96.75 85 ILE B CA 1
ATOM 2983 C C . ILE B 1 85 ? -3.793 7.801 21.156 1 96.75 85 ILE B C 1
ATOM 2985 O O . ILE B 1 85 ? -4.68 7.129 20.609 1 96.75 85 ILE B O 1
ATOM 2989 N N . SER B 1 86 ? -3.963 8.211 22.375 1 94.19 86 SER B N 1
ATOM 2990 C CA . SER B 1 86 ? -5.137 7.891 23.172 1 94.19 86 SER B CA 1
ATOM 2991 C C . SER B 1 86 ? -6.406 8.461 22.547 1 94.19 86 SER B C 1
ATOM 2993 O O . SER B 1 86 ? -7.508 7.973 22.812 1 94.19 86 SER B O 1
ATOM 2995 N N . GLY B 1 87 ? -6.293 9.469 21.734 1 95.81 87 GLY B N 1
ATOM 2996 C CA . GLY B 1 87 ? -7.43 10.109 21.078 1 95.81 87 GLY B CA 1
ATOM 2997 C C . GLY B 1 87 ? -7.797 9.461 19.75 1 95.81 87 GLY B C 1
ATOM 2998 O O . GLY B 1 87 ? -8.781 9.844 19.125 1 95.81 87 GLY B O 1
ATOM 2999 N N . LEU B 1 88 ? -7.047 8.461 19.328 1 96.31 88 LEU B N 1
ATOM 3000 C CA . LEU B 1 88 ? -7.355 7.77 18.094 1 96.31 88 LEU B CA 1
ATOM 3001 C C . LEU B 1 88 ? -8.578 6.875 18.25 1 96.31 88 LEU B C 1
ATOM 3003 O O . LEU B 1 88 ? -8.695 6.156 19.25 1 96.31 88 LEU B O 1
ATOM 3007 N N . ARG B 1 89 ? -9.492 7.012 17.359 1 97.44 89 ARG B N 1
ATOM 3008 C CA . ARG B 1 89 ? -10.648 6.129 17.297 1 97.44 89 ARG B CA 1
ATOM 3009 C C . ARG B 1 89 ? -10.461 5.062 16.219 1 97.44 89 ARG B C 1
ATOM 3011 O O . ARG B 1 89 ? -9.906 5.34 15.148 1 97.44 89 ARG B O 1
ATOM 3018 N N . VAL B 1 90 ? -10.922 3.826 16.5 1 96.88 90 VAL B N 1
ATOM 3019 C CA . VAL B 1 90 ? -10.805 2.723 15.555 1 96.88 90 VAL B CA 1
ATOM 3020 C C . VAL B 1 90 ? -12.188 2.352 15.023 1 96.88 90 VAL B C 1
ATOM 3022 O O . VAL B 1 90 ? -13.086 2.004 15.789 1 96.88 90 VAL B O 1
ATOM 3025 N N . SER B 1 91 ? -12.367 2.486 13.742 1 97.12 91 SER B N 1
ATOM 3026 C CA . SER B 1 91 ? -13.625 2.115 13.109 1 97.12 91 SER B CA 1
ATOM 3027 C C . SER B 1 91 ? -13.672 0.623 12.797 1 97.12 91 SER B C 1
ATOM 3029 O O . SER B 1 91 ? -12.703 0.06 12.289 1 97.12 91 SER B O 1
ATOM 3031 N N . LEU B 1 92 ? -14.781 -0.03 13.102 1 92.81 92 LEU B N 1
ATOM 3032 C CA . LEU B 1 92 ? -14.992 -1.425 12.734 1 92.81 92 LEU B CA 1
ATOM 3033 C C . LEU B 1 92 ? -15.633 -1.53 11.352 1 92.81 92 LEU B C 1
ATOM 3035 O O . LEU B 1 92 ? -15.633 -2.604 10.742 1 92.81 92 LEU B O 1
ATOM 3039 N N . ARG B 1 93 ? -16.094 -0.42 10.828 1 92.94 93 ARG B N 1
ATOM 3040 C CA . ARG B 1 93 ? -16.844 -0.412 9.578 1 92.94 93 ARG B CA 1
ATOM 3041 C C . ARG B 1 93 ? -16 0.132 8.438 1 92.94 93 ARG B C 1
ATOM 3043 O O . ARG B 1 93 ? -16.047 -0.39 7.316 1 92.94 93 ARG B O 1
ATOM 3050 N N . ASP B 1 94 ? -15.258 1.176 8.664 1 95.69 94 ASP B N 1
ATOM 3051 C CA . ASP B 1 94 ? -14.5 1.862 7.625 1 95.69 94 ASP B CA 1
ATOM 3052 C C . ASP B 1 94 ? -13.031 1.442 7.641 1 95.69 94 ASP B C 1
ATOM 3054 O O . ASP B 1 94 ? -12.461 1.22 8.711 1 95.69 94 ASP B O 1
ATOM 3058 N N . ARG B 1 95 ? -12.422 1.374 6.484 1 96.38 95 ARG B N 1
ATOM 3059 C CA . ARG B 1 95 ? -11.016 1.028 6.348 1 96.38 95 ARG B CA 1
ATOM 3060 C C . ARG B 1 95 ? -10.125 2.25 6.57 1 96.38 95 ARG B C 1
ATOM 3062 O O . ARG B 1 95 ? -10.555 3.383 6.348 1 96.38 95 ARG B O 1
ATOM 3069 N N . THR B 1 96 ? -8.938 2.016 7 1 97.94 96 THR B N 1
ATOM 3070 C CA . THR B 1 96 ? -7.969 3.092 7.172 1 97.94 96 THR B CA 1
ATOM 3071 C C . THR B 1 96 ? -7.691 3.787 5.84 1 97.94 96 THR B C 1
ATOM 3073 O O . THR B 1 96 ? -7.523 3.127 4.812 1 97.94 96 THR B O 1
ATOM 3076 N N . GLY B 1 97 ? -7.695 5.137 5.871 1 97.38 97 GLY B N 1
ATOM 3077 C CA . GLY B 1 97 ? -7.344 5.891 4.68 1 97.38 97 GLY B CA 1
ATOM 3078 C C . GLY B 1 97 ? -5.887 5.746 4.289 1 97.38 97 GLY B C 1
ATOM 3079 O O . GLY B 1 97 ? -5.039 5.445 5.133 1 97.38 97 GLY B O 1
ATOM 3080 N N . PHE B 1 98 ? -5.609 5.945 2.99 1 97.75 98 PHE B N 1
ATOM 3081 C CA . PHE B 1 98 ? -4.23 5.93 2.516 1 97.75 98 PHE B CA 1
ATOM 3082 C C . PHE B 1 98 ? -4.102 6.684 1.196 1 97.75 98 PHE B C 1
ATOM 3084 O O . PHE B 1 98 ? -5.109 7 0.558 1 97.75 98 PHE B O 1
ATOM 3091 N N . SER B 1 99 ? -2.908 7.051 0.92 1 96.5 99 SER B N 1
ATOM 3092 C CA . SER B 1 99 ? -2.576 7.652 -0.367 1 96.5 99 SER B CA 1
ATOM 3093 C C . SER B 1 99 ? -1.386 6.953 -1.015 1 96.5 99 SER B C 1
ATOM 3095 O O . SER B 1 99 ? -0.456 6.535 -0.324 1 96.5 99 SER B O 1
ATOM 3097 N N . VAL B 1 100 ? -1.457 6.738 -2.287 1 97.19 100 VAL B N 1
ATOM 3098 C CA . VAL B 1 100 ? -0.326 6.316 -3.107 1 97.19 100 VAL B CA 1
ATOM 3099 C C . VAL B 1 100 ? 0.186 7.496 -3.93 1 97.19 100 VAL B C 1
ATOM 3101 O O . VAL B 1 100 ? -0.522 8.008 -4.801 1 97.19 100 VAL B O 1
ATOM 3104 N N . VAL B 1 101 ? 1.322 7.93 -3.578 1 94.62 101 VAL B N 1
ATOM 3105 C CA . VAL B 1 101 ? 1.961 9.039 -4.285 1 94.62 101 VAL B CA 1
ATOM 3106 C C . VAL B 1 101 ? 3.08 8.5 -5.176 1 94.62 101 VAL B C 1
ATOM 3108 O O . VAL B 1 101 ? 4.074 7.969 -4.68 1 94.62 101 VAL B O 1
ATOM 3111 N N . VAL B 1 102 ? 2.959 8.656 -6.465 1 95.88 102 VAL B N 1
ATOM 3112 C CA . VAL B 1 102 ? 3.951 8.164 -7.418 1 95.88 102 VAL B CA 1
ATOM 3113 C C . VAL B 1 102 ? 4.754 9.344 -7.977 1 95.88 102 VAL B C 1
ATOM 3115 O O . VAL B 1 102 ? 4.184 10.273 -8.547 1 95.88 102 VAL B O 1
ATOM 3118 N N . ARG B 1 103 ? 6.008 9.312 -7.797 1 92.88 103 ARG B N 1
ATOM 3119 C CA . ARG B 1 103 ? 6.906 10.336 -8.32 1 92.88 103 ARG B CA 1
ATOM 3120 C C . ARG B 1 103 ? 7.84 9.75 -9.375 1 92.88 103 ARG B C 1
ATOM 3122 O O . ARG B 1 103 ? 8.359 8.641 -9.211 1 92.88 103 ARG B O 1
ATOM 3129 N N . ASP B 1 104 ? 8.047 10.445 -10.492 1 94.25 104 ASP B N 1
ATOM 3130 C CA . ASP B 1 104 ? 8.977 9.953 -11.5 1 94.25 104 ASP B CA 1
ATOM 3131 C C . ASP B 1 104 ? 10.312 10.695 -11.43 1 94.25 104 ASP B C 1
ATOM 3133 O O . ASP B 1 104 ? 10.516 11.531 -10.547 1 94.25 104 ASP B O 1
ATOM 3137 N N . LYS B 1 105 ? 11.25 10.383 -12.266 1 91.31 105 LYS B N 1
ATOM 3138 C CA . LYS B 1 105 ? 12.609 10.922 -12.242 1 91.31 105 LYS B CA 1
ATOM 3139 C C . LYS B 1 105 ? 12.609 12.422 -12.523 1 91.31 105 LYS B C 1
ATOM 3141 O O . LYS B 1 105 ? 13.539 13.133 -12.125 1 91.31 105 LYS B O 1
ATOM 3146 N N . GLU B 1 106 ? 11.57 12.945 -13.211 1 89.25 106 GLU B N 1
ATOM 3147 C CA . GLU B 1 106 ? 11.477 14.367 -13.562 1 89.25 106 GLU B CA 1
ATOM 3148 C C . GLU B 1 106 ? 10.828 15.164 -12.43 1 89.25 106 GLU B C 1
ATOM 3150 O O . GLU B 1 106 ? 10.773 16.391 -12.492 1 89.25 106 GLU B O 1
ATOM 3155 N N . GLY B 1 107 ? 10.312 14.445 -11.445 1 84.94 107 GLY B N 1
ATOM 3156 C CA . GLY B 1 107 ? 9.711 15.125 -10.312 1 84.94 107 GLY B CA 1
ATOM 3157 C C . GLY B 1 107 ? 8.203 15.25 -10.43 1 84.94 107 GLY B C 1
ATOM 3158 O O . GLY B 1 107 ? 7.551 15.812 -9.547 1 84.94 107 GLY B O 1
ATOM 3159 N N . SER B 1 108 ? 7.652 14.766 -11.492 1 89.44 108 SER B N 1
ATOM 3160 C CA . SER B 1 108 ? 6.199 14.758 -11.641 1 89.44 108 SER B CA 1
ATOM 3161 C C . SER B 1 108 ? 5.547 13.805 -10.641 1 89.44 108 SER B C 1
ATOM 3163 O O . SER B 1 108 ? 6.164 12.82 -10.227 1 89.44 108 SER B O 1
ATOM 3165 N N . ILE B 1 109 ? 4.234 14.148 -10.352 1 91.06 109 ILE B N 1
ATOM 3166 C CA . ILE B 1 109 ? 3.594 13.352 -9.312 1 91.06 109 ILE B CA 1
ATOM 3167 C C . ILE B 1 109 ? 2.189 12.953 -9.758 1 91.06 109 ILE B C 1
ATOM 3169 O O . ILE B 1 109 ? 1.495 13.734 -10.414 1 91.06 109 ILE B O 1
ATOM 3173 N N . THR B 1 110 ? 1.83 11.75 -9.453 1 94.44 110 THR B N 1
ATOM 3174 C CA . THR B 1 110 ? 0.46 11.258 -9.531 1 94.44 110 THR B CA 1
ATOM 3175 C C . THR B 1 110 ? 0.004 10.703 -8.18 1 94.44 110 THR B C 1
ATOM 3177 O O . THR B 1 110 ? 0.771 10.031 -7.488 1 94.44 110 THR B O 1
ATOM 3180 N N . ILE B 1 111 ? -1.241 11.039 -7.82 1 94.31 111 ILE B N 1
ATOM 3181 C CA . ILE B 1 111 ? -1.689 10.656 -6.484 1 94.31 111 ILE B CA 1
ATOM 3182 C C . ILE B 1 111 ? -2.984 9.852 -6.586 1 94.31 111 ILE B C 1
ATOM 3184 O O . ILE B 1 111 ? -3.871 10.188 -7.375 1 94.31 111 ILE B O 1
ATOM 3188 N N . TYR B 1 112 ? -3.049 8.75 -5.855 1 97 112 TYR B N 1
ATOM 3189 C CA . TYR B 1 112 ? -4.281 8.023 -5.566 1 97 112 TYR B CA 1
ATOM 3190 C C . TYR B 1 112 ? -4.652 8.148 -4.094 1 97 112 TYR B C 1
ATOM 3192 O O . TYR B 1 112 ? -3.85 7.836 -3.213 1 97 112 TYR B O 1
ATOM 3200 N N . SER B 1 113 ? -5.871 8.586 -3.852 1 95.75 113 SER B N 1
ATOM 3201 C CA . SER B 1 113 ? -6.211 8.859 -2.459 1 95.75 113 SER B CA 1
ATOM 3202 C C . SER B 1 113 ? -7.488 8.133 -2.047 1 95.75 113 SER B C 1
ATOM 3204 O O . SER B 1 113 ? -8.43 8.031 -2.832 1 95.75 113 SER B O 1
ATOM 3206 N N . PHE B 1 114 ? -7.469 7.555 -0.896 1 96.81 114 PHE B N 1
ATOM 3207 C CA . PHE B 1 114 ? -8.594 6.945 -0.195 1 96.81 114 PHE B CA 1
ATOM 3208 C C . PHE B 1 114 ? -8.703 7.492 1.224 1 96.81 114 PHE B C 1
ATOM 3210 O O . PHE B 1 114 ? -7.887 7.168 2.086 1 96.81 114 PHE B O 1
ATOM 3217 N N . LYS B 1 115 ? -9.68 8.312 1.538 1 94.62 115 LYS B N 1
ATOM 3218 C CA . LYS B 1 115 ? -9.758 8.953 2.846 1 94.62 115 LYS B CA 1
ATOM 3219 C C . LYS B 1 115 ? -10.242 7.977 3.912 1 94.62 115 LYS B C 1
ATOM 3221 O O . LYS B 1 115 ? -9.812 8.047 5.066 1 94.62 115 LYS B O 1
ATOM 3226 N N . GLY B 1 116 ? -11.273 7.082 3.525 1 95.25 116 GLY B N 1
ATOM 3227 C CA . GLY B 1 116 ? -11.75 6.039 4.418 1 95.25 116 GLY B CA 1
ATOM 3228 C C . GLY B 1 116 ? -12.203 6.574 5.766 1 95.25 116 GLY B C 1
ATOM 3229 O O . GLY B 1 116 ? -12.945 7.555 5.832 1 95.25 116 GLY B O 1
ATOM 3230 N N . ALA B 1 117 ? -11.75 5.957 6.836 1 96.88 117 ALA B N 1
ATOM 3231 C CA . ALA B 1 117 ? -12.141 6.27 8.211 1 96.88 117 ALA B CA 1
ATOM 3232 C C . ALA B 1 117 ? -11.727 7.691 8.578 1 96.88 117 ALA B C 1
ATOM 3234 O O . ALA B 1 117 ? -12.375 8.336 9.414 1 96.88 117 ALA B O 1
ATOM 3235 N N . ALA B 1 118 ? -10.695 8.188 7.949 1 96 118 ALA B N 1
ATOM 3236 C CA . ALA B 1 118 ? -10.125 9.477 8.32 1 96 118 ALA B CA 1
ATOM 3237 C C . ALA B 1 118 ? -11.133 10.609 8.133 1 96 118 ALA B C 1
ATOM 3239 O O . ALA B 1 118 ? -11.102 11.602 8.867 1 96 118 ALA B O 1
ATOM 3240 N N . GLU B 1 119 ? -12.008 10.445 7.215 1 93.81 119 GLU B N 1
ATOM 3241 C CA . GLU B 1 119 ? -12.984 11.492 6.914 1 93.81 119 GLU B CA 1
ATOM 3242 C C . GLU B 1 119 ? -14.266 11.305 7.719 1 93.81 119 GLU B C 1
ATOM 3244 O O . GLU B 1 119 ? -15.195 12.109 7.617 1 93.81 119 GLU B O 1
ATOM 3249 N N . LYS B 1 120 ? -14.289 10.312 8.562 1 96.5 120 LYS B N 1
ATOM 3250 C CA . LYS B 1 120 ? -15.539 9.945 9.211 1 96.5 120 LYS B CA 1
ATOM 3251 C C . LYS B 1 120 ? -15.461 10.141 10.727 1 96.5 120 LYS B C 1
ATOM 3253 O O . LYS B 1 120 ? -16.203 9.508 11.477 1 96.5 120 LYS B O 1
ATOM 3258 N N . LEU B 1 121 ? -14.539 10.938 11.117 1 97.44 121 LEU B N 1
ATOM 3259 C CA . LEU B 1 121 ? -14.492 11.305 12.531 1 97.44 121 LEU B CA 1
ATOM 3260 C C . LEU B 1 121 ? -15.68 12.188 12.898 1 97.44 121 LEU B C 1
ATOM 3262 O O . LEU B 1 121 ? -15.742 13.352 12.484 1 97.44 121 LEU B O 1
ATOM 3266 N N . GLU B 1 122 ? -16.531 11.703 13.695 1 97.12 122 GLU B N 1
ATOM 3267 C CA . GLU B 1 122 ? -17.766 12.406 14.016 1 97.12 122 GLU B CA 1
ATOM 3268 C C . GLU B 1 122 ? -17.609 13.266 15.273 1 97.12 122 GLU B C 1
ATOM 3270 O O . GLU B 1 122 ? -16.75 12.992 16.109 1 97.12 122 GLU B O 1
ATOM 3275 N N . PRO B 1 123 ? -18.469 14.297 15.414 1 97.62 123 PRO B N 1
ATOM 3276 C CA . PRO B 1 123 ? -18.375 15.203 16.562 1 97.62 123 PRO B CA 1
ATOM 3277 C C . PRO B 1 123 ? -18.406 14.461 17.891 1 97.62 123 PRO B C 1
ATOM 3279 O O . PRO B 1 123 ? -17.672 14.812 18.828 1 97.62 123 PRO B O 1
ATOM 3282 N N . GLY B 1 124 ? -19.219 13.43 17.938 1 96.56 124 GLY B N 1
ATOM 3283 C CA . GLY B 1 124 ? -19.375 12.695 19.172 1 96.56 124 GLY B CA 1
ATOM 3284 C C . GLY B 1 124 ? -18.156 11.852 19.531 1 96.56 124 GLY B C 1
ATOM 3285 O O . GLY B 1 124 ? -18.047 11.383 20.656 1 96.56 124 GLY B O 1
ATOM 3286 N N . GLU B 1 125 ? -17.234 11.781 18.656 1 96.56 125 GLU B N 1
ATOM 3287 C CA . GLU B 1 125 ? -16.062 10.93 18.859 1 96.56 125 GLU B CA 1
ATOM 3288 C C . GLU B 1 125 ? -14.867 11.75 19.344 1 96.56 125 GLU B C 1
ATOM 3290 O O . GLU B 1 125 ? -13.812 11.188 19.656 1 96.56 125 GLU B O 1
ATOM 3295 N N . ILE B 1 126 ? -15.031 13.039 19.406 1 97.38 126 ILE B N 1
ATOM 3296 C CA . ILE B 1 126 ? -13.938 13.898 19.859 1 97.38 126 ILE B CA 1
ATOM 3297 C C . ILE B 1 126 ? -13.664 13.656 21.328 1 97.38 126 ILE B C 1
ATOM 3299 O O . ILE B 1 126 ? -14.578 13.695 22.156 1 97.38 126 ILE B O 1
ATOM 3303 N N . ASP B 1 127 ? -12.453 13.375 21.641 1 94.06 127 ASP B N 1
ATOM 3304 C CA . ASP B 1 127 ? -12.023 13.148 23.016 1 94.06 127 ASP B CA 1
ATOM 3305 C C . ASP B 1 127 ? -11.836 14.469 23.766 1 94.06 127 ASP B C 1
ATOM 3307 O O . ASP B 1 127 ? -10.742 15.023 23.781 1 94.06 127 ASP B O 1
ATOM 3311 N N . ALA B 1 128 ? -12.773 14.898 24.5 1 94.25 128 ALA B N 1
ATOM 3312 C CA . ALA B 1 128 ? -12.758 16.188 25.203 1 94.25 128 ALA B CA 1
ATOM 3313 C C . ALA B 1 128 ? -11.664 16.219 26.266 1 94.25 128 ALA B C 1
ATOM 3315 O O . ALA B 1 128 ? -11.07 17.266 26.516 1 94.25 128 ALA B O 1
ATOM 3316 N N . ASP B 1 129 ? -11.414 15.078 26.828 1 91.06 129 ASP B N 1
ATOM 3317 C CA . ASP B 1 129 ? -10.406 15.031 27.875 1 91.06 129 ASP B CA 1
ATOM 3318 C C . ASP B 1 129 ? -9.008 15.227 27.297 1 91.06 129 ASP B C 1
ATOM 3320 O O . ASP B 1 129 ? -8.156 15.867 27.922 1 91.06 129 ASP B O 1
ATOM 3324 N N . ALA B 1 130 ? -8.805 14.648 26.156 1 92.12 130 ALA B N 1
ATOM 3325 C CA . ALA B 1 130 ? -7.516 14.852 25.484 1 92.12 130 ALA B CA 1
ATOM 3326 C C . ALA B 1 130 ? -7.285 16.328 25.188 1 92.12 130 ALA B C 1
ATOM 3328 O O . ALA B 1 130 ? -6.176 16.844 25.359 1 92.12 130 ALA B O 1
ATOM 3329 N N . ILE B 1 131 ? -8.328 16.969 24.75 1 94.5 131 ILE B N 1
ATOM 3330 C CA . ILE B 1 131 ? -8.258 18.391 24.469 1 94.5 131 ILE B CA 1
ATOM 3331 C C . ILE B 1 131 ? -8.023 19.156 25.766 1 94.5 131 ILE B C 1
ATOM 3333 O O . ILE B 1 131 ? -7.145 20.031 25.844 1 94.5 131 ILE B O 1
ATOM 3337 N N . GLY B 1 132 ? -8.734 18.781 26.781 1 91.69 132 GLY B N 1
ATOM 3338 C CA . GLY B 1 132 ? -8.688 19.484 28.047 1 91.69 132 GLY B CA 1
ATOM 3339 C C . GLY B 1 132 ? -7.34 19.391 28.734 1 91.69 132 GLY B C 1
ATOM 3340 O O . GLY B 1 132 ? -6.973 20.281 29.516 1 91.69 132 GLY B O 1
ATOM 3341 N N . ARG B 1 133 ? -6.598 18.422 28.438 1 90.88 133 ARG B N 1
ATOM 3342 C CA . ARG B 1 133 ? -5.305 18.188 29.078 1 90.88 133 ARG B CA 1
ATOM 3343 C C . ARG B 1 133 ? -4.184 18.859 28.281 1 90.88 133 ARG B C 1
ATOM 3345 O O . ARG B 1 133 ? -3.025 18.844 28.719 1 90.88 133 ARG B O 1
ATOM 3352 N N . SER B 1 134 ? -4.555 19.531 27.234 1 95.44 134 SER B N 1
ATOM 3353 C CA . SER B 1 134 ? -3.539 20.156 26.391 1 95.44 134 SER B CA 1
ATOM 3354 C C . SER B 1 134 ? -3.531 21.672 26.547 1 95.44 134 SER B C 1
ATOM 3356 O O . SER B 1 134 ? -4.426 22.234 27.188 1 95.44 134 SER B O 1
ATOM 3358 N N . LYS B 1 135 ? -2.514 22.297 26.078 1 96.88 135 LYS B N 1
ATOM 3359 C CA . LYS B 1 135 ? -2.402 23.75 26.078 1 96.88 135 LYS B CA 1
ATOM 3360 C C . LYS B 1 135 ? -2.904 24.344 24.781 1 96.88 135 LYS B C 1
ATOM 3362 O O . LYS B 1 135 ? -3.262 25.531 24.719 1 96.88 135 LYS B O 1
ATOM 3367 N N . HIS B 1 136 ? -2.893 23.547 23.75 1 98.19 136 HIS B N 1
ATOM 3368 C CA . HIS B 1 136 ? -3.258 24 22.422 1 98.19 136 HIS B CA 1
ATOM 3369 C C . HIS B 1 136 ? -3.877 22.859 21.609 1 98.19 136 HIS B C 1
ATOM 3371 O O . HIS B 1 136 ? -3.461 21.719 21.719 1 98.19 136 HIS B O 1
ATOM 3377 N N . VAL B 1 137 ? -4.879 23.219 20.781 1 98.44 137 VAL B N 1
ATOM 3378 C CA . VAL B 1 137 ? -5.461 22.25 19.844 1 98.44 137 VAL B CA 1
ATOM 3379 C C . VAL B 1 137 ? -5.363 22.781 18.422 1 98.44 137 VAL B C 1
ATOM 3381 O O . VAL B 1 137 ? -5.699 23.938 18.156 1 98.44 137 VAL B O 1
ATOM 3384 N N . HIS B 1 138 ? -4.82 21.969 17.562 1 98.75 138 HIS B N 1
ATOM 3385 C CA . HIS B 1 138 ? -4.781 22.281 16.141 1 98.75 138 HIS B CA 1
ATOM 3386 C C . HIS B 1 138 ? -5.758 21.422 15.344 1 98.75 138 HIS B C 1
ATOM 3388 O O . HIS B 1 138 ? -5.629 20.188 15.328 1 98.75 138 HIS B O 1
ATOM 3394 N N . VAL B 1 139 ? -6.66 22.031 14.656 1 98.56 139 VAL B N 1
ATOM 3395 C CA . VAL B 1 139 ? -7.609 21.297 13.828 1 98.56 139 VAL B CA 1
ATOM 3396 C C . VAL B 1 139 ? -7.191 21.391 12.359 1 98.56 139 VAL B C 1
ATOM 3398 O O . VAL B 1 139 ? -7.176 22.469 11.773 1 98.56 139 VAL B O 1
ATOM 3401 N N . ALA B 1 140 ? -6.809 20.266 11.859 1 97.06 140 ALA B N 1
ATOM 3402 C CA . ALA B 1 140 ? -6.508 20.188 10.438 1 97.06 140 ALA B CA 1
ATOM 3403 C C . ALA B 1 140 ? -7.773 19.938 9.617 1 97.06 140 ALA B C 1
ATOM 3405 O O . ALA B 1 140 ? -8.875 19.859 10.172 1 97.06 140 ALA B O 1
ATOM 3406 N N . SER B 1 141 ? -7.617 19.875 8.352 1 87.88 141 SER B N 1
ATOM 3407 C CA . SER B 1 141 ? -8.781 19.734 7.477 1 87.88 141 SER B CA 1
ATOM 3408 C C . SER B 1 141 ? -9.594 18.5 7.828 1 87.88 141 SER B C 1
ATOM 3410 O O . SER B 1 141 ? -9.07 17.375 7.816 1 87.88 141 SER B O 1
ATOM 3412 N N . LEU B 1 142 ? -10.812 18.719 8.141 1 90.88 142 LEU B N 1
ATOM 3413 C CA . LEU B 1 142 ? -11.805 17.734 8.57 1 90.88 142 LEU B CA 1
ATOM 3414 C C . LEU B 1 142 ? -13.219 18.234 8.297 1 90.88 142 LEU B C 1
ATOM 3416 O O . LEU B 1 142 ? -13.414 19.406 7.953 1 90.88 142 LEU B O 1
ATOM 3420 N N . ARG B 1 143 ? -14.117 17.344 8.43 1 93.56 143 ARG B N 1
ATOM 3421 C CA . ARG B 1 143 ? -15.508 17.766 8.242 1 93.56 143 ARG B CA 1
ATOM 3422 C C . ARG B 1 143 ? -15.859 18.922 9.164 1 93.56 143 ARG B C 1
ATOM 3424 O O . ARG B 1 143 ? -15.398 18.984 10.305 1 93.56 143 ARG B O 1
ATOM 3431 N N . PRO B 1 144 ? -16.672 19.844 8.703 1 96.19 144 PRO B N 1
ATOM 3432 C CA . PRO B 1 144 ? -16.938 21.094 9.414 1 96.19 144 PRO B CA 1
ATOM 3433 C C . PRO B 1 144 ? -17.609 20.875 10.766 1 96.19 144 PRO B C 1
ATOM 3435 O O . PRO B 1 144 ? -17.312 21.594 11.727 1 96.19 144 PRO B O 1
ATOM 3438 N N . ASP B 1 145 ? -18.547 19.938 10.875 1 97.19 145 ASP B N 1
ATOM 3439 C CA . ASP B 1 145 ? -19.266 19.734 12.125 1 97.19 145 ASP B CA 1
ATOM 3440 C C . ASP B 1 145 ? -18.328 19.234 13.227 1 97.19 145 ASP B C 1
ATOM 3442 O O . ASP B 1 145 ? -18.406 19.688 14.367 1 97.19 145 ASP B O 1
ATOM 3446 N N . THR B 1 146 ? -17.438 18.391 12.906 1 97.75 146 THR B N 1
ATOM 3447 C CA . THR B 1 146 ? -16.453 17.906 13.867 1 97.75 146 THR B CA 1
ATOM 3448 C C . THR B 1 146 ? -15.461 19.016 14.234 1 97.75 146 THR B C 1
ATOM 3450 O O . THR B 1 146 ? -15.055 19.125 15.398 1 97.75 146 THR B O 1
ATOM 3453 N N . THR B 1 147 ? -15.102 19.781 13.234 1 97.94 147 THR B N 1
ATOM 3454 C CA . THR B 1 147 ? -14.242 20.922 13.477 1 97.94 147 THR B CA 1
ATOM 3455 C C . THR B 1 147 ? -14.875 21.875 14.492 1 97.94 147 THR B C 1
ATOM 3457 O O . THR B 1 147 ? -14.234 22.25 15.477 1 97.94 147 THR B O 1
ATOM 3460 N N . LEU B 1 148 ? -16.109 22.188 14.266 1 97.75 148 LEU B N 1
ATOM 3461 C CA . LEU B 1 148 ? -16.828 23.109 15.141 1 97.75 148 LEU B CA 1
ATOM 3462 C C . LEU B 1 148 ? -16.906 22.547 16.562 1 97.75 148 LEU B C 1
ATOM 3464 O O . LEU B 1 148 ? -16.688 23.266 17.531 1 97.75 148 LEU B O 1
ATOM 3468 N N . LYS B 1 149 ? -17.234 21.281 16.656 1 98 149 LYS B N 1
ATOM 3469 C CA . LYS B 1 149 ? -17.312 20.641 17.969 1 98 149 LYS B CA 1
ATOM 3470 C C . LYS B 1 149 ? -15.984 20.734 18.703 1 98 149 LYS B C 1
ATOM 3472 O O . LYS B 1 149 ? -15.953 21.016 19.906 1 98 149 LYS B O 1
ATOM 3477 N N . THR B 1 150 ? -14.914 20.484 18.016 1 98.25 150 THR B N 1
ATOM 3478 C CA . THR B 1 150 ? -13.578 20.531 18.594 1 98.25 150 THR B CA 1
ATOM 3479 C C . THR B 1 150 ? -13.273 21.938 19.125 1 98.25 150 THR B C 1
ATOM 3481 O O . THR B 1 150 ? -12.789 22.094 20.25 1 98.25 150 THR B O 1
ATOM 3484 N N . VAL B 1 151 ? -13.586 22.938 18.312 1 97.88 151 VAL B N 1
ATOM 3485 C CA . VAL B 1 151 ? -13.312 24.328 18.641 1 97.88 151 VAL B CA 1
ATOM 3486 C C . VAL B 1 151 ? -14.125 24.734 19.875 1 97.88 151 VAL B C 1
ATOM 3488 O O . VAL B 1 151 ? -13.617 25.422 20.766 1 97.88 151 VAL B O 1
ATOM 3491 N N . GLU B 1 152 ? -15.328 24.312 19.906 1 97.75 152 GLU B N 1
ATOM 3492 C CA . GLU B 1 152 ? -16.203 24.641 21.031 1 97.75 152 GLU B CA 1
ATOM 3493 C C . GLU B 1 152 ? -15.68 24.031 22.328 1 97.75 152 GLU B C 1
ATOM 3495 O O . GLU B 1 152 ? -15.695 24.672 23.391 1 97.75 152 GLU B O 1
ATOM 3500 N N . ILE B 1 153 ? -15.266 22.812 22.281 1 97.5 153 ILE B N 1
ATOM 3501 C CA . ILE B 1 153 ? -14.703 22.141 23.453 1 97.5 153 ILE B CA 1
ATOM 3502 C C . ILE B 1 153 ? -13.469 22.906 23.938 1 97.5 153 ILE B C 1
ATOM 3504 O O . ILE B 1 153 ? -13.312 23.141 25.125 1 97.5 153 ILE B O 1
ATOM 3508 N N . ALA B 1 154 ? -12.602 23.266 23.016 1 97.25 154 ALA B N 1
ATOM 3509 C CA . ALA B 1 154 ? -11.375 24 23.344 1 97.25 154 ALA B CA 1
ATOM 3510 C C . ALA B 1 154 ? -11.695 25.344 24.016 1 97.25 154 ALA B C 1
ATOM 3512 O O . ALA B 1 154 ? -11.109 25.688 25.031 1 97.25 154 ALA B O 1
ATOM 3513 N N . LYS B 1 155 ? -12.641 26.078 23.469 1 96.06 155 LYS B N 1
ATOM 3514 C CA . LYS B 1 155 ? -13.023 27.391 23.969 1 96.06 155 LYS B CA 1
ATOM 3515 C C . LYS B 1 155 ? -13.594 27.297 25.391 1 96.06 155 LYS B C 1
ATOM 3517 O O . LYS B 1 155 ? -13.273 28.109 26.25 1 96.06 155 LYS B O 1
ATOM 3522 N N . LYS B 1 156 ? -14.391 26.312 25.547 1 95.88 156 LYS B N 1
ATOM 3523 C CA . LYS B 1 156 ? -15.008 26.109 26.859 1 95.88 156 LYS B CA 1
ATOM 3524 C C . LYS B 1 156 ? -13.945 25.875 27.922 1 95.88 156 LYS B C 1
ATOM 3526 O O . LYS B 1 156 ? -14.141 26.234 29.094 1 95.88 156 LYS B O 1
ATOM 3531 N N . ARG B 1 157 ? -12.875 25.391 27.516 1 95.06 157 ARG B N 1
ATOM 3532 C CA . ARG B 1 157 ? -11.82 25.031 28.453 1 95.06 157 ARG B CA 1
ATOM 3533 C C . ARG B 1 157 ? -10.68 26.047 28.422 1 95.06 157 ARG B C 1
ATOM 3535 O O . ARG B 1 157 ? -9.625 25.812 29.016 1 95.06 157 ARG B O 1
ATOM 3542 N N . SER B 1 158 ? -10.836 27.094 27.688 1 95.62 158 SER B N 1
ATOM 3543 C CA . SER B 1 158 ? -9.875 28.188 27.531 1 95.62 158 SER B CA 1
ATOM 3544 C C . SER B 1 158 ? -8.555 27.688 26.953 1 95.62 158 SER B C 1
ATOM 3546 O O . SER B 1 158 ? -7.48 28.078 27.391 1 95.62 158 SER B O 1
ATOM 3548 N N . ILE B 1 159 ? -8.695 26.688 26.094 1 96.62 159 ILE B N 1
ATOM 3549 C CA . ILE B 1 159 ? -7.551 26.172 25.344 1 96.62 159 ILE B CA 1
ATOM 3550 C C . ILE B 1 159 ? -7.426 26.906 24.016 1 96.62 159 ILE B C 1
ATOM 3552 O O . ILE B 1 159 ? -8.422 27.141 23.328 1 96.62 159 ILE B O 1
ATOM 3556 N N . THR B 1 160 ? -6.234 27.328 23.688 1 97.75 160 THR B N 1
ATOM 3557 C CA . THR B 1 160 ? -6.043 28 22.406 1 97.75 160 THR B CA 1
ATOM 3558 C C . THR B 1 160 ? -6.242 27.031 21.234 1 97.75 160 THR B C 1
ATOM 3560 O O . THR B 1 160 ? -5.902 25.844 21.344 1 97.75 160 THR B O 1
ATOM 3563 N N . VAL B 1 161 ? -6.793 27.547 20.125 1 98.31 161 VAL B N 1
ATOM 3564 C CA . VAL B 1 161 ? -7.137 26.672 19 1 98.31 161 VAL B CA 1
ATOM 3565 C C . VAL B 1 161 ? -6.641 27.297 17.688 1 98.31 161 VAL B C 1
ATOM 3567 O O . VAL B 1 161 ? -6.781 28.5 17.484 1 98.31 161 VAL B O 1
ATOM 3570 N N . SER B 1 162 ? -5.953 26.531 16.922 1 98.75 162 SER B N 1
ATOM 3571 C CA . SER B 1 162 ? -5.621 26.891 15.547 1 98.75 162 SER B CA 1
ATOM 3572 C C . SER B 1 162 ? -6.344 26 14.547 1 98.75 162 SER B C 1
ATOM 3574 O O . SER B 1 162 ? -6.715 24.859 14.883 1 98.75 162 SER B O 1
ATOM 3576 N N . TRP B 1 163 ? -6.547 26.531 13.328 1 98.69 163 TRP B N 1
ATOM 3577 C CA . TRP B 1 163 ? -7.297 25.812 12.305 1 98.69 163 TRP B CA 1
ATOM 3578 C C . TRP B 1 163 ? -6.652 25.969 10.938 1 98.69 163 TRP B C 1
ATOM 3580 O O . TRP B 1 163 ? -6.234 27.078 10.57 1 98.69 163 TRP B O 1
ATOM 3590 N N . ASP B 1 164 ? -6.477 24.922 10.273 1 98.38 164 ASP B N 1
ATOM 3591 C CA . ASP B 1 164 ? -6.094 24.844 8.867 1 98.38 164 ASP B CA 1
ATOM 3592 C C . ASP B 1 164 ? -7.188 24.188 8.031 1 98.38 164 ASP B C 1
ATOM 3594 O O . ASP B 1 164 ? -7.277 22.953 7.977 1 98.38 164 ASP B O 1
ATOM 3598 N N . PRO B 1 165 ? -7.996 24.953 7.387 1 96.94 165 PRO B N 1
ATOM 3599 C CA . PRO B 1 165 ? -9.156 24.406 6.684 1 96.94 165 PRO B CA 1
ATOM 3600 C C . PRO B 1 165 ? -8.758 23.469 5.543 1 96.94 165 PRO B C 1
ATOM 3602 O O . PRO B 1 165 ? -9.508 22.547 5.195 1 96.94 165 PRO B O 1
ATOM 3605 N N . GLY B 1 166 ? -7.59 23.719 4.945 1 94 166 GLY B N 1
ATOM 3606 C CA . GLY B 1 166 ? -7.184 22.938 3.787 1 94 166 GLY B CA 1
ATOM 3607 C C . GLY B 1 166 ? -7.918 23.328 2.518 1 94 166 GLY B C 1
ATOM 3608 O O . GLY B 1 166 ? -8.734 24.25 2.527 1 94 166 GLY B O 1
ATOM 3609 N N . ARG B 1 167 ? -7.637 22.609 1.472 1 89.75 167 ARG B N 1
ATOM 3610 C CA . ARG B 1 167 ? -8.109 22.953 0.136 1 89.75 167 ARG B CA 1
ATOM 3611 C C . ARG B 1 167 ? -9.625 22.781 0.029 1 89.75 167 ARG B C 1
ATOM 3613 O O . ARG B 1 167 ? -10.328 23.672 -0.454 1 89.75 167 ARG B O 1
ATOM 3620 N N . VAL B 1 168 ? -10.078 21.719 0.56 1 88 168 VAL B N 1
ATOM 3621 C CA . VAL B 1 168 ? -11.477 21.359 0.344 1 88 168 VAL B CA 1
ATOM 3622 C C . VAL B 1 168 ? -12.391 22.312 1.107 1 88 168 VAL B C 1
ATOM 3624 O O . VAL B 1 168 ? -13.281 22.922 0.521 1 88 168 VAL B O 1
ATOM 3627 N N . LEU B 1 169 ? -12.148 22.516 2.311 1 93.88 169 LEU B N 1
ATOM 3628 C CA . LEU B 1 169 ? -13.016 23.375 3.125 1 93.88 169 LEU B CA 1
ATOM 3629 C C . LEU B 1 169 ? -12.875 24.844 2.721 1 93.88 169 LEU B C 1
ATOM 3631 O O . LEU B 1 169 ? -13.836 25.609 2.807 1 93.88 169 LEU B O 1
ATOM 3635 N N . SER B 1 170 ? -11.703 25.203 2.303 1 95.69 170 SER B N 1
ATOM 3636 C CA . SER B 1 170 ? -11.508 26.609 1.92 1 95.69 170 SER B CA 1
ATOM 3637 C C . SER B 1 170 ? -12.438 27 0.775 1 95.69 170 SER B C 1
ATOM 3639 O O . SER B 1 170 ? -12.836 28.156 0.666 1 95.69 170 SER B O 1
ATOM 3641 N N . LYS B 1 171 ? -12.812 26.078 -0.025 1 95.69 171 LYS B N 1
ATOM 3642 C CA . LYS B 1 171 ? -13.648 26.359 -1.19 1 95.69 171 LYS B CA 1
ATOM 3643 C C . LYS B 1 171 ? -15.086 26.672 -0.777 1 95.69 171 LYS B C 1
ATOM 3645 O O . LYS B 1 171 ? -15.867 27.172 -1.578 1 95.69 171 LYS B O 1
ATOM 3650 N N . MET B 1 172 ? -15.422 26.375 0.453 1 95.44 172 MET B N 1
ATOM 3651 C CA . MET B 1 172 ? -16.766 26.656 0.943 1 95.44 172 MET B CA 1
ATOM 3652 C C . MET B 1 172 ? -16.953 28.156 1.17 1 95.44 172 MET B C 1
ATOM 3654 O O . MET B 1 172 ? -18.094 28.641 1.203 1 95.44 172 MET B O 1
ATOM 3658 N N . GLY B 1 173 ? -15.828 28.828 1.413 1 96.69 173 GLY B N 1
ATOM 3659 C CA . GLY B 1 173 ? -15.898 30.266 1.647 1 96.69 173 GLY B CA 1
ATOM 3660 C C . GLY B 1 173 ? -15.984 30.625 3.119 1 96.69 173 GLY B C 1
ATOM 3661 O O . GLY B 1 173 ? -16.484 29.844 3.928 1 96.69 173 GLY B O 1
ATOM 3662 N N . ALA B 1 174 ? -15.602 31.844 3.373 1 96.88 174 ALA B N 1
ATOM 3663 C CA . ALA B 1 174 ? -15.5 32.312 4.754 1 96.88 174 ALA B CA 1
ATOM 3664 C C . ALA B 1 174 ? -16.875 32.5 5.375 1 96.88 174 ALA B C 1
ATOM 3666 O O . ALA B 1 174 ? -17.062 32.281 6.574 1 96.88 174 ALA B O 1
ATOM 3667 N N . GLU B 1 175 ? -17.828 32.844 4.602 1 95.62 175 GLU B N 1
ATOM 3668 C CA . GLU B 1 175 ? -19.172 33.094 5.121 1 95.62 175 GLU B CA 1
ATOM 3669 C C . GLU B 1 175 ? -19.781 31.797 5.664 1 95.62 175 GLU B C 1
ATOM 3671 O O . GLU B 1 175 ? -20.344 31.797 6.758 1 95.62 175 GLU B O 1
ATOM 3676 N N . ARG B 1 176 ? -19.641 30.75 4.922 1 95.31 176 ARG B N 1
ATOM 3677 C CA . ARG B 1 176 ? -20.203 29.469 5.309 1 95.31 176 ARG B CA 1
ATOM 3678 C C . ARG B 1 176 ? -19.469 28.891 6.512 1 95.31 176 ARG B C 1
ATOM 3680 O O . ARG B 1 176 ? -20.047 28.125 7.297 1 95.31 176 ARG B O 1
ATOM 3687 N N . LEU B 1 177 ? -18.234 29.328 6.637 1 97.81 177 LEU B N 1
ATOM 3688 C CA . LEU B 1 177 ? -17.406 28.766 7.699 1 97.81 177 LEU B CA 1
ATOM 3689 C C . LEU B 1 177 ? -17.234 29.781 8.836 1 97.81 177 LEU B C 1
ATOM 3691 O O . LEU B 1 177 ? -16.344 29.625 9.672 1 97.81 177 LEU B O 1
ATOM 3695 N N . ALA B 1 178 ? -18.047 30.734 8.891 1 96.81 178 ALA B N 1
ATOM 3696 C CA . ALA B 1 178 ? -17.906 31.859 9.805 1 96.81 178 ALA B CA 1
ATOM 3697 C C . ALA B 1 178 ? -17.969 31.406 11.258 1 96.81 178 ALA B C 1
ATOM 3699 O O . ALA B 1 178 ? -17.281 31.953 12.117 1 96.81 178 ALA B O 1
ATOM 3700 N N . ASN B 1 179 ? -18.828 30.438 11.516 1 96.69 179 ASN B N 1
ATOM 3701 C CA . ASN B 1 179 ? -18.984 29.938 12.875 1 96.69 179 ASN B CA 1
ATOM 3702 C C . ASN B 1 179 ? -17.688 29.312 13.391 1 96.69 179 ASN B C 1
ATOM 3704 O O . ASN B 1 179 ? -17.453 29.297 14.602 1 96.69 179 ASN B O 1
ATOM 3708 N N . ILE B 1 180 ? -16.906 28.766 12.531 1 97.88 180 ILE B N 1
ATOM 3709 C CA . ILE B 1 180 ? -15.625 28.188 12.906 1 97.88 180 ILE B CA 1
ATOM 3710 C C . ILE B 1 180 ? -14.562 29.281 12.992 1 97.88 180 ILE B C 1
ATOM 3712 O O . ILE B 1 180 ? -13.875 29.406 14.008 1 97.88 180 ILE B O 1
ATOM 3716 N N . ILE B 1 181 ? -14.523 30.141 11.969 1 98.19 181 ILE B N 1
ATOM 3717 C CA . ILE B 1 181 ? -13.484 31.156 11.836 1 98.19 181 ILE B CA 1
ATOM 3718 C C . ILE B 1 181 ? -13.555 32.125 13.023 1 98.19 181 ILE B C 1
ATOM 3720 O O . ILE B 1 181 ? -12.516 32.531 13.562 1 98.19 181 ILE B O 1
ATOM 3724 N N . SER B 1 182 ? -14.695 32.406 13.453 1 97.75 182 SER B N 1
ATOM 3725 C CA . SER B 1 182 ? -14.883 33.406 14.508 1 97.75 182 SER B CA 1
ATOM 3726 C C . SER B 1 182 ? -14.43 32.875 15.859 1 97.75 182 SER B C 1
ATOM 3728 O O . SER B 1 182 ? -14.25 33.625 16.812 1 97.75 182 SER B O 1
ATOM 3730 N N . LYS B 1 183 ? -14.219 31.625 15.961 1 97.75 183 LYS B N 1
ATOM 3731 C CA . LYS B 1 183 ? -13.961 31.031 17.266 1 97.75 183 LYS B CA 1
ATOM 3732 C C . LYS B 1 183 ? -12.508 30.578 17.391 1 97.75 183 LYS B C 1
ATOM 3734 O O . LYS B 1 183 ? -12.023 30.312 18.5 1 97.75 183 LYS B O 1
ATOM 3739 N N . VAL B 1 184 ? -11.789 30.469 16.328 1 98.19 184 VAL B N 1
ATOM 3740 C CA . VAL B 1 184 ? -10.414 30 16.391 1 98.19 184 VAL B CA 1
ATOM 3741 C C . VAL B 1 184 ? -9.484 31.156 16.75 1 98.19 184 VAL B C 1
ATOM 3743 O O . VAL B 1 184 ? -9.781 32.312 16.438 1 98.19 184 VAL B O 1
ATOM 3746 N N . ASP B 1 185 ? -8.391 30.875 17.406 1 98.38 185 ASP B N 1
ATOM 3747 C CA . ASP B 1 185 ? -7.398 31.891 17.766 1 98.38 185 ASP B CA 1
ATOM 3748 C C . ASP B 1 185 ? -6.441 32.156 16.609 1 98.38 185 ASP B C 1
ATOM 3750 O O . ASP B 1 185 ? -5.996 33.281 16.406 1 98.38 185 ASP B O 1
ATOM 3754 N N . ILE B 1 186 ? -6.09 31.125 15.867 1 98.75 186 ILE B N 1
ATOM 3755 C CA . ILE B 1 186 ? -5.145 31.203 14.758 1 98.75 186 ILE B CA 1
ATOM 3756 C C . ILE B 1 186 ? -5.723 30.484 13.531 1 98.75 186 ILE B C 1
ATOM 3758 O O . ILE B 1 186 ? -6.266 29.375 13.648 1 98.75 186 ILE B O 1
ATOM 3762 N N . ILE B 1 187 ? -5.633 31.062 12.383 1 98.75 187 ILE B N 1
ATOM 3763 C CA . ILE B 1 187 ? -6.004 30.391 11.148 1 98.75 187 ILE B CA 1
ATOM 3764 C C . ILE B 1 187 ? -4.801 30.344 10.203 1 98.75 187 ILE B C 1
ATOM 3766 O O . ILE B 1 187 ? -4.117 31.359 10.016 1 98.75 187 ILE B O 1
ATOM 3770 N N . PHE B 1 188 ? -4.469 29.172 9.727 1 98.75 188 PHE B N 1
ATOM 3771 C CA . PHE B 1 188 ? -3.426 28.938 8.734 1 98.75 188 PHE B CA 1
ATOM 3772 C C . PHE B 1 188 ? -4.027 28.703 7.355 1 98.75 188 PHE B C 1
ATOM 3774 O O . PHE B 1 188 ? -4.84 27.781 7.18 1 98.75 188 PHE B O 1
ATOM 3781 N N . VAL B 1 189 ? -3.639 29.469 6.359 1 98.31 189 VAL B N 1
ATOM 3782 C CA . VAL B 1 189 ? -4.082 29.25 4.988 1 98.31 189 VAL B CA 1
ATOM 3783 C C . VAL B 1 189 ? -2.941 29.562 4.02 1 98.31 189 VAL B C 1
ATOM 3785 O O . VAL B 1 189 ? -1.994 30.266 4.371 1 98.31 189 VAL B O 1
ATOM 3788 N N . ASN B 1 190 ? -3.004 28.938 2.9 1 97.25 190 ASN B N 1
ATOM 3789 C CA . ASN B 1 190 ? -2.105 29.391 1.841 1 97.25 190 ASN B CA 1
ATOM 3790 C C . ASN B 1 190 ? -2.768 30.422 0.945 1 97.25 190 ASN B C 1
ATOM 3792 O O . ASN B 1 190 ? -3.912 30.812 1.183 1 97.25 190 ASN B O 1
ATOM 3796 N N . ARG B 1 191 ? -2.051 30.875 0.004 1 96.75 191 ARG B N 1
ATOM 3797 C CA . ARG B 1 191 ? -2.535 31.938 -0.857 1 96.75 191 ARG B CA 1
ATOM 3798 C C . ARG B 1 191 ? -3.848 31.562 -1.529 1 96.75 191 ARG B C 1
ATOM 3800 O O . ARG B 1 191 ? -4.801 32.344 -1.536 1 96.75 191 ARG B O 1
ATOM 3807 N N . ASN B 1 192 ? -3.936 30.391 -2.123 1 96.62 192 ASN B N 1
ATOM 3808 C CA . ASN B 1 192 ? -5.129 29.938 -2.82 1 96.62 192 ASN B CA 1
ATOM 3809 C C . ASN B 1 192 ? -6.297 29.734 -1.857 1 96.62 192 ASN B C 1
ATOM 3811 O O . ASN B 1 192 ? -7.438 30.062 -2.18 1 96.62 192 ASN B O 1
ATOM 3815 N N . GLU B 1 193 ? -5.992 29.172 -0.732 1 97.5 193 GLU B N 1
ATOM 3816 C CA . GLU B 1 193 ? -7.023 28.938 0.277 1 97.5 193 GLU B CA 1
ATOM 3817 C C . GLU B 1 193 ? -7.586 30.266 0.792 1 97.5 193 GLU B C 1
ATOM 3819 O O . GLU B 1 193 ? -8.797 30.391 1.001 1 97.5 193 GLU B O 1
ATOM 3824 N N . ALA B 1 194 ? -6.727 31.203 0.977 1 98.25 194 ALA B N 1
ATOM 3825 C CA . ALA B 1 194 ? -7.172 32.531 1.387 1 98.25 194 ALA B CA 1
ATOM 3826 C C . ALA B 1 194 ? -8.094 33.156 0.343 1 98.25 194 ALA B C 1
ATOM 3828 O O . ALA B 1 194 ? -9.133 33.719 0.685 1 98.25 194 ALA B O 1
ATOM 3829 N N . LYS B 1 195 ? -7.668 33 -0.871 1 98.12 195 LYS B N 1
ATOM 3830 C CA . LYS B 1 195 ? -8.492 33.5 -1.969 1 98.12 195 LYS B CA 1
ATOM 3831 C C . LYS B 1 195 ? -9.844 32.781 -2.002 1 98.12 195 LYS B C 1
ATOM 3833 O O . LYS B 1 195 ? -10.883 33.438 -2.168 1 98.12 195 LYS B O 1
ATOM 3838 N N . ASN B 1 196 ? -9.828 31.484 -1.88 1 97.62 196 ASN B N 1
ATOM 3839 C CA . ASN B 1 196 ? -11.055 30.703 -1.861 1 97.62 196 ASN B CA 1
ATOM 3840 C C . ASN B 1 196 ? -12 31.156 -0.753 1 97.62 196 ASN B C 1
ATOM 3842 O O . ASN B 1 196 ? -13.211 31.266 -0.969 1 97.62 196 ASN B O 1
ATOM 3846 N N . LEU B 1 197 ? -11.453 31.438 0.392 1 98 197 LEU B N 1
ATOM 3847 C CA . LEU B 1 197 ? -12.242 31.797 1.565 1 98 197 LEU B CA 1
ATOM 3848 C C . LEU B 1 197 ? -12.82 33.188 1.433 1 98 197 LEU B C 1
ATOM 3850 O O . LEU B 1 197 ? -13.969 33.438 1.815 1 98 197 LEU B O 1
ATOM 3854 N N . THR B 1 198 ? -12.055 34.125 0.843 1 98.19 198 THR B N 1
ATOM 3855 C CA . THR B 1 198 ? -12.398 35.531 1.022 1 98.19 198 THR B CA 1
ATOM 3856 C C . THR B 1 198 ? -12.789 36.188 -0.309 1 98.19 198 THR B C 1
ATOM 3858 O O . THR B 1 198 ? -13.406 37.25 -0.337 1 98.19 198 THR B O 1
ATOM 3861 N N . GLY B 1 199 ? -12.242 35.562 -1.416 1 97.38 199 GLY B N 1
ATOM 3862 C CA . GLY B 1 199 ? -12.453 36.156 -2.734 1 97.38 199 GLY B CA 1
ATOM 3863 C C . GLY B 1 199 ? -11.406 37.188 -3.104 1 97.38 199 GLY B C 1
ATOM 3864 O O . GLY B 1 199 ? -11.391 37.688 -4.23 1 97.38 199 GLY B O 1
ATOM 3865 N N . TYR B 1 200 ? -10.523 37.5 -2.182 1 97.69 200 TYR B N 1
ATOM 3866 C CA . TYR B 1 200 ? -9.508 38.5 -2.449 1 97.69 200 TYR B CA 1
ATOM 3867 C C . TYR B 1 200 ? -8.25 37.875 -3.031 1 97.69 200 TYR B C 1
ATOM 3869 O O . TYR B 1 200 ? -7.754 36.875 -2.512 1 97.69 200 TYR B O 1
ATOM 3877 N N . HIS B 1 201 ? -7.699 38.438 -4.027 1 96.81 201 HIS B N 1
ATOM 3878 C CA . HIS B 1 201 ? -6.449 38 -4.621 1 96.81 201 HIS B CA 1
ATOM 3879 C C . HIS B 1 201 ? -5.246 38.5 -3.83 1 96.81 201 HIS B C 1
ATOM 3881 O O . HIS B 1 201 ? -4.227 37.812 -3.73 1 96.81 201 HIS B O 1
ATOM 3887 N N . ASP B 1 202 ? -5.438 39.688 -3.35 1 97.88 202 ASP B N 1
ATOM 3888 C CA . ASP B 1 202 ? -4.387 40.25 -2.508 1 97.88 202 ASP B CA 1
ATOM 3889 C C . ASP B 1 202 ? -4.379 39.594 -1.126 1 97.88 202 ASP B C 1
ATOM 3891 O O . ASP B 1 202 ? -5.344 39.719 -0.369 1 97.88 202 ASP B O 1
ATOM 3895 N N . TYR B 1 203 ? -3.229 38.938 -0.813 1 97.88 203 TYR B N 1
ATOM 3896 C CA . TYR B 1 203 ? -3.176 38.156 0.412 1 97.88 203 TYR B CA 1
ATOM 3897 C C . TYR B 1 203 ? -3.293 39.062 1.642 1 97.88 203 TYR B C 1
ATOM 3899 O O . TYR B 1 203 ? -3.789 38.625 2.686 1 97.88 203 TYR B O 1
ATOM 3907 N N . ARG B 1 204 ? -2.854 40.312 1.617 1 98.19 204 ARG B N 1
ATOM 3908 C CA . ARG B 1 204 ? -2.994 41.219 2.748 1 98.19 204 ARG B CA 1
ATOM 3909 C C . ARG B 1 204 ? -4.461 41.562 3.004 1 98.19 204 ARG B C 1
ATOM 3911 O O . ARG B 1 204 ? -4.898 41.625 4.156 1 98.19 204 ARG B O 1
ATOM 3918 N N . GLN B 1 205 ? -5.164 41.781 1.903 1 98.31 205 GLN B N 1
ATOM 3919 C CA . GLN B 1 205 ? -6.594 42.062 2.023 1 98.31 205 GLN B CA 1
ATOM 3920 C C . GLN B 1 205 ? -7.332 40.844 2.568 1 98.31 205 GLN B C 1
ATOM 3922 O O . GLN B 1 205 ? -8.234 40.969 3.4 1 98.31 205 GLN B O 1
ATOM 3927 N N . ALA B 1 206 ? -6.953 39.719 2.021 1 98.56 206 ALA B N 1
ATOM 3928 C CA . ALA B 1 206 ? -7.555 38.469 2.504 1 98.56 206 ALA B CA 1
ATOM 3929 C C . ALA B 1 206 ? -7.312 38.281 4 1 98.56 206 ALA B C 1
ATOM 3931 O O . ALA B 1 206 ? -8.227 37.906 4.742 1 98.56 206 ALA B O 1
ATOM 3932 N N . ALA B 1 207 ? -6.098 38.562 4.453 1 98.56 207 ALA B N 1
ATOM 3933 C CA . ALA B 1 207 ? -5.742 38.438 5.859 1 98.56 207 ALA B CA 1
ATOM 3934 C C . ALA B 1 207 ? -6.578 39.375 6.73 1 98.56 207 ALA B C 1
ATOM 3936 O O . ALA B 1 207 ? -7.059 38.969 7.797 1 98.56 207 ALA B O 1
ATOM 3937 N N . ARG B 1 208 ? -6.699 40.594 6.281 1 98.06 208 ARG B N 1
ATOM 3938 C CA . ARG B 1 208 ? -7.484 41.562 7.031 1 98.06 208 ARG B CA 1
ATOM 3939 C C . ARG B 1 208 ? -8.938 41.125 7.145 1 98.06 208 ARG B C 1
ATOM 3941 O O . ARG B 1 208 ? -9.562 41.281 8.195 1 98.06 208 ARG B O 1
ATOM 3948 N N . HIS B 1 209 ? -9.43 40.594 6.023 1 98 209 HIS B N 1
ATOM 3949 C CA . HIS B 1 209 ? -10.805 40.125 6.031 1 98 209 HIS B CA 1
ATOM 3950 C C . HIS B 1 209 ? -10.984 39 7.031 1 98 209 HIS B C 1
ATOM 3952 O O . HIS B 1 209 ? -11.945 38.969 7.809 1 98 209 HIS B O 1
ATOM 3958 N N . LEU B 1 210 ? -10.125 38.031 6.996 1 98.31 210 LEU B N 1
ATOM 3959 C CA . LEU B 1 210 ? -10.188 36.875 7.902 1 98.31 210 LEU B CA 1
ATOM 3960 C C . LEU B 1 210 ? -10.047 37.344 9.352 1 98.31 210 LEU B C 1
ATOM 3962 O O . LEU B 1 210 ? -10.758 36.844 10.234 1 98.31 210 LEU B O 1
ATOM 3966 N N . LYS B 1 211 ? -9.078 38.25 9.602 1 98 211 LYS B N 1
ATOM 3967 C CA . LYS B 1 211 ? -8.859 38.75 10.953 1 98 211 LYS B CA 1
ATOM 3968 C C . LYS B 1 211 ? -10.133 39.406 11.516 1 98 211 LYS B C 1
ATOM 3970 O O . LYS B 1 211 ? -10.445 39.219 12.695 1 98 211 LYS B O 1
ATOM 3975 N N . LYS B 1 212 ? -10.836 40.094 10.68 1 96.94 212 LYS B N 1
ATOM 3976 C CA . LYS B 1 212 ? -12.062 40.781 11.086 1 96.94 212 LYS B CA 1
ATOM 3977 C C . LYS B 1 212 ? -13.133 39.781 11.516 1 96.94 212 LYS B C 1
ATOM 3979 O O . LYS B 1 212 ? -14.008 40.094 12.312 1 96.94 212 LYS B O 1
ATOM 3984 N N . LEU B 1 213 ? -13.039 38.594 11.062 1 97.25 213 LEU B N 1
ATOM 3985 C CA . LEU B 1 213 ? -14.055 37.594 11.344 1 97.25 213 LEU B CA 1
ATOM 3986 C C . LEU B 1 213 ? -13.867 37 12.734 1 97.25 213 LEU B C 1
ATOM 3988 O O . LEU B 1 213 ? -14.781 36.375 13.281 1 97.25 213 LEU B O 1
ATOM 3992 N N . GLY B 1 214 ? -12.562 37.125 13.266 1 96.56 214 GLY B N 1
ATOM 3993 C CA . GLY B 1 214 ? -12.508 36.625 14.625 1 96.56 214 GLY B CA 1
ATOM 3994 C C . GLY B 1 214 ? -11.102 36.25 15.07 1 96.56 214 GLY B C 1
ATOM 3995 O O . GLY B 1 214 ? -10.672 36.625 16.156 1 96.56 214 GLY B O 1
ATOM 3996 N N . PRO B 1 215 ? -10.312 35.531 14.305 1 98.06 215 PRO B N 1
ATOM 3997 C CA . PRO B 1 215 ? -9 35.031 14.727 1 98.06 215 PRO B CA 1
ATOM 3998 C C . PRO B 1 215 ? -8.07 36.156 15.211 1 98.06 215 PRO B C 1
ATOM 4000 O O . PRO B 1 215 ? -8.07 37.25 14.656 1 98.06 215 PRO B O 1
ATOM 4003 N N . LYS B 1 216 ? -7.297 35.812 16.203 1 97.81 216 LYS B N 1
ATOM 4004 C CA . LYS B 1 216 ? -6.305 36.75 16.734 1 97.81 216 LYS B CA 1
ATOM 4005 C C . LYS B 1 216 ? -5.082 36.812 15.828 1 97.81 216 LYS B C 1
ATOM 4007 O O . LYS B 1 216 ? -4.418 37.844 15.75 1 97.81 216 LYS B O 1
ATOM 4012 N N . ILE B 1 217 ? -4.777 35.719 15.195 1 98.69 217 ILE B N 1
ATOM 4013 C CA . ILE B 1 217 ? -3.623 35.594 14.305 1 98.69 217 ILE B CA 1
ATOM 4014 C C . ILE B 1 217 ? -4.047 34.969 12.984 1 98.69 217 ILE B C 1
ATOM 4016 O O . ILE B 1 217 ? -4.723 33.938 12.977 1 98.69 217 ILE B O 1
ATOM 4020 N N . VAL B 1 218 ? -3.73 35.594 11.883 1 98.81 218 VAL B N 1
ATOM 4021 C CA . VAL B 1 218 ? -3.939 35.062 10.547 1 98.81 218 VAL B CA 1
ATOM 4022 C C . VAL B 1 218 ? -2.592 34.812 9.859 1 98.81 218 VAL B C 1
ATOM 4024 O O . VAL B 1 218 ? -1.801 35.75 9.711 1 98.81 218 VAL B O 1
ATOM 4027 N N . VAL B 1 219 ? -2.336 33.594 9.539 1 98.88 219 VAL B N 1
ATOM 4028 C CA . VAL B 1 219 ? -1.1 33.25 8.852 1 98.88 219 VAL B CA 1
ATOM 4029 C C . VAL B 1 219 ? -1.405 32.844 7.406 1 98.88 219 VAL B C 1
ATOM 4031 O O . VAL B 1 219 ? -2.189 31.938 7.148 1 98.88 219 VAL B O 1
ATOM 4034 N N . ILE B 1 220 ? -0.777 33.531 6.461 1 98.75 220 ILE B N 1
ATOM 4035 C CA . ILE B 1 220 ? -0.885 33.188 5.047 1 98.75 220 ILE B CA 1
ATOM 4036 C C . ILE B 1 220 ? 0.459 32.688 4.531 1 98.75 220 ILE B C 1
ATOM 4038 O O . ILE B 1 220 ? 1.415 33.438 4.402 1 98.75 220 ILE B O 1
ATOM 4042 N N . LYS B 1 221 ? 0.513 31.391 4.25 1 97.69 221 LYS B N 1
ATOM 4043 C CA . LYS B 1 221 ? 1.696 30.766 3.656 1 97.69 221 LYS B CA 1
ATOM 4044 C C . LYS B 1 221 ? 1.763 31.047 2.156 1 97.69 221 LYS B C 1
ATOM 4046 O O . LYS B 1 221 ? 0.838 30.703 1.416 1 97.69 221 LYS B O 1
ATOM 4051 N N . LEU B 1 222 ? 2.82 31.609 1.705 1 96.88 222 LEU B N 1
ATOM 4052 C CA . LEU B 1 222 ? 2.941 32.062 0.33 1 96.88 222 LEU B CA 1
ATOM 4053 C C . LEU B 1 222 ? 3.939 31.234 -0.45 1 96.88 222 LEU B C 1
ATOM 4055 O O . LEU B 1 222 ? 4.609 31.734 -1.357 1 96.88 222 LEU B O 1
ATOM 4059 N N . GLY B 1 223 ? 4.137 30.016 -0.025 1 92.81 223 GLY B N 1
ATOM 4060 C CA . GLY B 1 223 ? 5.043 29.109 -0.711 1 92.81 223 GLY B CA 1
ATOM 4061 C C . GLY B 1 223 ? 6.484 29.594 -0.705 1 92.81 223 GLY B C 1
ATOM 4062 O O . GLY B 1 223 ? 7.035 29.906 0.353 1 92.81 223 GLY B O 1
ATOM 4063 N N . ALA B 1 224 ? 7.051 29.688 -1.899 1 92.81 224 ALA B N 1
ATOM 4064 C CA . ALA B 1 224 ? 8.461 30.047 -2.055 1 92.81 224 ALA B CA 1
ATOM 4065 C C . ALA B 1 224 ? 8.695 31.516 -1.711 1 92.81 224 ALA B C 1
ATOM 4067 O O . ALA B 1 224 ? 9.836 31.938 -1.527 1 92.81 224 ALA B O 1
ATOM 4068 N N . SER B 1 225 ? 7.625 32.25 -1.551 1 95.5 225 SER B N 1
ATOM 4069 C CA . SER B 1 225 ? 7.766 33.688 -1.225 1 95.5 225 SER B CA 1
ATOM 4070 C C . SER B 1 225 ? 7.859 33.906 0.282 1 95.5 225 SER B C 1
ATOM 4072 O O . SER B 1 225 ? 8.281 34.969 0.737 1 95.5 225 SER B O 1
ATOM 4074 N N . GLY B 1 226 ? 7.41 32.906 1.032 1 97.19 226 GLY B N 1
ATOM 4075 C CA . GLY B 1 226 ? 7.461 33.031 2.48 1 97.19 226 GLY B CA 1
ATOM 4076 C C . GLY B 1 226 ? 6.094 33 3.133 1 97.19 226 GLY B C 1
ATOM 4077 O O . GLY B 1 226 ? 5.266 32.156 2.781 1 97.19 226 GLY B O 1
ATOM 4078 N N . SER B 1 227 ? 5.93 33.781 4.172 1 98.38 227 SER B N 1
ATOM 4079 C CA . SER B 1 227 ? 4.664 33.812 4.898 1 98.38 227 SER B CA 1
ATOM 4080 C C . SER B 1 227 ? 4.348 35.188 5.418 1 98.38 227 SER B C 1
ATOM 4082 O O . SER B 1 227 ? 5.258 36 5.664 1 98.38 227 SER B O 1
ATOM 4084 N N . TYR B 1 228 ? 3.146 35.5 5.461 1 98.69 228 TYR B N 1
ATOM 4085 C CA . TYR B 1 228 ? 2.602 36.75 5.988 1 98.69 228 TYR B CA 1
ATOM 4086 C C . TYR B 1 228 ? 1.727 36.5 7.211 1 98.69 228 TYR B C 1
ATOM 4088 O O . TYR B 1 228 ? 0.849 35.625 7.176 1 98.69 228 TYR B O 1
ATOM 4096 N N . ILE B 1 229 ? 2.029 37.188 8.32 1 98.75 229 ILE B N 1
ATOM 4097 C CA . ILE B 1 229 ? 1.279 37.031 9.555 1 98.75 229 ILE B CA 1
ATOM 4098 C C . ILE B 1 229 ? 0.646 38.375 9.961 1 98.75 229 ILE B C 1
ATOM 4100 O O . ILE B 1 229 ? 1.336 39.375 10.062 1 98.75 229 ILE B O 1
ATOM 4104 N N . LEU B 1 230 ? -0.634 38.344 10.094 1 98.69 230 LEU B N 1
ATOM 4105 C CA . LEU B 1 230 ? -1.374 39.5 10.633 1 98.69 230 LEU B CA 1
ATOM 4106 C C . LEU B 1 230 ? -1.892 39.188 12.031 1 98.69 230 LEU B C 1
ATOM 4108 O O . LEU B 1 230 ? -2.506 38.125 12.258 1 98.69 230 LEU B O 1
ATOM 4112 N N . TYR B 1 231 ? -1.564 39.969 12.977 1 97.69 231 TYR B N 1
ATOM 4113 C CA . TYR B 1 231 ? -2.01 39.812 14.352 1 97.69 231 TYR B CA 1
ATOM 4114 C C . TYR B 1 231 ? -2.365 41.125 14.992 1 97.69 231 TYR B C 1
ATOM 4116 O O . TYR B 1 231 ? -2.342 42.188 14.32 1 97.69 231 TYR B O 1
ATOM 4124 N N . SER B 1 232 ? -2.924 41.125 16.188 1 91.19 232 SER B N 1
ATOM 4125 C CA . SER B 1 232 ? -3.527 42.312 16.812 1 91.19 232 SER B CA 1
ATOM 4126 C C . SER B 1 232 ? -2.543 43.469 16.875 1 91.19 232 SER B C 1
ATOM 4128 O O . SER B 1 232 ? -2.926 44.625 16.672 1 91.19 232 SER B O 1
ATOM 4130 N N . ASP B 1 233 ? -1.301 43.094 17.031 1 90.5 233 ASP B N 1
ATOM 4131 C CA . ASP B 1 233 ? -0.32 44.156 17.297 1 90.5 233 ASP B CA 1
ATOM 4132 C C . ASP B 1 233 ? 0.442 44.531 16.031 1 90.5 233 ASP B C 1
ATOM 4134 O O . ASP B 1 233 ? 1.388 45.312 16.078 1 90.5 233 ASP B O 1
ATOM 4138 N N . GLY B 1 234 ? 0.089 43.906 14.984 1 95 234 GLY B N 1
ATOM 4139 C CA . GLY B 1 234 ? 0.828 44.281 13.781 1 95 234 GLY B CA 1
ATOM 4140 C C . GLY B 1 234 ? 0.826 43.188 12.727 1 95 234 GLY B C 1
ATOM 4141 O O . GLY B 1 234 ? -0.121 42.406 12.641 1 95 234 GLY B O 1
ATOM 4142 N N . GLU B 1 235 ? 1.719 43.375 11.789 1 97.56 235 GLU B N 1
ATOM 4143 C CA . GLU B 1 235 ? 1.92 42.406 10.711 1 97.56 235 GLU B CA 1
ATOM 4144 C C . GLU B 1 235 ? 3.4 42.094 10.516 1 97.56 235 GLU B C 1
ATOM 4146 O O . GLU B 1 235 ? 4.262 42.938 10.82 1 97.56 235 GLU B O 1
ATOM 4151 N N . VAL B 1 236 ? 3.691 40.906 10.148 1 97.12 236 VAL B N 1
ATOM 4152 C CA . VAL B 1 236 ? 5.062 40.469 9.883 1 97.12 236 VAL B CA 1
ATOM 4153 C C . VAL B 1 236 ? 5.113 39.656 8.594 1 97.12 236 VAL B C 1
ATOM 4155 O O . VAL B 1 236 ? 4.195 38.906 8.297 1 97.12 236 VAL B O 1
ATOM 4158 N N . PHE B 1 237 ? 6.09 39.938 7.812 1 97.88 237 PHE B N 1
ATOM 4159 C CA . PHE B 1 237 ? 6.422 39.156 6.641 1 97.88 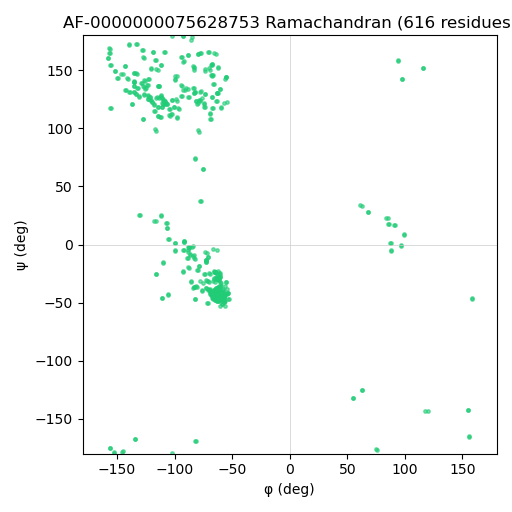237 PHE B CA 1
ATOM 4160 C C . PHE B 1 237 ? 7.766 38.469 6.82 1 97.88 237 PHE B C 1
ATOM 4162 O O . PHE B 1 237 ? 8.758 39.094 7.168 1 97.88 237 PHE B O 1
ATOM 4169 N N . VAL B 1 238 ? 7.82 37.188 6.656 1 97.44 238 VAL B N 1
ATOM 4170 C CA . VAL B 1 238 ? 9.047 36.406 6.738 1 97.44 238 VAL B CA 1
ATOM 4171 C C . VAL B 1 238 ? 9.328 35.719 5.395 1 97.44 238 VAL B C 1
ATOM 4173 O O . VAL B 1 238 ? 8.57 34.875 4.945 1 97.44 238 VAL B O 1
ATOM 4176 N N . PRO B 1 239 ? 10.414 36.094 4.715 1 96.75 239 PRO B N 1
ATOM 4177 C CA . PRO B 1 239 ? 10.75 35.438 3.455 1 96.75 239 PRO B CA 1
ATOM 4178 C C . PRO B 1 239 ? 11.039 33.938 3.631 1 96.75 239 PRO B C 1
ATOM 4180 O O . PRO B 1 239 ? 11.516 33.531 4.688 1 96.75 239 PRO B O 1
ATOM 4183 N N . ALA B 1 240 ? 10.773 33.219 2.537 1 95.69 240 ALA B N 1
ATOM 4184 C CA . ALA B 1 240 ? 11.086 31.797 2.572 1 95.69 240 ALA B CA 1
ATOM 4185 C C . ALA B 1 240 ? 12.602 31.562 2.637 1 95.69 240 ALA B C 1
ATOM 4187 O O . ALA B 1 240 ? 13.375 32.375 2.125 1 95.69 240 ALA B O 1
ATOM 4188 N N . ILE B 1 241 ? 12.961 30.531 3.344 1 94.56 241 ILE B N 1
ATOM 4189 C CA . ILE B 1 241 ? 14.336 30.047 3.314 1 94.56 241 ILE B CA 1
ATOM 4190 C C . ILE B 1 241 ? 14.461 28.875 2.346 1 94.56 241 ILE B C 1
ATOM 4192 O O . ILE B 1 241 ? 13.945 27.781 2.613 1 94.56 241 ILE B O 1
ATOM 4196 N N . LYS B 1 242 ? 15.086 29.016 1.209 1 88.56 242 LYS B N 1
ATOM 4197 C CA . LYS B 1 242 ? 15.195 27.969 0.189 1 88.56 242 LYS B CA 1
ATOM 4198 C C . LYS B 1 242 ? 16.281 26.969 0.541 1 88.56 242 LYS B C 1
ATOM 4200 O O . LYS B 1 242 ? 17.438 27.344 0.75 1 88.56 242 LYS B O 1
ATOM 4205 N N . PRO B 1 243 ? 15.867 25.812 0.631 1 90.31 243 PRO B N 1
ATOM 4206 C CA . PRO B 1 243 ? 16.922 24.812 0.833 1 90.31 243 PRO B CA 1
ATOM 4207 C C . PRO B 1 243 ? 17.781 24.594 -0.413 1 90.31 243 PRO B C 1
ATOM 4209 O O . PRO B 1 243 ? 17.422 25.062 -1.5 1 90.31 243 PRO B O 1
ATOM 4212 N N . GLU B 1 244 ? 18.906 23.938 -0.234 1 87.06 244 GLU B N 1
ATOM 4213 C CA . GLU B 1 244 ? 19.797 23.625 -1.352 1 87.06 244 GLU B CA 1
ATOM 4214 C C . GLU B 1 244 ? 19.094 22.75 -2.387 1 87.06 244 GLU B C 1
ATOM 4216 O O . GLU B 1 244 ? 19.266 22.953 -3.592 1 87.06 244 GLU B O 1
ATOM 4221 N N . ARG B 1 245 ? 18.328 21.75 -1.923 1 89.62 245 ARG B N 1
ATOM 4222 C CA . ARG B 1 245 ? 17.594 20.844 -2.814 1 89.62 245 ARG B CA 1
ATOM 4223 C C . ARG B 1 245 ? 16.188 20.594 -2.295 1 89.62 245 ARG B C 1
ATOM 4225 O O . ARG B 1 245 ? 16 20.156 -1.154 1 89.62 245 ARG B O 1
ATOM 4232 N N . VAL B 1 246 ? 15.258 20.953 -3.145 1 87.88 246 VAL B N 1
ATOM 4233 C CA . VAL B 1 246 ? 13.875 20.625 -2.832 1 87.88 246 VAL B CA 1
ATOM 4234 C C . VAL B 1 246 ? 13.594 19.172 -3.209 1 87.88 246 VAL B C 1
ATOM 4236 O O . VAL B 1 246 ? 13.758 18.781 -4.367 1 87.88 246 VAL B O 1
ATOM 4239 N N . VAL B 1 247 ? 13.156 18.406 -2.281 1 86.69 247 VAL B N 1
ATOM 4240 C CA . VAL B 1 247 ? 12.953 16.984 -2.49 1 86.69 247 VAL B CA 1
ATOM 4241 C C . VAL B 1 247 ? 11.461 16.656 -2.482 1 86.69 247 VAL B C 1
ATOM 4243 O O . VAL B 1 247 ? 10.969 15.953 -3.363 1 86.69 247 VAL B O 1
ATOM 4246 N N . ASP B 1 248 ? 10.742 17.156 -1.562 1 87.25 248 ASP B N 1
ATOM 4247 C CA . ASP B 1 248 ? 9.336 16.844 -1.37 1 87.25 248 ASP B CA 1
ATOM 4248 C C . ASP B 1 248 ? 8.602 17.969 -0.646 1 87.25 248 ASP B C 1
ATOM 4250 O O . ASP B 1 248 ? 8.82 18.188 0.548 1 87.25 248 ASP B O 1
ATOM 4254 N N . THR B 1 249 ? 7.672 18.516 -1.304 1 86.69 249 THR B N 1
ATOM 4255 C CA . THR B 1 249 ? 7 19.688 -0.73 1 86.69 249 THR B CA 1
ATOM 4256 C C . THR B 1 249 ? 5.762 19.25 0.054 1 86.69 249 THR B C 1
ATOM 4258 O O . THR B 1 249 ? 5.105 20.078 0.688 1 86.69 249 THR B O 1
ATOM 4261 N N . THR B 1 250 ? 5.445 17.969 0.009 1 87.25 250 THR B N 1
ATOM 4262 C CA . THR B 1 250 ? 4.289 17.484 0.751 1 87.25 250 THR B CA 1
ATOM 4263 C C . THR B 1 250 ? 4.484 17.688 2.252 1 87.25 250 THR B C 1
ATOM 4265 O O . THR B 1 250 ? 5.559 17.406 2.787 1 87.25 250 THR B O 1
ATOM 4268 N N . GLY B 1 251 ? 3.514 18.266 2.928 1 92.19 251 GLY B N 1
ATOM 4269 C CA . GLY B 1 251 ? 3.57 18.438 4.367 1 92.19 251 GLY B CA 1
ATOM 4270 C C . GLY B 1 251 ? 4.262 19.734 4.781 1 92.19 251 GLY B C 1
ATOM 4271 O O . GLY B 1 251 ? 4.398 20.016 5.973 1 92.19 251 GLY B O 1
ATOM 4272 N N . ALA B 1 252 ? 4.684 20.531 3.805 1 94.25 252 ALA B N 1
ATOM 4273 C CA . ALA B 1 252 ? 5.359 21.781 4.117 1 94.25 252 ALA B CA 1
ATOM 4274 C C . ALA B 1 252 ? 4.461 22.703 4.945 1 94.25 252 ALA B C 1
ATOM 4276 O O . ALA B 1 252 ? 4.91 23.297 5.934 1 94.25 252 ALA B O 1
ATOM 4277 N N . GLY B 1 253 ? 3.244 22.812 4.531 1 96.31 253 GLY B N 1
ATOM 4278 C CA . GLY B 1 253 ? 2.293 23.625 5.277 1 96.31 253 GLY B CA 1
ATOM 4279 C C . GLY B 1 253 ? 2.037 23.094 6.68 1 96.31 253 GLY B C 1
ATOM 4280 O O . GLY B 1 253 ? 1.945 23.875 7.629 1 96.31 253 GLY B O 1
ATOM 4281 N N . ASP B 1 254 ? 1.9 21.797 6.801 1 97.38 254 ASP B N 1
ATOM 4282 C CA . ASP B 1 254 ? 1.717 21.188 8.109 1 97.38 254 ASP B CA 1
ATOM 4283 C C . ASP B 1 254 ? 2.92 21.438 9.008 1 97.38 254 ASP B C 1
ATOM 4285 O O . ASP B 1 254 ? 2.764 21.703 10.203 1 97.38 254 ASP B O 1
ATOM 4289 N N . SER B 1 255 ? 4.082 21.312 8.406 1 98.25 255 SER B N 1
ATOM 4290 C CA . SER B 1 255 ? 5.309 21.547 9.156 1 98.25 255 SER B CA 1
ATOM 4291 C C . SER B 1 255 ? 5.422 23 9.602 1 98.25 255 SER B C 1
ATOM 4293 O O . SER B 1 255 ? 5.898 23.281 10.703 1 98.25 255 SER B O 1
ATOM 4295 N N . TYR B 1 256 ? 5.051 23.875 8.75 1 98.44 256 TYR B N 1
ATOM 4296 C CA . TYR B 1 256 ? 5.027 25.281 9.117 1 98.44 256 TYR B CA 1
ATOM 4297 C C . TYR B 1 256 ? 4.105 25.516 10.305 1 98.44 256 TYR B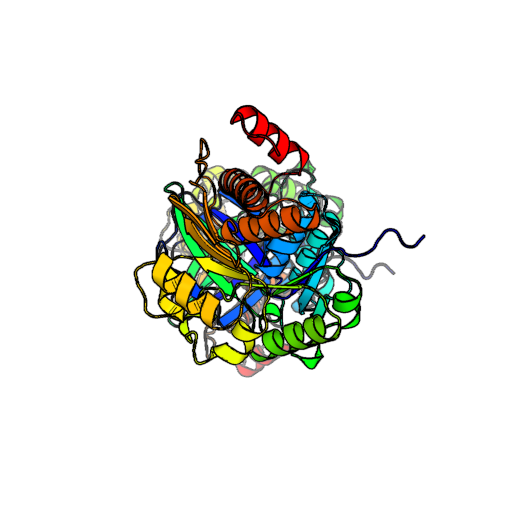 C 1
ATOM 4299 O O . TYR B 1 256 ? 4.496 26.172 11.281 1 98.44 256 TYR B O 1
ATOM 4307 N N . ALA B 1 257 ? 2.889 25.016 10.188 1 98.69 257 ALA B N 1
ATOM 4308 C CA . ALA B 1 257 ? 1.92 25.188 11.266 1 98.69 257 ALA B CA 1
ATOM 4309 C C . ALA B 1 257 ? 2.453 24.625 12.578 1 98.69 257 ALA B C 1
ATOM 4311 O O . ALA B 1 257 ? 2.375 25.266 13.617 1 98.69 257 ALA B O 1
ATOM 4312 N N . ALA B 1 258 ? 3.016 23.438 12.5 1 98.88 258 ALA B N 1
ATOM 4313 C CA . ALA B 1 258 ? 3.582 22.797 13.68 1 98.88 258 ALA B CA 1
ATOM 4314 C C . ALA B 1 258 ? 4.715 23.641 14.273 1 98.88 258 ALA B C 1
ATOM 4316 O O . ALA B 1 258 ? 4.805 23.797 15.492 1 98.88 258 ALA B O 1
ATOM 4317 N N . GLY B 1 259 ? 5.59 24.094 13.398 1 98.81 259 GLY B N 1
ATOM 4318 C CA . GLY B 1 259 ? 6.672 24.953 13.852 1 98.81 259 GLY B CA 1
ATOM 4319 C C . GLY B 1 259 ? 6.191 26.219 14.531 1 98.81 259 GLY B C 1
ATOM 4320 O O . GLY B 1 259 ? 6.73 26.625 15.57 1 98.81 259 GLY B O 1
ATOM 4321 N N . PHE B 1 260 ? 5.207 26.859 13.961 1 98.81 260 PHE B N 1
ATOM 4322 C CA . PHE B 1 260 ? 4.633 28.078 14.516 1 98.81 260 PHE B CA 1
ATOM 4323 C C . PHE B 1 260 ? 4.051 27.812 15.898 1 98.81 260 PHE B C 1
ATOM 4325 O O . PHE B 1 260 ? 4.312 28.562 16.844 1 98.81 260 PHE B O 1
ATOM 4332 N N . ILE B 1 261 ? 3.307 26.75 16.031 1 98.75 261 ILE B N 1
ATOM 4333 C CA . ILE B 1 261 ? 2.676 26.359 17.297 1 98.75 261 ILE B CA 1
ATOM 4334 C C . ILE B 1 261 ? 3.75 26.047 18.328 1 98.75 261 ILE B C 1
ATOM 4336 O O . ILE B 1 261 ? 3.654 26.484 19.484 1 98.75 261 ILE B O 1
ATOM 4340 N N . ALA B 1 262 ? 4.758 25.297 17.906 1 98.69 262 ALA B N 1
ATOM 4341 C CA . ALA B 1 262 ? 5.859 24.984 18.812 1 98.69 262 ALA B CA 1
ATOM 4342 C C . ALA B 1 262 ? 6.523 26.25 19.344 1 98.69 262 ALA B C 1
ATOM 4344 O O . ALA B 1 262 ? 6.828 26.344 20.531 1 98.69 262 ALA B O 1
ATOM 4345 N N . GLY B 1 263 ? 6.781 27.188 18.422 1 98.19 263 GLY B N 1
ATOM 4346 C CA . GLY B 1 263 ? 7.348 28.453 18.844 1 98.19 263 GLY B CA 1
ATOM 4347 C C . GLY B 1 263 ? 6.496 29.188 19.859 1 98.19 263 GLY B C 1
ATOM 4348 O O . GLY B 1 263 ? 7.008 29.672 20.875 1 98.19 263 GLY B O 1
ATOM 4349 N N . LEU B 1 264 ? 5.215 29.234 19.625 1 97.81 264 LEU B N 1
ATOM 4350 C CA . LEU B 1 264 ? 4.305 29.906 20.547 1 97.81 264 LEU B CA 1
ATOM 4351 C C . LEU B 1 264 ? 4.309 29.219 21.906 1 97.81 264 LEU B C 1
ATOM 4353 O O . LEU B 1 264 ? 4.305 29.891 22.938 1 97.81 264 LEU B O 1
ATOM 4357 N N . LEU B 1 265 ? 4.301 27.906 21.906 1 97.38 265 LEU B N 1
ATOM 4358 C CA . LEU B 1 265 ? 4.281 27.125 23.141 1 97.38 265 LEU B CA 1
ATOM 4359 C C . LEU B 1 265 ? 5.566 27.344 23.938 1 97.38 265 LEU B C 1
ATOM 4361 O O . LEU B 1 265 ? 5.59 27.156 25.156 1 97.38 265 LEU B O 1
ATOM 4365 N N . ARG B 1 266 ? 6.602 27.75 23.219 1 96.5 266 ARG B N 1
ATOM 4366 C CA . ARG B 1 266 ? 7.887 28.016 23.859 1 96.5 266 ARG B CA 1
ATOM 4367 C C . ARG B 1 266 ? 7.977 29.453 24.344 1 96.5 266 ARG B C 1
ATOM 4369 O O . ARG B 1 266 ? 9 29.875 24.906 1 96.5 266 ARG B O 1
ATOM 4376 N N . GLY B 1 267 ? 6.984 30.203 24 1 96.81 267 GLY B N 1
ATOM 4377 C CA . GLY B 1 267 ? 6.949 31.578 24.469 1 96.81 267 GLY B CA 1
ATOM 4378 C C . GLY B 1 267 ? 7.605 32.562 23.5 1 96.81 267 GLY B C 1
ATOM 4379 O O . GLY B 1 267 ? 7.895 33.688 23.844 1 96.81 267 GLY B O 1
ATOM 4380 N N . TYR B 1 268 ? 7.801 32.156 22.297 1 97.12 268 TYR B N 1
ATOM 4381 C CA . TYR B 1 268 ? 8.391 33.031 21.297 1 97.12 268 TYR B CA 1
ATOM 4382 C C . TYR B 1 268 ? 7.43 34.156 20.922 1 97.12 268 TYR B C 1
ATOM 4384 O O . TYR B 1 268 ? 6.215 34 21.031 1 97.12 268 TYR B O 1
ATOM 4392 N N . THR B 1 269 ? 8.023 35.312 20.531 1 96.06 269 THR B N 1
ATOM 4393 C CA . THR B 1 269 ? 7.215 36.344 19.875 1 96.06 269 THR B CA 1
ATOM 4394 C C . THR B 1 269 ? 6.676 35.844 18.547 1 96.06 269 THR B C 1
ATOM 4396 O O . THR B 1 269 ? 7.141 34.844 18.016 1 96.06 269 THR B O 1
ATOM 4399 N N . ILE B 1 270 ? 5.691 36.5 17.969 1 97.38 270 ILE B N 1
ATOM 4400 C CA . ILE B 1 270 ? 5.098 36.125 16.703 1 97.38 270 ILE B CA 1
ATOM 4401 C C . ILE B 1 270 ? 6.168 36.125 15.609 1 97.38 270 ILE B C 1
ATOM 4403 O O . ILE B 1 270 ? 6.211 35.219 14.766 1 97.38 270 ILE B O 1
ATOM 4407 N N . GLU B 1 271 ? 7.039 37.125 15.641 1 95.31 271 GLU B N 1
ATOM 4408 C CA . GLU B 1 271 ? 8.125 37.219 14.672 1 95.31 271 GLU B CA 1
ATOM 4409 C C . GLU B 1 271 ? 9.062 36 14.766 1 95.31 271 GLU B C 1
ATOM 4411 O O . GLU B 1 271 ? 9.414 35.406 13.75 1 95.31 271 GLU B O 1
ATOM 4416 N N . LYS B 1 272 ? 9.445 35.688 16 1 96.62 272 LYS B N 1
ATOM 4417 C CA . LYS B 1 272 ? 10.352 34.594 16.219 1 96.62 272 LYS B CA 1
ATOM 4418 C C . LYS B 1 272 ? 9.688 33.25 15.875 1 96.62 272 LYS B C 1
ATOM 4420 O O . LYS B 1 272 ? 10.328 32.375 15.297 1 96.62 272 LYS B O 1
ATOM 4425 N N . ALA B 1 273 ? 8.414 33.094 16.281 1 97.94 273 ALA B N 1
ATOM 4426 C CA . ALA B 1 273 ? 7.672 31.875 15.953 1 97.94 273 ALA B CA 1
ATOM 4427 C C . ALA B 1 273 ? 7.539 31.703 14.445 1 97.94 273 ALA B C 1
ATOM 4429 O O . ALA B 1 273 ? 7.613 30.578 13.938 1 97.94 273 ALA B O 1
ATOM 4430 N N . SER B 1 274 ? 7.367 32.812 13.703 1 97.69 274 SER B N 1
ATOM 4431 C CA . SER B 1 274 ? 7.238 32.75 12.25 1 97.69 274 SER B CA 1
ATOM 4432 C C . SER B 1 274 ? 8.555 32.344 11.586 1 97.69 274 SER B C 1
ATOM 4434 O O . SER B 1 274 ? 8.555 31.578 10.625 1 97.69 274 SER B O 1
ATOM 4436 N N . LEU B 1 275 ? 9.594 32.875 12.109 1 97.31 275 LEU B N 1
ATOM 4437 C CA . LEU B 1 275 ? 10.914 32.5 11.594 1 97.31 275 LEU B CA 1
ATOM 4438 C C . LEU B 1 275 ? 11.203 31.031 11.867 1 97.31 275 LEU B C 1
ATOM 4440 O O . LEU B 1 275 ? 11.695 30.328 10.984 1 97.31 275 LEU B O 1
ATOM 4444 N N . TYR B 1 276 ? 10.945 30.625 13.125 1 97.94 276 TYR B N 1
ATOM 4445 C CA . TYR B 1 276 ? 11.109 29.219 13.508 1 97.94 276 TYR B CA 1
ATOM 4446 C C . TYR B 1 276 ? 10.336 28.297 12.57 1 97.94 276 TYR B C 1
ATOM 4448 O O . TYR B 1 276 ? 10.875 27.328 12.055 1 97.94 276 TYR B O 1
ATOM 4456 N N . ALA B 1 277 ? 9.07 28.672 12.32 1 98.62 277 ALA B N 1
ATOM 4457 C CA . ALA B 1 277 ? 8.195 27.906 11.438 1 98.62 277 ALA B CA 1
ATOM 4458 C C . ALA B 1 277 ? 8.766 27.828 10.016 1 98.62 277 ALA B C 1
ATOM 4460 O O . ALA B 1 277 ? 8.695 26.797 9.367 1 98.62 277 ALA B O 1
ATOM 4461 N N . THR B 1 278 ? 9.297 28.906 9.547 1 97.94 278 THR B N 1
ATOM 4462 C CA . THR B 1 278 ? 9.883 29 8.211 1 97.94 278 THR B CA 1
ATOM 4463 C C . THR B 1 278 ? 11.078 28.047 8.078 1 97.94 278 THR B C 1
ATOM 4465 O O . THR B 1 278 ? 11.219 27.359 7.062 1 97.94 278 THR B O 1
ATOM 4468 N N . ILE B 1 279 ? 11.906 28 9.102 1 97.75 279 ILE B N 1
ATOM 4469 C CA . ILE B 1 279 ? 13.07 27.125 9.094 1 97.75 279 ILE B CA 1
ATOM 4470 C C . ILE B 1 279 ? 12.625 25.672 9.109 1 97.75 279 ILE B C 1
ATOM 4472 O O . ILE B 1 279 ? 13.164 24.844 8.367 1 97.75 279 ILE B O 1
ATOM 4476 N N . VAL B 1 280 ? 11.648 25.359 9.945 1 98.19 280 VAL B N 1
ATOM 4477 C CA . VAL B 1 280 ? 11.117 24 10.031 1 98.19 280 VAL B CA 1
ATOM 4478 C C . VAL B 1 280 ? 10.617 23.562 8.656 1 98.19 280 VAL B C 1
ATOM 4480 O O . VAL B 1 280 ? 10.969 22.484 8.188 1 98.19 280 VAL B O 1
ATOM 4483 N N . ALA B 1 281 ? 9.812 24.391 7.984 1 97.69 281 ALA B N 1
ATOM 4484 C CA . ALA B 1 281 ? 9.25 24.062 6.68 1 97.69 281 ALA B CA 1
ATOM 4485 C C . ALA B 1 281 ? 10.344 23.922 5.625 1 97.69 281 ALA B C 1
ATOM 4487 O O . ALA B 1 281 ? 10.273 23.047 4.754 1 97.69 281 ALA B O 1
ATOM 4488 N N . SER B 1 282 ? 11.344 24.75 5.711 1 96.88 282 SER B N 1
ATOM 4489 C CA . SER B 1 282 ? 12.453 24.719 4.773 1 96.88 282 SER B CA 1
ATOM 4490 C C . SER B 1 282 ? 13.203 23.391 4.855 1 96.88 282 SER B C 1
ATOM 4492 O O . SER B 1 282 ? 13.508 22.781 3.828 1 96.88 282 SER B O 1
ATOM 4494 N N . ILE B 1 283 ? 13.5 22.984 6.066 1 97.38 283 ILE B N 1
ATOM 4495 C CA . ILE B 1 283 ? 14.211 21.719 6.25 1 97.38 283 ILE B CA 1
ATOM 4496 C C . ILE B 1 283 ? 13.328 20.562 5.801 1 97.38 283 ILE B C 1
ATOM 4498 O O . ILE B 1 283 ? 13.805 19.641 5.137 1 97.38 283 ILE B O 1
ATOM 4502 N N . LYS B 1 284 ? 12.047 20.625 6.141 1 96.25 284 LYS B N 1
ATOM 4503 C CA . LYS B 1 284 ? 11.102 19.578 5.766 1 96.25 284 LYS B CA 1
ATOM 4504 C C . LYS B 1 284 ? 11.086 19.359 4.254 1 96.25 284 LYS B C 1
ATOM 4506 O O . LYS B 1 284 ? 11.102 18.219 3.781 1 96.25 284 LYS B O 1
ATOM 4511 N N . VAL B 1 285 ? 11.094 20.391 3.4 1 94.5 285 VAL B N 1
ATOM 4512 C CA . VAL B 1 285 ? 10.93 20.281 1.954 1 94.5 285 VAL B CA 1
ATOM 4513 C C . VAL B 1 285 ? 12.188 19.688 1.334 1 94.5 285 VAL B C 1
ATOM 4515 O O . VAL B 1 285 ? 12.18 19.25 0.18 1 94.5 285 VAL B O 1
ATOM 4518 N N . SER B 1 286 ? 13.297 19.672 2.127 1 94.31 286 SER B N 1
ATOM 4519 C CA . SER B 1 286 ? 14.547 19.094 1.643 1 94.31 286 SER B CA 1
ATOM 4520 C C . SER B 1 286 ? 14.609 17.594 1.926 1 94.31 286 SER B C 1
ATOM 4522 O O . SER B 1 286 ? 15.578 16.938 1.563 1 94.31 286 SER B O 1
ATOM 4524 N N . ARG B 1 287 ? 13.617 17.078 2.57 1 92.44 287 ARG B N 1
ATOM 4525 C CA . ARG B 1 287 ? 13.562 15.68 2.967 1 92.44 287 ARG B CA 1
ATOM 4526 C C . ARG B 1 287 ? 12.352 14.984 2.367 1 92.44 287 ARG B C 1
ATOM 4528 O O . ARG B 1 287 ? 11.312 15.617 2.145 1 92.44 287 ARG B O 1
ATOM 4535 N N . LEU B 1 288 ? 12.414 13.672 2.129 1 87.06 288 LEU B N 1
ATOM 4536 C CA . LEU B 1 288 ? 11.305 12.891 1.591 1 87.06 288 LEU B CA 1
ATOM 4537 C C . LEU B 1 288 ? 10.344 12.477 2.699 1 87.06 288 LEU B C 1
ATOM 4539 O O . LEU B 1 288 ? 10.766 11.93 3.723 1 87.06 288 LEU B O 1
ATOM 4543 N N . GLY B 1 289 ? 9.008 12.758 2.385 1 89.12 289 GLY B N 1
ATOM 4544 C CA . GLY B 1 289 ? 7.973 12.406 3.344 1 89.12 289 GLY B CA 1
ATOM 4545 C C . GLY B 1 289 ? 7.234 13.617 3.896 1 89.12 289 GLY B C 1
ATOM 4546 O O . GLY B 1 289 ? 7.84 14.664 4.129 1 89.12 289 GLY B O 1
ATOM 4547 N N . SER B 1 290 ? 6.047 13.445 4.258 1 89.19 290 SER B N 1
ATOM 4548 C CA . SER B 1 290 ? 5.184 14.562 4.621 1 89.19 290 SER B CA 1
ATOM 4549 C C . SER B 1 290 ? 5.477 15.055 6.031 1 89.19 290 SER B C 1
ATOM 4551 O O . SER B 1 290 ? 5.074 16.156 6.41 1 89.19 290 SER B O 1
ATOM 4553 N N . ASN B 1 291 ? 6.145 14.211 6.836 1 91.44 291 ASN B N 1
ATOM 4554 C CA . ASN B 1 291 ? 6.453 14.633 8.195 1 91.44 291 ASN B CA 1
ATOM 4555 C C . ASN B 1 291 ? 7.926 14.414 8.531 1 91.44 291 ASN B C 1
ATOM 4557 O O . ASN B 1 291 ? 8.281 14.227 9.695 1 91.44 291 ASN B O 1
ATOM 4561 N N . ALA B 1 292 ? 8.719 14.414 7.461 1 93.12 292 ALA B N 1
ATOM 4562 C CA . ALA B 1 292 ? 10.164 14.336 7.645 1 93.12 292 ALA B CA 1
ATOM 4563 C C . ALA B 1 292 ? 10.727 15.672 8.117 1 93.12 292 ALA B C 1
ATOM 4565 O O . ALA B 1 292 ? 11.547 16.281 7.426 1 93.12 292 ALA B O 1
ATOM 4566 N N . ALA B 1 293 ? 10.328 16.062 9.289 1 94.81 293 ALA B N 1
ATOM 4567 C CA . ALA B 1 293 ? 10.656 17.375 9.852 1 94.81 293 ALA B CA 1
ATOM 4568 C C . ALA B 1 293 ? 11.898 17.297 10.727 1 94.81 293 ALA B C 1
ATOM 4570 O O . ALA B 1 293 ? 12.32 16.203 11.125 1 94.81 293 ALA B O 1
ATOM 4571 N N . PRO B 1 294 ? 12.547 18.438 11 1 97.25 294 PRO B N 1
ATOM 4572 C CA . PRO B 1 294 ? 13.75 18.469 11.828 1 97.25 294 PRO B CA 1
ATOM 4573 C C . PRO B 1 294 ? 13.453 18.375 13.32 1 97.25 294 PRO B C 1
ATOM 4575 O O . PRO B 1 294 ? 12.297 18.547 13.734 1 97.25 294 PRO B O 1
ATOM 4578 N N . SER B 1 295 ? 14.523 18.094 14.016 1 97.88 295 SER B N 1
ATOM 4579 C CA . SER B 1 295 ? 14.469 18.266 15.469 1 97.88 295 SER B CA 1
ATOM 4580 C C . SER B 1 295 ? 14.641 19.734 15.844 1 97.88 295 SER B C 1
ATOM 4582 O O . SER B 1 295 ? 15.023 20.562 15.016 1 97.88 295 SER B O 1
ATOM 4584 N N . HIS B 1 296 ? 14.281 20.031 17.094 1 97.75 296 HIS B N 1
ATOM 4585 C CA . HIS B 1 296 ? 14.508 21.375 17.609 1 97.75 296 HIS B CA 1
ATOM 4586 C C . HIS B 1 296 ? 15.969 21.781 17.453 1 97.75 296 HIS B C 1
ATOM 4588 O O . HIS B 1 296 ? 16.266 22.906 17.062 1 97.75 296 HIS B O 1
ATOM 4594 N N . GLU B 1 297 ? 16.875 20.844 17.734 1 97.31 297 GLU B N 1
ATOM 4595 C CA . GLU B 1 297 ? 18.297 21.125 17.672 1 97.31 297 GLU B CA 1
ATOM 4596 C C . GLU B 1 297 ? 18.734 21.453 16.234 1 97.31 297 GLU B C 1
ATOM 4598 O O . GLU B 1 297 ? 19.531 22.375 16.031 1 97.31 297 GLU B O 1
ATOM 4603 N N . GLU B 1 298 ? 18.188 20.75 15.289 1 97.5 298 GLU B N 1
ATOM 4604 C CA . GLU B 1 298 ? 18.5 21.016 13.883 1 97.5 298 GLU B CA 1
ATOM 4605 C C . GLU B 1 298 ? 18.031 22.406 13.469 1 97.5 298 GLU B C 1
ATOM 4607 O O . GLU B 1 298 ? 18.703 23.094 12.688 1 97.5 298 GLU B O 1
ATOM 4612 N N . VAL B 1 299 ? 16.891 22.828 13.984 1 97.88 299 VAL B N 1
ATOM 4613 C CA . VAL B 1 299 ? 16.344 24.125 13.656 1 97.88 299 VAL B CA 1
ATOM 4614 C C . VAL B 1 299 ? 17.234 25.234 14.227 1 97.88 299 VAL B C 1
ATOM 4616 O O . VAL B 1 299 ? 17.531 26.219 13.547 1 97.88 299 VAL B O 1
ATOM 4619 N N . VAL B 1 300 ? 17.656 25.062 15.477 1 96.69 300 VAL B N 1
ATOM 4620 C CA . VAL B 1 300 ? 18.516 26.047 16.141 1 96.69 300 VAL B CA 1
ATOM 4621 C C . VAL B 1 300 ? 19.844 26.156 15.391 1 96.69 300 VAL B C 1
ATOM 4623 O O . VAL B 1 300 ? 20.359 27.25 15.203 1 96.69 300 VAL B O 1
ATOM 4626 N N . GLU B 1 301 ? 20.344 25.016 14.992 1 96.75 301 GLU B N 1
ATOM 4627 C CA . GLU B 1 301 ? 21.578 25 14.234 1 96.75 301 GLU B CA 1
ATOM 4628 C C . GLU B 1 301 ? 21.438 25.75 12.906 1 96.75 301 GLU B C 1
ATOM 4630 O O . GLU B 1 301 ? 22.312 26.516 12.523 1 96.75 301 GLU B O 1
ATOM 4635 N N . LYS B 1 302 ? 20.406 25.484 12.242 1 96.25 302 LYS B N 1
ATOM 4636 C CA . LYS B 1 302 ? 20.156 26.172 10.977 1 96.25 302 LYS B CA 1
ATOM 4637 C C . LYS B 1 302 ? 20 27.672 11.18 1 96.25 302 LYS B C 1
ATOM 4639 O O . LYS B 1 302 ? 20.453 28.469 10.359 1 96.25 302 LYS B O 1
ATOM 4644 N N . ALA B 1 303 ? 19.281 28.062 12.203 1 96 303 ALA B N 1
ATOM 4645 C CA . ALA B 1 303 ? 19.125 29.484 12.531 1 96 303 ALA B CA 1
ATOM 4646 C C . ALA B 1 303 ? 20.484 30.141 12.742 1 96 303 ALA B C 1
ATOM 4648 O O . ALA B 1 303 ? 20.719 31.266 12.266 1 96 303 ALA B O 1
ATOM 4649 N N . ARG B 1 304 ? 21.344 29.453 13.445 1 95.06 304 ARG B N 1
ATOM 4650 C CA . ARG B 1 304 ? 22.688 29.969 13.672 1 95.06 304 ARG B CA 1
ATOM 4651 C C . ARG B 1 304 ? 23.438 30.156 12.352 1 95.06 304 ARG B C 1
ATOM 4653 O O . ARG B 1 304 ? 24.125 31.156 12.164 1 95.06 304 ARG B O 1
ATOM 4660 N N . GLU B 1 305 ? 23.312 29.219 11.523 1 95 305 GLU B N 1
ATOM 4661 C CA . GLU B 1 305 ? 23.953 29.297 10.211 1 95 305 GLU B CA 1
ATOM 4662 C C . GLU B 1 305 ? 23.453 30.5 9.422 1 95 305 GLU B C 1
ATOM 4664 O O . GLU B 1 305 ? 24.203 31.078 8.633 1 95 305 GLU B O 1
ATOM 4669 N N . LEU B 1 306 ? 22.219 30.812 9.594 1 93.25 306 LEU B N 1
ATOM 4670 C CA . LEU B 1 306 ? 21.594 31.906 8.875 1 93.25 306 LEU B CA 1
ATOM 4671 C C . LEU B 1 306 ? 21.875 33.25 9.57 1 93.25 306 LEU B C 1
ATOM 4673 O O . LEU B 1 306 ? 21.531 34.312 9.039 1 93.25 306 LEU B O 1
ATOM 4677 N N . GLY B 1 307 ? 22.406 33.25 10.789 1 91.94 307 GLY B N 1
ATOM 4678 C CA . GLY B 1 307 ? 22.734 34.469 11.531 1 91.94 307 GLY B CA 1
ATOM 4679 C C . GLY B 1 307 ? 21.547 35.062 12.273 1 91.94 307 GLY B C 1
ATOM 4680 O O . GLY B 1 307 ? 21.453 36.281 12.461 1 91.94 307 GLY B O 1
ATOM 4681 N N . VAL B 1 308 ? 20.547 34.156 12.539 1 89.25 308 VAL B N 1
ATOM 4682 C CA . VAL B 1 308 ? 19.391 34.656 13.273 1 89.25 308 VAL B CA 1
ATOM 4683 C C . VAL B 1 308 ? 19.297 33.938 14.625 1 89.25 308 VAL B C 1
ATOM 4685 O O . VAL B 1 308 ? 19.828 32.844 14.805 1 89.25 308 VAL B O 1
ATOM 4688 N N . GLU B 1 309 ? 18.75 34.656 15.555 1 83 309 GLU B N 1
ATOM 4689 C CA . GLU B 1 309 ? 18.672 34.094 16.922 1 83 309 GLU B CA 1
ATOM 4690 C C . GLU B 1 309 ? 17.297 33.5 17.188 1 83 309 GLU B C 1
ATOM 4692 O O . GLU B 1 309 ? 16.281 34.156 17 1 83 309 GLU B O 1
ATOM 4697 N N . ILE B 1 310 ? 17.266 32.281 17.578 1 84.06 310 ILE B N 1
ATOM 4698 C CA . ILE B 1 310 ? 16.078 31.594 18.094 1 84.06 310 ILE B CA 1
ATOM 4699 C C . ILE B 1 310 ? 16.359 31.109 19.516 1 84.06 310 ILE B C 1
ATOM 4701 O O . ILE B 1 310 ? 17.469 30.703 19.828 1 84.06 310 ILE B O 1
#

Foldseek 3Di:
DLPLFQAEEEEFFKFKEKEFEFADDDDPPDDTDTPDIDMAIDDLRLLLQLLLLQQPGAYEYAFEAEPDDRSVRRVVRCVVSNHHDPNYHYDPPKHGWYKYWYAHPVGDIDMDTDRIRRQVCALVSGDLVSLLRYQEYEYEAYDLRNLLSSLVSCVVNVHAYEYENPDPNLQVACVVNLSNLQRHQEYEEEQVSLCNHHVDNDVVVSQVVSVVSHHQKYWYQHPQQAIWIDGPVGIDTDGADADPDFDAQAQLSSQLVSQLVSCVSVVHDNHVSRLSSRLQSNVVRRDDDNNPTHYSVVSQVVCVVVVHHD/DLPLFQAEEEEFFKAKEKEFEFADDDDPPDDTDTPDIDIAIDDLRLLLQLLLLQQPGAYEYAFEAEPDDRSVRRVVRCVVSNHHDPNYHYDPPKHGWYKYWYAHPVGDIDMDTDRIRRQVCALVSGDLVSLLRYQEYEYEAYDLRNLLSSLVSCVVNVHAYEYENPDPNLQVACVVNLSNLQRHQEYEEEQVSLCNHHVDNDVVVSQVVSVVSHHQKYWYQHPQQAIWIDGPVGIDGDGADADPDFDAQAQLSSQLVSQLVSCVSVVHDNHVSRLSSRLQSNVVRRDDDNNPTHYSVVSQVVCVVVVHHD

Radius of gyration: 28.96 Å; Cα contacts (8 Å, |Δi|>4): 1560; chains: 2; bounding box: 48×85×72 Å

pLDDT: mean 95.08, std 6.98, range [29.69, 98.88]

InterPro domains:
  IPR002139 Ribokinase/fructokinase [PR00990] (10-31)
  IPR002139 Ribokinase/fructokinase [PR00990] (37-56)
  IPR002139 Ribokinase/fructokinase [PR00990] (179-194)
  IPR002139 Ribokinase/fructokinase [PR00990] (218-229)
  IPR002173 Carbohydrate/purine kinase, PfkB, conserved site [PS00583] (42-66)
  IPR002173 Carbohydrate/purine kinase, PfkB, conserved site [PS00584] (248-261)
  IPR011611 Carbohydrate kinase PfkB [PF00294] (8-292)
  IPR029056 Ribokinase-like [G3DSA:3.40.1190.20] (4-306)
  IPR029056 Ribokinase-like [SSF53613] (9-291)